Protein AF-B4CV97-F1 (afdb_monomer)

Structure (mmCIF, N/CA/C/O backbone):
data_AF-B4CV97-F1
#
_entry.id   AF-B4CV97-F1
#
loop_
_atom_site.group_PDB
_atom_site.id
_atom_site.type_symbol
_atom_site.label_atom_id
_atom_site.label_alt_id
_atom_site.label_comp_id
_atom_site.label_asym_id
_atom_site.label_entity_id
_atom_site.label_seq_id
_atom_site.pdbx_PDB_ins_code
_atom_site.Cartn_x
_atom_site.Cartn_y
_atom_site.Cartn_z
_atom_site.occupancy
_atom_site.B_iso_or_equiv
_atom_site.auth_seq_id
_atom_site.auth_comp_id
_atom_site.auth_asym_id
_atom_site.auth_atom_id
_atom_site.pdbx_PDB_model_num
ATOM 1 N N . MET A 1 1 ? -1.608 -11.336 76.351 1.00 35.94 1 MET A N 1
ATOM 2 C CA . MET A 1 1 ? -2.538 -12.395 75.909 1.00 35.94 1 MET A CA 1
ATOM 3 C C . MET A 1 1 ? -3.668 -11.726 75.150 1.00 35.94 1 MET A C 1
ATOM 5 O O . MET A 1 1 ? -4.146 -10.724 75.654 1.00 35.94 1 MET A O 1
ATOM 9 N N . ALA A 1 2 ? -3.951 -12.256 73.950 1.00 35.16 2 ALA A N 1
ATOM 10 C CA . ALA A 1 2 ? -5.128 -12.141 73.066 1.00 35.16 2 ALA A CA 1
ATOM 11 C C . ALA A 1 2 ? -5.980 -10.849 73.113 1.00 35.16 2 ALA A C 1
ATOM 13 O O . ALA A 1 2 ? -6.425 -10.427 74.166 1.00 35.16 2 ALA A O 1
ATOM 14 N N . GLY A 1 3 ? -6.325 -10.185 72.011 1.00 31.06 3 GLY A N 1
ATOM 15 C CA . GLY A 1 3 ? -6.489 -10.643 70.631 1.00 31.06 3 GLY A CA 1
ATOM 16 C C . GLY A 1 3 ? -7.815 -10.063 70.124 1.00 31.06 3 GLY A C 1
ATOM 17 O O . GLY A 1 3 ? -8.871 -10.603 70.433 1.00 31.06 3 GLY A O 1
ATOM 18 N N . GLY A 1 4 ? -7.770 -8.925 69.426 1.00 31.14 4 GLY A N 1
ATOM 19 C CA . GLY A 1 4 ? -8.954 -8.263 68.869 1.00 31.14 4 GLY A CA 1
ATOM 20 C C . GLY A 1 4 ? -9.234 -8.757 67.452 1.00 31.14 4 GLY A C 1
ATOM 21 O O . GLY A 1 4 ? -8.407 -8.566 66.564 1.00 31.14 4 GLY A O 1
ATOM 22 N N . LEU A 1 5 ? -10.383 -9.409 67.260 1.00 34.72 5 LEU A N 1
ATOM 23 C CA . LEU A 1 5 ? -10.888 -9.861 65.963 1.00 34.72 5 LEU A CA 1
ATOM 24 C C . LEU A 1 5 ? -11.159 -8.668 65.030 1.00 34.72 5 LEU A C 1
ATOM 26 O O . LEU A 1 5 ? -11.955 -7.789 65.354 1.00 34.72 5 LEU A O 1
ATOM 30 N N . ALA A 1 6 ? -10.559 -8.696 63.839 1.00 35.56 6 ALA A N 1
ATOM 31 C CA . ALA A 1 6 ? -10.954 -7.870 62.704 1.00 35.56 6 ALA A CA 1
ATOM 32 C C . ALA A 1 6 ? -12.041 -8.601 61.898 1.00 35.56 6 ALA A C 1
ATOM 34 O O . ALA A 1 6 ? -11.820 -9.702 61.392 1.00 35.56 6 ALA A O 1
ATOM 35 N N . LEU A 1 7 ? -13.221 -7.990 61.791 1.00 33.12 7 LEU A N 1
ATOM 36 C CA . LEU A 1 7 ? -14.338 -8.463 60.976 1.00 33.12 7 LEU A CA 1
ATOM 37 C C . LEU A 1 7 ? -14.135 -7.966 59.532 1.00 33.12 7 LEU A C 1
ATOM 39 O O . LEU A 1 7 ? -14.295 -6.779 59.253 1.00 33.12 7 LEU A O 1
ATOM 43 N N . LEU A 1 8 ? -13.743 -8.861 58.621 1.00 34.38 8 LEU A N 1
ATOM 44 C CA . LEU A 1 8 ? -13.610 -8.570 57.190 1.00 34.38 8 LEU A CA 1
ATOM 45 C C . LEU A 1 8 ? -14.995 -8.658 56.518 1.00 34.38 8 LEU A C 1
ATOM 47 O O . LEU A 1 8 ? -15.543 -9.745 56.348 1.00 34.38 8 LEU A O 1
ATOM 51 N N . LEU A 1 9 ? -15.563 -7.515 56.129 1.00 33.00 9 LEU A N 1
ATOM 52 C CA . LEU A 1 9 ? -16.743 -7.429 55.261 1.00 33.00 9 LEU A CA 1
ATOM 53 C C . LEU A 1 9 ? -16.300 -7.571 53.794 1.00 33.00 9 LEU A C 1
ATOM 55 O O . LEU A 1 9 ? -15.775 -6.634 53.200 1.00 33.00 9 LEU A O 1
ATOM 59 N N . LEU A 1 10 ? -16.509 -8.754 53.212 1.00 34.16 10 LEU A N 1
ATOM 60 C CA . LEU A 1 10 ? -16.368 -9.018 51.775 1.00 34.16 10 LEU A CA 1
ATOM 61 C C . LEU A 1 10 ? -17.606 -8.496 51.027 1.00 34.16 10 LEU A C 1
ATOM 63 O O . LEU A 1 10 ? -18.616 -9.190 50.897 1.00 34.16 10 LEU A O 1
ATOM 67 N N . THR A 1 11 ? -17.530 -7.270 50.513 1.00 37.00 11 THR A N 1
ATOM 68 C CA . THR A 1 11 ? -18.489 -6.739 49.538 1.00 37.00 11 THR A CA 1
ATOM 69 C C . THR A 1 11 ? -18.247 -7.393 48.175 1.00 37.00 11 THR A C 1
ATOM 71 O O . THR A 1 11 ? -17.281 -7.100 47.476 1.00 37.00 11 THR A O 1
ATOM 74 N N . HIS A 1 12 ? -19.137 -8.304 47.776 1.00 35.56 12 HIS A N 1
ATOM 75 C CA . HIS A 1 12 ? -19.169 -8.830 46.413 1.00 35.56 12 HIS A CA 1
ATOM 76 C C . HIS A 1 12 ? -19.765 -7.763 45.487 1.00 35.56 12 HIS A C 1
ATOM 78 O O . HIS A 1 12 ? -20.981 -7.581 45.433 1.00 35.56 12 HIS A O 1
ATOM 84 N N . ALA A 1 13 ? -18.910 -7.042 44.761 1.00 38.41 13 ALA A N 1
ATOM 85 C CA . ALA A 1 13 ? -19.340 -6.214 43.643 1.00 38.41 13 ALA A CA 1
ATOM 86 C C . ALA A 1 13 ? -19.835 -7.133 42.512 1.00 38.41 13 ALA A C 1
ATOM 88 O O . ALA A 1 13 ? -19.045 -7.792 41.837 1.00 38.41 13 ALA A O 1
ATOM 89 N N . SER A 1 14 ? -21.157 -7.206 42.332 1.00 32.41 14 SER A N 1
ATOM 90 C CA . SER A 1 14 ? -21.767 -7.830 41.157 1.00 32.41 14 SER A CA 1
ATOM 91 C C . SER A 1 14 ? -21.369 -7.047 39.910 1.00 32.41 14 SER A C 1
ATOM 93 O O . SER A 1 14 ? -21.711 -5.874 39.768 1.00 32.41 14 SER A O 1
ATOM 95 N N . ILE A 1 15 ? -20.657 -7.704 38.998 1.00 38.59 15 ILE A N 1
ATOM 96 C CA . ILE A 1 15 ? -20.412 -7.198 37.650 1.00 38.59 15 ILE A CA 1
ATOM 97 C C . ILE A 1 15 ? -21.751 -7.250 36.909 1.00 38.59 15 ILE A C 1
ATOM 99 O O . ILE A 1 15 ? -22.221 -8.322 36.528 1.00 38.59 15 ILE A O 1
ATOM 103 N N . ALA A 1 16 ? -22.374 -6.089 36.719 1.00 34.12 16 ALA A N 1
ATOM 104 C CA . ALA A 1 16 ? -23.479 -5.937 35.788 1.00 34.12 16 ALA A CA 1
ATOM 105 C C . ALA A 1 16 ? -22.932 -6.118 34.362 1.00 34.12 16 ALA A C 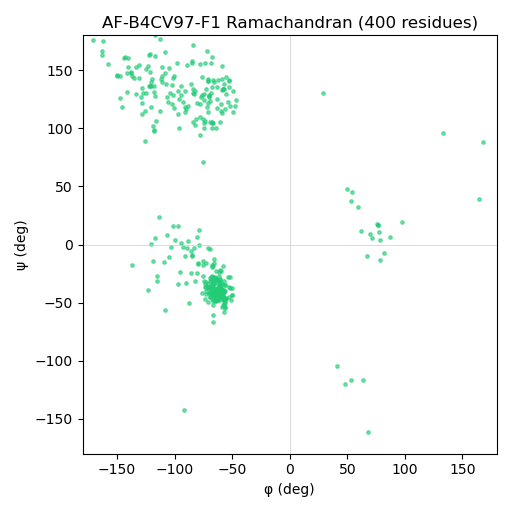1
ATOM 107 O O . ALA A 1 16 ? -22.239 -5.250 33.835 1.00 34.12 16 ALA A O 1
ATOM 108 N N . GLN A 1 17 ? -23.204 -7.274 33.756 1.00 31.00 17 GLN A N 1
ATOM 109 C CA . GLN A 1 17 ? -22.958 -7.509 32.337 1.00 31.00 17 GLN A CA 1
ATOM 110 C C . GLN A 1 17 ? -23.973 -6.696 31.528 1.00 31.00 17 GLN A C 1
ATOM 112 O O . GLN A 1 17 ? -25.175 -6.955 31.582 1.00 31.00 17 GLN A O 1
ATOM 117 N N . THR A 1 18 ? -23.500 -5.703 30.781 1.00 33.22 18 THR A N 1
ATOM 118 C CA . THR A 1 18 ? -24.297 -5.027 29.755 1.00 33.22 18 THR A CA 1
ATOM 119 C C . THR A 1 18 ? -24.529 -5.987 28.578 1.00 33.22 18 THR A C 1
ATOM 121 O O . THR A 1 18 ? -23.575 -6.593 28.083 1.00 33.22 18 THR A O 1
ATOM 124 N N . PRO A 1 19 ? -25.780 -6.179 28.122 1.00 33.34 19 PRO A N 1
ATOM 125 C CA . PRO A 1 19 ? -26.091 -7.155 27.087 1.00 33.34 19 PRO A CA 1
ATOM 126 C C . PRO A 1 19 ? -25.628 -6.672 25.706 1.00 33.34 19 PRO A C 1
ATOM 128 O O . PRO A 1 19 ? -26.029 -5.613 25.226 1.00 33.34 19 PRO A O 1
ATOM 131 N N . VAL A 1 20 ? -24.808 -7.496 25.052 1.00 32.56 20 VAL A N 1
ATOM 132 C CA . VAL A 1 20 ? -24.547 -7.469 23.602 1.00 32.56 20 VAL A CA 1
ATOM 133 C C . VAL A 1 20 ? -25.892 -7.628 22.874 1.00 32.56 20 VAL A C 1
ATOM 135 O O . VAL A 1 20 ? -26.693 -8.452 23.324 1.00 32.56 20 VAL A O 1
ATOM 138 N N . PRO A 1 21 ? -26.185 -6.895 21.779 1.00 34.81 21 PRO A N 1
ATOM 139 C CA . PRO A 1 21 ? -27.454 -7.043 21.075 1.00 34.81 21 PRO A CA 1
ATOM 140 C C . PRO A 1 21 ? -27.591 -8.479 20.565 1.00 34.81 21 PRO A C 1
ATOM 142 O O . PRO A 1 21 ? -26.923 -8.913 19.628 1.00 34.81 21 PRO A O 1
ATOM 145 N N . ALA A 1 22 ? -28.448 -9.237 21.241 1.00 39.78 22 ALA A N 1
ATOM 146 C CA . ALA A 1 22 ? -28.844 -10.565 20.839 1.00 39.78 22 ALA A CA 1
ATOM 147 C C . ALA A 1 22 ? -29.721 -10.440 19.590 1.00 39.78 22 ALA A C 1
ATOM 149 O O . ALA A 1 22 ? -30.754 -9.769 19.623 1.00 39.78 22 ALA A O 1
ATOM 150 N N . SER A 1 23 ? -29.389 -11.162 18.517 1.00 54.56 23 SER A N 1
ATOM 151 C CA . SER A 1 23 ? -30.455 -11.716 17.679 1.00 54.56 23 SER A CA 1
ATOM 152 C C . SER A 1 23 ? -31.422 -12.403 18.644 1.00 54.56 23 SER A C 1
ATOM 154 O O . SER A 1 23 ? -31.001 -13.314 19.357 1.00 54.56 23 SER A O 1
ATOM 156 N N . ALA A 1 24 ? -32.652 -11.892 18.761 1.00 69.88 24 ALA A N 1
ATOM 157 C CA . ALA A 1 24 ? -33.560 -12.254 19.847 1.00 69.88 24 ALA A CA 1
ATOM 158 C C . ALA A 1 24 ? -33.616 -13.781 20.024 1.00 69.88 24 ALA A C 1
ATOM 160 O O . ALA A 1 24 ? -33.956 -14.508 19.085 1.00 69.88 24 ALA A O 1
ATOM 161 N N . VAL A 1 25 ? -33.228 -14.265 21.211 1.00 75.62 25 VAL A N 1
ATOM 162 C CA . VAL A 1 25 ? -33.265 -15.694 21.538 1.00 75.62 25 VAL A CA 1
ATOM 163 C C . VAL A 1 25 ? -34.712 -16.149 21.407 1.00 75.62 25 VAL A C 1
ATOM 165 O O . VAL A 1 25 ? -35.598 -15.615 22.076 1.00 75.62 25 VAL A O 1
ATOM 168 N N . ARG A 1 26 ? -34.954 -17.128 20.534 1.00 87.62 26 ARG A N 1
ATOM 169 C CA . ARG A 1 26 ? -36.279 -17.711 20.325 1.00 87.62 26 ARG A CA 1
ATOM 170 C C . ARG A 1 26 ? -36.258 -19.207 20.585 1.00 87.62 26 ARG A C 1
ATOM 172 O O . ARG A 1 26 ? -35.200 -19.833 20.624 1.00 87.62 26 ARG A O 1
ATOM 179 N N . THR A 1 27 ? -37.450 -19.757 20.763 1.00 88.31 27 THR A N 1
ATOM 180 C CA . THR A 1 27 ? -37.645 -21.201 20.877 1.00 88.31 27 THR A CA 1
ATOM 181 C C . THR A 1 27 ? -37.743 -21.800 19.477 1.00 88.31 27 THR A C 1
ATOM 183 O O . THR A 1 27 ? -38.484 -21.286 18.639 1.00 88.31 27 THR A O 1
ATOM 186 N N . TRP A 1 28 ? -36.977 -22.858 19.247 1.00 85.44 28 TRP A N 1
ATOM 187 C CA . TRP A 1 28 ? -36.944 -23.682 18.045 1.00 85.44 28 TRP A CA 1
ATOM 188 C C . TRP A 1 28 ? -37.499 -25.053 18.384 1.00 85.44 28 TRP A C 1
ATOM 190 O O . TRP A 1 28 ? -37.227 -25.571 19.468 1.00 85.44 28 TRP A O 1
ATOM 200 N N . THR A 1 29 ? -38.240 -25.643 17.460 1.00 88.19 29 THR A N 1
ATOM 201 C CA . THR A 1 29 ? -38.890 -26.937 17.630 1.00 88.19 29 THR A CA 1
ATOM 202 C C . THR A 1 29 ? -38.464 -27.868 16.504 1.00 88.19 29 THR A C 1
ATOM 204 O O . THR A 1 29 ? -38.510 -27.489 15.333 1.00 88.19 29 THR A O 1
ATOM 207 N N . ASP A 1 30 ? -38.035 -29.083 16.838 1.00 85.38 30 ASP A N 1
ATOM 208 C CA . ASP A 1 30 ? -37.771 -30.123 15.841 1.00 85.38 30 ASP A CA 1
ATOM 209 C C . ASP A 1 30 ? -39.057 -30.883 15.454 1.00 85.38 30 ASP A C 1
ATOM 211 O O . ASP A 1 30 ? -40.125 -30.695 16.040 1.00 85.38 30 ASP A O 1
ATOM 215 N N . GLN A 1 31 ? -38.983 -31.740 14.436 1.00 77.94 31 GLN A N 1
ATOM 216 C CA . GLN A 1 31 ? -40.125 -32.549 13.987 1.00 77.94 31 GLN A CA 1
ATOM 217 C C . GLN A 1 31 ? -40.606 -33.584 15.015 1.00 77.94 31 GLN A C 1
ATOM 219 O O . GLN A 1 31 ? -41.714 -34.099 14.878 1.00 77.94 31 GLN A O 1
ATOM 224 N N . LEU A 1 32 ? -39.793 -33.883 16.030 1.00 77.31 32 LEU A N 1
ATOM 225 C CA . LEU A 1 32 ? -40.116 -34.801 17.121 1.00 77.31 32 LEU A CA 1
ATOM 226 C C . LEU A 1 32 ? -40.723 -34.067 18.332 1.00 77.31 32 LEU A C 1
ATOM 228 O O . LEU A 1 32 ? -41.121 -34.710 19.300 1.00 77.31 32 LEU A O 1
ATOM 232 N N . GLY A 1 33 ? -40.839 -32.735 18.269 1.00 74.19 33 GLY A N 1
ATOM 233 C CA . GLY A 1 33 ? -41.410 -31.897 19.320 1.00 74.19 33 GLY A CA 1
ATOM 234 C C . GLY A 1 33 ? -40.409 -31.454 20.389 1.00 74.19 33 GLY A C 1
ATOM 235 O O . GLY A 1 33 ? -40.816 -30.825 21.367 1.00 74.19 33 GLY A O 1
ATOM 236 N N . HIS A 1 34 ? -39.112 -31.730 20.227 1.00 79.25 34 HIS A N 1
ATOM 237 C CA . HIS A 1 34 ? -38.104 -31.206 21.142 1.00 79.25 34 HIS A CA 1
ATOM 238 C C . HIS A 1 34 ? -37.930 -29.707 20.941 1.00 79.25 34 HIS A C 1
ATOM 240 O O . HIS A 1 34 ? -37.904 -29.204 19.816 1.00 79.25 34 HIS A O 1
ATOM 246 N N . VAL A 1 35 ? -37.766 -28.995 22.054 1.00 85.94 35 VAL A N 1
ATOM 247 C CA . VAL A 1 35 ? -37.611 -27.543 22.071 1.00 85.94 35 VAL A CA 1
ATOM 248 C C . VAL A 1 35 ? -36.201 -27.143 22.486 1.00 85.94 35 VAL A C 1
ATOM 250 O O . VAL A 1 35 ? -35.621 -27.712 23.407 1.00 85.94 35 VAL A O 1
ATOM 253 N N . SER A 1 36 ? -35.649 -26.130 21.823 1.00 82.94 36 SER A N 1
ATOM 254 C CA . SER A 1 36 ? -34.359 -25.530 22.177 1.00 82.94 36 SER A CA 1
ATOM 255 C C . SER A 1 36 ? -34.424 -24.011 22.073 1.00 82.94 36 SER A C 1
ATOM 257 O O . SER A 1 36 ? -35.165 -23.463 21.259 1.00 82.94 36 SER A O 1
ATOM 259 N N . ARG A 1 37 ? -33.666 -23.307 22.916 1.00 84.31 37 ARG A N 1
ATOM 260 C CA . ARG A 1 37 ? -33.592 -21.842 22.905 1.00 84.31 37 ARG A CA 1
ATOM 261 C C . ARG A 1 37 ? -32.267 -21.412 22.303 1.00 84.31 37 ARG A C 1
ATOM 263 O O . ARG A 1 37 ? -31.205 -21.818 22.772 1.00 84.31 37 ARG A O 1
ATOM 270 N N . ALA A 1 38 ? -32.337 -20.619 21.242 1.00 83.31 38 ALA A N 1
ATOM 271 C CA . ALA A 1 38 ? -31.151 -20.166 20.535 1.00 83.31 38 ALA A CA 1
ATOM 272 C C . ALA A 1 38 ? -31.422 -18.891 19.734 1.00 83.31 38 ALA A C 1
ATOM 274 O O . ALA A 1 38 ? -32.552 -18.611 19.318 1.00 83.31 38 ALA A O 1
ATOM 275 N N . ALA A 1 39 ? -30.366 -18.130 19.487 1.00 82.75 39 ALA A N 1
ATOM 276 C CA . ALA A 1 39 ? -30.371 -16.992 18.587 1.00 82.75 39 ALA A CA 1
ATOM 277 C C . ALA A 1 39 ? -30.107 -17.452 17.143 1.00 82.75 39 ALA A C 1
ATOM 279 O O . ALA A 1 39 ? -29.241 -18.292 16.900 1.00 82.75 39 ALA A O 1
ATOM 280 N N . PHE A 1 40 ? -30.838 -16.894 16.176 1.00 81.19 40 PHE A N 1
ATOM 281 C CA . PHE A 1 40 ? -30.551 -17.109 14.754 1.00 81.19 40 PHE A CA 1
ATOM 282 C C . PHE A 1 40 ? -29.224 -16.437 14.374 1.00 81.19 40 PHE A C 1
ATOM 284 O O . PHE A 1 40 ? -29.038 -15.256 14.679 1.00 81.19 40 PHE A O 1
ATOM 291 N N . VAL A 1 41 ? -28.333 -17.170 13.700 1.00 79.12 41 VAL A N 1
ATOM 292 C CA . VAL A 1 41 ? -27.049 -16.643 13.204 1.00 79.12 41 VAL A CA 1
ATOM 293 C C . VAL A 1 41 ? -27.075 -16.511 11.684 1.00 79.12 41 VAL A C 1
ATOM 295 O O . VAL A 1 41 ? -26.867 -15.422 11.160 1.00 79.12 41 VAL A O 1
ATOM 298 N N . SER A 1 42 ? -27.350 -17.599 10.964 1.00 67.44 42 SER A N 1
ATOM 299 C CA . SER A 1 42 ? -27.398 -17.616 9.496 1.00 67.44 42 SER A CA 1
ATOM 300 C C . SER A 1 42 ? -28.137 -18.854 8.985 1.00 67.44 42 SER A C 1
ATOM 302 O O . SER A 1 42 ? -28.376 -19.793 9.741 1.00 67.44 42 SER A O 1
ATOM 304 N N . ALA A 1 43 ? -28.517 -18.889 7.706 1.00 78.50 43 ALA A N 1
ATOM 305 C CA . ALA A 1 43 ? -29.062 -20.096 7.083 1.00 78.50 43 ALA A CA 1
ATOM 306 C C . ALA A 1 43 ? -28.748 -20.161 5.582 1.00 78.50 43 ALA A C 1
ATOM 308 O O . ALA A 1 43 ? -28.776 -19.137 4.906 1.00 78.50 43 ALA A O 1
ATOM 309 N N . ASN A 1 44 ? -28.515 -21.370 5.071 1.00 76.62 44 ASN A N 1
ATOM 310 C CA . ASN A 1 44 ? -28.390 -21.698 3.643 1.00 76.62 44 ASN A CA 1
ATOM 311 C C . ASN A 1 44 ? -29.512 -22.664 3.232 1.00 76.62 44 ASN A C 1
ATOM 313 O O . ASN A 1 44 ? -30.290 -23.080 4.079 1.00 76.62 44 ASN A O 1
ATOM 317 N N . ASP A 1 45 ? -29.592 -23.093 1.977 1.00 74.50 45 ASP A N 1
ATOM 318 C CA . ASP A 1 45 ? -30.705 -23.925 1.483 1.00 74.50 45 ASP A CA 1
ATOM 319 C C . ASP A 1 45 ? -30.931 -25.261 2.206 1.00 74.50 45 ASP A C 1
ATOM 321 O O . ASP A 1 45 ? -32.035 -25.797 2.162 1.00 74.50 45 ASP A O 1
ATOM 325 N N . THR A 1 46 ? -29.938 -25.761 2.938 1.00 75.38 46 THR A N 1
ATOM 326 C CA . THR A 1 46 ? -29.971 -27.073 3.600 1.00 75.38 46 THR A CA 1
ATOM 327 C C . THR A 1 46 ? -29.920 -27.006 5.128 1.00 75.38 46 THR A C 1
ATOM 329 O O . THR A 1 46 ? -30.456 -27.895 5.793 1.00 75.38 46 THR A O 1
ATOM 332 N N . SER A 1 47 ? -29.333 -25.957 5.715 1.00 80.69 47 SER A N 1
ATOM 333 C CA . SER A 1 47 ? -29.100 -25.855 7.162 1.00 80.69 47 SER A CA 1
ATOM 334 C C . SER A 1 47 ? -29.260 -24.437 7.721 1.00 80.69 47 SER A C 1
ATOM 336 O O . SER A 1 47 ? -29.173 -23.437 7.004 1.00 80.69 47 SER A O 1
ATOM 338 N N . VAL A 1 48 ? -29.469 -24.349 9.035 1.00 86.06 48 VAL A N 1
ATOM 339 C CA . VAL A 1 48 ? -29.472 -23.112 9.829 1.00 86.06 48 VAL A CA 1
ATOM 340 C C . VAL A 1 48 ? -28.418 -23.191 10.927 1.00 86.06 48 VAL A C 1
ATOM 342 O O . VAL A 1 48 ? -28.303 -24.206 11.607 1.00 86.06 48 VAL A O 1
ATOM 345 N N . THR A 1 49 ? -27.668 -22.113 11.119 1.00 85.38 49 THR A N 1
ATOM 346 C CA . THR A 1 49 ? -26.743 -21.951 12.240 1.00 85.38 49 THR A CA 1
ATOM 347 C C . THR A 1 49 ? -27.437 -21.174 13.350 1.00 85.38 49 THR A C 1
ATOM 349 O O . THR A 1 49 ? -27.936 -20.064 13.139 1.00 85.38 49 THR A O 1
ATOM 352 N N . LEU A 1 50 ? -27.459 -21.762 14.542 1.00 85.69 50 LEU A N 1
ATOM 353 C CA . LEU A 1 50 ? -28.054 -21.194 15.744 1.00 85.69 50 LEU A CA 1
ATOM 354 C C . LEU A 1 50 ? -26.997 -21.040 16.831 1.00 85.69 50 LEU A C 1
ATOM 356 O O . LEU A 1 50 ? -26.190 -21.942 17.038 1.00 85.69 50 LEU A O 1
ATOM 360 N N . ARG A 1 51 ? -27.029 -19.932 17.570 1.00 82.62 51 ARG A N 1
ATOM 361 C CA . ARG A 1 51 ? -26.202 -19.731 18.762 1.00 82.62 51 ARG A CA 1
ATOM 362 C C . ARG A 1 51 ? -27.013 -20.080 20.000 1.00 82.62 51 ARG A C 1
ATOM 364 O O . ARG A 1 51 ? -27.987 -19.399 20.319 1.00 82.62 51 ARG A O 1
ATOM 371 N N . LEU A 1 52 ? -26.626 -21.156 20.667 1.00 84.75 52 LEU A N 1
ATOM 372 C CA . LEU A 1 52 ? -27.242 -21.633 21.900 1.00 84.75 52 LEU A CA 1
ATOM 373 C C . LEU A 1 52 ? -26.986 -20.641 23.046 1.00 84.75 52 LEU A C 1
ATOM 375 O O . LEU A 1 52 ? -26.044 -19.850 22.998 1.00 84.75 52 LEU A O 1
ATOM 379 N N . GLU A 1 53 ? -27.782 -20.715 24.114 1.00 75.62 53 GLU A N 1
ATOM 380 C CA . GLU A 1 53 ? -27.633 -19.839 25.293 1.00 75.62 53 GLU A CA 1
ATOM 381 C C . GLU A 1 53 ? -26.259 -19.971 25.982 1.00 75.62 53 GLU A C 1
ATOM 383 O O . GLU A 1 53 ? -25.789 -19.031 26.614 1.00 75.62 53 GLU A O 1
ATOM 388 N N . ASN A 1 54 ? -25.561 -21.096 25.795 1.00 70.69 54 ASN A N 1
ATOM 389 C CA . ASN A 1 54 ? -24.186 -21.298 26.268 1.00 70.69 54 ASN A CA 1
ATOM 390 C C . ASN A 1 54 ? -23.107 -20.665 25.358 1.00 70.69 54 ASN A C 1
ATOM 392 O O . ASN A 1 54 ? -21.917 -20.912 25.554 1.00 70.69 54 ASN A O 1
ATOM 396 N N . GLY A 1 55 ? -23.511 -19.906 24.335 1.00 65.94 55 GLY A N 1
ATOM 397 C CA . GLY A 1 55 ? -22.631 -19.213 23.395 1.00 65.94 55 GLY A CA 1
ATOM 398 C C . GLY A 1 55 ? -22.078 -20.076 22.258 1.00 65.94 55 GLY A C 1
ATOM 399 O O . GLY A 1 55 ? -21.467 -19.527 21.343 1.00 65.94 55 GLY A O 1
ATOM 400 N N . LYS A 1 56 ? -22.295 -21.399 22.266 1.00 68.56 56 LYS A N 1
ATOM 401 C CA . LYS A 1 56 ? -21.865 -22.282 21.170 1.00 68.56 56 LYS A CA 1
ATOM 402 C C . LYS A 1 56 ? -22.786 -22.151 19.965 1.00 68.56 56 LYS A C 1
ATOM 404 O O . LYS A 1 56 ? -24.001 -22.032 20.112 1.00 68.56 56 LYS A O 1
ATOM 409 N N . GLU A 1 57 ? -22.209 -22.243 18.775 1.00 83.19 57 GLU A N 1
ATOM 410 C CA . GLU A 1 57 ? -22.969 -22.316 17.531 1.00 83.19 57 GLU A CA 1
ATOM 411 C C . GLU A 1 57 ? -23.187 -23.772 17.117 1.00 83.19 57 GLU A C 1
ATOM 413 O O . GLU A 1 57 ? -22.280 -24.601 17.202 1.00 83.19 57 GLU A O 1
ATOM 418 N N . ALA A 1 58 ? -24.406 -24.081 16.688 1.00 76.75 58 ALA A N 1
ATOM 419 C CA . ALA A 1 58 ? -24.820 -25.389 16.214 1.00 76.75 58 ALA A CA 1
ATOM 420 C C . ALA A 1 58 ? -25.480 -25.244 14.840 1.00 76.75 58 ALA A C 1
ATOM 422 O O . ALA A 1 58 ? -26.365 -24.408 14.656 1.00 76.75 58 ALA A O 1
ATOM 423 N N . SER A 1 59 ? -25.050 -26.066 13.881 1.00 86.75 59 SER A N 1
ATOM 424 C CA . SER A 1 59 ? -25.679 -26.160 12.563 1.00 86.75 59 SER A CA 1
ATOM 425 C C . SER A 1 59 ? -26.726 -27.268 12.581 1.00 86.75 59 SER A C 1
ATOM 427 O O . SER A 1 59 ? -26.412 -28.416 12.897 1.00 86.75 59 SER A O 1
ATOM 429 N N . ILE A 1 60 ? -27.968 -26.918 12.264 1.00 84.88 60 ILE A N 1
ATOM 430 C CA . ILE A 1 60 ? -29.119 -27.819 12.274 1.00 84.88 60 ILE A CA 1
ATOM 431 C C . ILE A 1 60 ? -29.665 -27.926 10.844 1.00 84.88 60 ILE A C 1
ATOM 433 O O . ILE A 1 60 ? -29.942 -26.893 10.224 1.00 84.88 60 ILE A O 1
ATOM 437 N N . PRO A 1 61 ? -29.846 -29.138 10.289 1.00 88.81 61 PRO A N 1
ATOM 438 C CA . PRO A 1 61 ? -30.513 -29.308 9.001 1.00 88.81 61 PRO A CA 1
ATOM 439 C C . PRO A 1 61 ? -31.933 -28.725 9.027 1.00 88.81 61 PRO A C 1
ATOM 441 O O . PRO A 1 61 ? -32.710 -29.001 9.936 1.00 88.81 61 PRO A O 1
ATOM 444 N N . LEU A 1 62 ? -32.326 -27.951 8.015 1.00 85.88 62 LEU A N 1
ATOM 445 C CA . LEU A 1 62 ? -33.672 -27.350 7.984 1.00 85.88 62 LEU A CA 1
ATOM 446 C C . LEU A 1 62 ? -34.772 -28.404 7.987 1.00 85.88 62 LEU A C 1
ATOM 448 O O . LEU A 1 62 ? -35.827 -28.200 8.581 1.00 85.88 62 LEU A O 1
ATOM 452 N N . ALA A 1 63 ? -34.497 -29.533 7.334 1.00 84.88 63 ALA A N 1
ATOM 453 C CA . ALA A 1 63 ? -35.422 -30.643 7.208 1.00 84.88 63 ALA A CA 1
ATOM 454 C C . ALA A 1 63 ? -35.831 -31.240 8.560 1.00 84.88 63 ALA A C 1
ATOM 456 O O . ALA A 1 63 ? -36.887 -31.852 8.618 1.00 84.88 63 ALA A O 1
ATOM 457 N N . VAL A 1 64 ? -35.044 -31.057 9.631 1.00 87.50 64 VAL A N 1
ATOM 458 C CA . VAL A 1 64 ? -35.384 -31.585 10.965 1.00 87.50 64 VAL A CA 1
ATOM 459 C C . VAL A 1 64 ? -36.179 -30.602 11.823 1.00 87.50 64 VAL A C 1
ATOM 461 O O . VAL A 1 64 ? -36.692 -30.990 12.868 1.00 87.50 64 VAL A O 1
ATOM 464 N N . LEU A 1 65 ? -36.305 -29.341 11.401 1.00 89.75 65 LEU A N 1
ATOM 465 C CA . LEU A 1 65 ? -37.060 -28.324 12.130 1.00 89.75 65 LEU A CA 1
ATOM 466 C C . LEU A 1 65 ? -38.551 -28.371 11.800 1.00 89.75 65 LEU A C 1
ATOM 468 O O . LEU A 1 65 ? -38.969 -28.850 10.742 1.00 89.75 65 LEU A O 1
ATOM 472 N N . SER A 1 66 ? -39.359 -27.826 12.705 1.00 88.56 66 SER A N 1
ATOM 473 C CA . SER A 1 66 ? -40.792 -27.653 12.510 1.00 88.56 66 SER A CA 1
ATOM 474 C C . SER A 1 66 ? -41.082 -26.789 11.279 1.00 88.56 66 SER A C 1
ATOM 476 O O . SER A 1 66 ? -40.304 -25.912 10.894 1.00 88.56 66 SER A O 1
ATOM 478 N N . LYS A 1 67 ? -42.254 -26.983 10.667 1.00 78.69 67 LYS A N 1
ATOM 479 C CA . LYS A 1 67 ? -42.677 -26.187 9.504 1.00 78.69 67 LYS A CA 1
ATOM 480 C C . LYS A 1 67 ? -42.743 -24.685 9.820 1.00 78.69 67 LYS A C 1
ATOM 482 O O . LYS A 1 67 ? -42.422 -23.867 8.963 1.00 78.69 67 LYS A O 1
ATOM 487 N N . ALA A 1 68 ? -43.114 -24.326 11.051 1.00 73.75 68 ALA A N 1
ATOM 488 C CA . ALA A 1 68 ? -43.135 -22.941 11.517 1.00 73.75 68 ALA A CA 1
ATOM 489 C C . ALA A 1 68 ? -41.724 -22.331 11.572 1.00 73.75 68 ALA A C 1
ATOM 491 O O . ALA A 1 68 ? -41.526 -21.195 11.142 1.00 73.75 68 ALA A O 1
ATOM 492 N N . ASP A 1 69 ? -40.730 -23.096 12.025 1.00 82.25 69 ASP A N 1
ATOM 493 C CA . ASP A 1 69 ? -39.338 -22.642 12.081 1.00 82.25 69 ASP A CA 1
ATOM 494 C C . ASP A 1 69 ? -38.685 -22.580 10.701 1.00 82.25 69 ASP A C 1
ATOM 496 O O . ASP A 1 69 ? -37.939 -21.644 10.417 1.00 82.25 69 ASP A O 1
ATOM 500 N N . GLN A 1 70 ? -39.014 -23.516 9.810 1.00 82.81 70 GLN A N 1
ATOM 501 C CA . GLN A 1 70 ? -38.592 -23.452 8.410 1.00 82.81 70 GLN A CA 1
ATOM 502 C C . GLN A 1 70 ? -39.135 -22.190 7.719 1.00 82.81 70 GLN A C 1
ATOM 504 O O . GLN A 1 70 ? -38.382 -21.483 7.048 1.00 82.81 70 GLN A O 1
ATOM 509 N N . LEU A 1 71 ? -40.416 -21.857 7.931 1.00 76.19 71 LEU A N 1
ATOM 510 C CA . LEU A 1 71 ? -41.030 -20.628 7.415 1.00 76.19 71 LEU A CA 1
ATOM 511 C C . LEU A 1 71 ? -40.396 -19.370 8.018 1.00 76.19 71 LEU A C 1
ATOM 513 O O . LEU A 1 71 ? -40.113 -18.418 7.292 1.00 76.19 71 LEU A O 1
ATOM 517 N N . TYR A 1 72 ? -40.116 -19.370 9.323 1.00 78.62 72 TYR A N 1
ATOM 518 C CA . TYR A 1 72 ? -39.401 -18.274 9.978 1.00 78.62 72 TYR A CA 1
ATOM 519 C C . TYR A 1 72 ? -38.023 -18.048 9.342 1.00 78.62 72 TYR A C 1
ATOM 521 O O . TYR A 1 72 ? -37.661 -16.915 9.037 1.00 78.62 72 TYR A O 1
ATOM 529 N N . ILE A 1 73 ? -37.266 -19.116 9.079 1.00 82.06 73 ILE A N 1
ATOM 530 C CA . ILE A 1 73 ? -35.946 -19.028 8.441 1.00 82.06 73 ILE A CA 1
ATOM 531 C C . ILE A 1 73 ? -36.056 -18.490 7.008 1.00 82.06 73 ILE A C 1
ATOM 533 O O . ILE A 1 73 ? -35.246 -17.653 6.615 1.00 82.06 73 ILE A O 1
ATOM 537 N N . GLN A 1 74 ? -37.072 -18.899 6.242 1.00 74.94 74 GLN A N 1
ATOM 538 C CA . GLN A 1 74 ? -37.340 -18.329 4.915 1.00 74.94 74 GLN A CA 1
ATOM 539 C C . GLN A 1 74 ? -37.657 -16.827 4.989 1.00 74.94 74 GLN A C 1
ATOM 541 O O . GLN A 1 74 ? -37.153 -16.052 4.179 1.00 74.94 74 GLN A O 1
ATOM 546 N N . GLN A 1 75 ? -38.416 -16.388 5.996 1.00 69.50 75 GLN A N 1
ATOM 547 C CA . GLN A 1 75 ? -38.689 -14.965 6.226 1.00 69.50 75 GLN A CA 1
ATOM 548 C C . GLN A 1 75 ? -37.432 -14.183 6.632 1.00 69.50 75 GLN A C 1
ATOM 550 O O . GLN A 1 75 ? -37.276 -13.038 6.214 1.00 69.50 75 GLN A O 1
ATOM 555 N N . GLN A 1 76 ? -36.510 -14.788 7.392 1.00 71.69 76 GLN A N 1
ATOM 556 C CA . GLN A 1 76 ? -35.215 -14.166 7.700 1.00 71.69 76 GLN A CA 1
ATOM 557 C C . GLN A 1 76 ? -34.296 -14.079 6.470 1.00 71.69 76 GLN A C 1
ATOM 559 O O . GLN A 1 76 ? -33.519 -13.137 6.382 1.00 71.69 76 GLN A O 1
ATOM 564 N N . ARG A 1 77 ? -34.410 -14.999 5.497 1.00 69.88 77 ARG A N 1
ATOM 565 C CA . ARG A 1 77 ? -33.718 -14.898 4.192 1.00 69.88 77 ARG A CA 1
ATOM 566 C C . ARG A 1 77 ? -34.309 -13.830 3.277 1.00 69.88 77 ARG A C 1
ATOM 568 O O . ARG A 1 77 ? -33.586 -13.251 2.478 1.00 69.88 77 ARG A O 1
ATOM 575 N N . GLY A 1 78 ? -35.621 -13.608 3.372 1.00 42.44 78 GLY A N 1
ATOM 576 C CA . GLY A 1 78 ? -36.353 -12.614 2.582 1.00 42.44 78 GLY A CA 1
ATOM 577 C C . GLY A 1 78 ? -36.325 -11.199 3.164 1.00 42.44 78 GLY A C 1
ATOM 578 O O . GLY A 1 78 ? -36.742 -10.258 2.490 1.00 42.44 78 GLY A O 1
ATOM 579 N N . ARG A 1 79 ? -35.839 -11.018 4.398 1.00 40.31 79 ARG A N 1
ATOM 580 C CA . ARG A 1 79 ? -35.539 -9.690 4.935 1.00 40.31 79 ARG A CA 1
ATOM 581 C C . ARG A 1 79 ? -34.228 -9.199 4.318 1.00 40.31 79 ARG A C 1
ATOM 583 O O . ARG A 1 79 ? -33.235 -9.920 4.413 1.00 40.31 79 ARG A O 1
ATOM 590 N N . PRO A 1 80 ? -34.184 -7.983 3.739 1.00 31.48 80 PRO A N 1
ATOM 591 C CA . PRO A 1 80 ? -32.918 -7.317 3.483 1.00 31.48 80 PRO A CA 1
ATOM 592 C C . PRO A 1 80 ? -32.156 -7.318 4.800 1.00 31.48 80 PRO A C 1
ATOM 594 O O . PRO A 1 80 ? -32.667 -6.828 5.811 1.00 31.48 80 PRO A O 1
ATOM 597 N N . ALA A 1 81 ? -30.992 -7.961 4.802 1.00 30.33 81 ALA A N 1
ATOM 598 C CA . ALA A 1 81 ? -30.125 -7.982 5.959 1.00 30.33 81 ALA A CA 1
ATOM 599 C C . ALA A 1 81 ? -29.954 -6.542 6.452 1.00 30.33 81 ALA A C 1
ATOM 601 O O . ALA A 1 81 ? -29.671 -5.640 5.659 1.00 30.33 81 ALA A O 1
ATOM 602 N N . THR A 1 82 ? -30.115 -6.325 7.757 1.00 28.55 82 THR A N 1
ATOM 603 C CA . THR A 1 82 ? -29.510 -5.163 8.404 1.00 28.55 82 THR A CA 1
ATOM 604 C C . THR A 1 82 ? -28.057 -5.101 7.906 1.00 28.55 82 THR A C 1
ATOM 606 O O . THR A 1 82 ? -27.377 -6.132 7.977 1.00 28.55 82 THR A O 1
ATOM 609 N N . PRO A 1 83 ? -27.587 -3.983 7.323 1.00 32.28 83 PRO A N 1
ATOM 610 C CA . PRO A 1 83 ? -26.251 -3.916 6.744 1.00 32.28 83 PRO A CA 1
ATOM 611 C C . PRO A 1 83 ? -25.234 -4.103 7.870 1.00 32.28 83 PRO A C 1
ATOM 613 O O . PRO A 1 83 ? -25.016 -3.207 8.673 1.00 32.28 83 PRO A O 1
ATOM 616 N N . GLY A 1 84 ? -24.689 -5.308 8.004 1.00 33.28 84 GLY A N 1
ATOM 617 C CA . GLY A 1 84 ? -23.827 -5.617 9.143 1.00 33.28 84 GLY A CA 1
ATOM 618 C C . GLY A 1 84 ? -23.582 -7.102 9.353 1.00 33.28 84 GLY A C 1
ATOM 619 O O . GLY A 1 84 ? -23.622 -7.557 10.486 1.00 33.28 84 GLY A O 1
ATOM 620 N N . ALA A 1 85 ? -23.418 -7.859 8.267 1.00 37.53 85 ALA A N 1
ATOM 621 C CA . ALA A 1 85 ? -22.645 -9.103 8.185 1.00 37.53 85 ALA A CA 1
ATOM 622 C C . ALA A 1 85 ? -22.982 -9.778 6.849 1.00 37.53 85 ALA A C 1
ATOM 624 O O . ALA A 1 85 ? -23.884 -10.612 6.769 1.00 37.53 85 ALA A O 1
ATOM 625 N N . SER A 1 86 ? -22.247 -9.435 5.787 1.00 35.50 86 SER A N 1
ATOM 626 C CA . SER A 1 86 ? -22.088 -10.406 4.699 1.00 35.50 86 SER A CA 1
ATOM 627 C C . SER A 1 86 ? -21.445 -11.659 5.306 1.00 35.50 86 SER A C 1
ATOM 629 O O . SER A 1 86 ? -20.493 -11.514 6.082 1.00 35.50 86 SER A O 1
ATOM 631 N N . PRO A 1 87 ? -21.945 -12.876 5.026 1.00 33.56 87 PRO A N 1
ATOM 632 C CA . PRO A 1 87 ? -21.297 -14.084 5.503 1.00 33.56 87 PRO A CA 1
ATOM 633 C C . PRO A 1 87 ? -19.879 -14.115 4.937 1.00 33.56 87 PRO A C 1
ATOM 635 O O . PRO A 1 87 ? -19.681 -14.172 3.724 1.00 33.56 87 PRO A O 1
ATOM 638 N N . LEU A 1 88 ? -18.903 -14.035 5.842 1.00 40.81 88 LEU A N 1
ATOM 639 C CA . LEU A 1 88 ? -17.496 -14.178 5.513 1.00 40.81 88 LEU A CA 1
ATOM 640 C C . LEU A 1 88 ? -17.334 -15.501 4.761 1.00 40.81 88 LEU A C 1
ATOM 642 O O . LEU A 1 88 ? -17.673 -16.546 5.313 1.00 40.81 88 LEU A O 1
ATOM 646 N N . ILE A 1 89 ? -16.805 -15.485 3.535 1.00 39.22 89 ILE A N 1
ATOM 647 C CA . ILE A 1 89 ? -16.234 -16.697 2.944 1.00 39.22 89 ILE A CA 1
ATOM 648 C C . ILE A 1 89 ? -15.120 -17.117 3.908 1.00 39.22 89 ILE A C 1
ATOM 650 O O . ILE A 1 89 ? -14.151 -16.361 4.053 1.00 39.22 89 ILE A O 1
ATOM 654 N N . PRO A 1 90 ? -15.230 -18.259 4.611 1.00 41.22 90 PRO A N 1
ATOM 655 C CA . PRO A 1 90 ? -14.176 -18.692 5.504 1.00 41.22 90 PRO A CA 1
ATOM 656 C C . PRO A 1 90 ? -12.980 -19.037 4.623 1.00 41.22 90 PRO A C 1
ATOM 658 O O . PRO A 1 90 ? -12.958 -20.069 3.962 1.00 41.22 90 PRO A O 1
ATOM 661 N N . THR A 1 91 ? -11.965 -18.176 4.596 1.00 49.03 91 THR A N 1
ATOM 662 C CA . THR A 1 91 ? -10.705 -18.472 3.898 1.00 49.03 91 THR A CA 1
ATOM 663 C C . THR A 1 91 ? -9.911 -19.573 4.610 1.00 49.03 91 THR A C 1
ATOM 665 O O . THR A 1 91 ? -8.838 -19.951 4.148 1.00 49.03 91 THR A O 1
ATOM 668 N N . GLY A 1 92 ? -10.391 -20.059 5.766 1.00 53.09 92 GLY A N 1
ATOM 669 C CA . GLY A 1 92 ? -9.716 -21.030 6.631 1.00 53.09 92 GLY A CA 1
ATOM 670 C C . GLY A 1 92 ? -8.442 -20.493 7.298 1.00 53.09 92 GLY A C 1
ATOM 671 O O . GLY A 1 92 ? -7.914 -21.137 8.201 1.00 53.09 92 GLY A O 1
ATOM 672 N N . LYS A 1 93 ? -7.951 -19.315 6.890 1.00 63.75 93 LYS A N 1
ATOM 673 C CA . LYS A 1 93 ? -6.758 -18.670 7.443 1.00 63.75 93 LYS A CA 1
ATOM 674 C C . LYS A 1 93 ? -7.115 -17.868 8.703 1.00 63.75 93 LYS A C 1
ATOM 676 O O . LYS A 1 93 ? -8.084 -17.106 8.670 1.00 63.75 93 LYS A O 1
ATOM 681 N N . PRO A 1 94 ? -6.332 -17.984 9.792 1.00 81.75 94 PRO A N 1
ATOM 682 C CA . PRO A 1 94 ? -6.446 -17.089 10.938 1.00 81.75 94 PRO A CA 1
ATOM 683 C C . PRO A 1 94 ? -6.364 -15.618 10.513 1.00 81.75 94 PRO A C 1
ATOM 685 O O . PRO A 1 94 ? -5.575 -15.259 9.638 1.00 81.75 94 PRO A O 1
ATOM 688 N N . LEU A 1 95 ? -7.169 -14.765 11.149 1.00 89.44 95 LEU A N 1
ATOM 689 C CA . LEU A 1 95 ? -7.153 -13.314 10.948 1.00 89.44 95 LEU A CA 1
ATOM 690 C C . LEU A 1 95 ? -5.945 -12.702 11.654 1.00 89.44 95 LEU A C 1
ATOM 692 O O . LEU A 1 95 ? -6.071 -12.063 12.694 1.00 89.44 95 LEU A O 1
ATOM 696 N N . THR A 1 96 ? -4.764 -12.954 11.111 1.00 91.56 96 THR A N 1
ATOM 697 C CA . THR A 1 96 ? -3.500 -12.499 11.682 1.00 91.56 96 THR A CA 1
ATOM 698 C C . THR A 1 96 ? -2.653 -11.830 10.620 1.00 91.56 96 THR A C 1
ATOM 700 O O . THR A 1 96 ? -2.582 -12.308 9.485 1.00 91.56 96 THR A O 1
ATOM 703 N N . TRP A 1 97 ? -1.944 -10.778 11.018 1.00 95.31 97 TRP A N 1
ATOM 704 C CA . TRP A 1 97 ? -0.877 -10.207 10.212 1.00 95.31 97 TRP A CA 1
ATOM 705 C C . TRP A 1 97 ? 0.175 -11.263 9.845 1.00 95.31 97 TRP A C 1
ATOM 707 O O . TRP A 1 97 ? 0.486 -12.132 10.668 1.00 95.31 97 TRP A O 1
ATOM 717 N N . PRO A 1 98 ? 0.764 -11.191 8.640 1.00 92.75 98 PRO A N 1
ATOM 718 C CA . PRO A 1 98 ? 1.922 -12.008 8.323 1.00 92.75 98 PRO A CA 1
ATOM 719 C C . PRO A 1 98 ? 3.111 -11.569 9.187 1.00 92.75 98 PRO A C 1
ATOM 721 O O . PRO A 1 98 ? 3.304 -10.382 9.431 1.00 92.75 98 PRO A O 1
ATOM 724 N N . GLY A 1 99 ? 3.920 -12.519 9.662 1.00 87.44 99 GLY A N 1
ATOM 725 C CA . GLY A 1 99 ? 5.069 -12.203 10.517 1.00 87.44 99 GLY A CA 1
ATOM 726 C C . GLY A 1 99 ? 6.149 -11.419 9.767 1.00 87.44 99 GLY A C 1
ATOM 727 O O . GLY A 1 99 ? 6.401 -10.249 10.054 1.00 87.44 99 GLY A O 1
ATOM 728 N N . VAL A 1 100 ? 6.781 -12.078 8.794 1.00 93.25 100 VAL A N 1
ATOM 729 C CA . VAL A 1 100 ? 7.760 -11.484 7.878 1.00 93.25 100 VAL A CA 1
ATOM 730 C C . VAL A 1 100 ? 7.408 -11.925 6.465 1.00 93.25 100 VAL A C 1
ATOM 732 O O . VAL A 1 100 ? 7.249 -13.118 6.214 1.00 93.25 100 VAL A O 1
ATOM 735 N N . VAL A 1 101 ? 7.313 -10.971 5.547 1.00 94.94 101 VAL A N 1
ATOM 736 C CA . VAL A 1 101 ? 7.184 -11.225 4.112 1.00 94.94 101 VAL A CA 1
ATOM 737 C C . VAL A 1 101 ? 8.520 -10.886 3.466 1.00 94.94 101 VAL A C 1
ATOM 739 O O . VAL A 1 101 ? 9.056 -9.791 3.652 1.00 94.94 101 VAL A O 1
ATOM 742 N N . SER A 1 102 ? 9.060 -11.834 2.714 1.00 94.12 102 SER A N 1
ATOM 743 C CA . SER A 1 102 ? 10.303 -11.687 1.967 1.00 94.12 102 SER A CA 1
ATOM 744 C C . SER A 1 102 ? 10.183 -12.369 0.609 1.00 94.12 102 SER A C 1
ATOM 746 O O . SER A 1 102 ? 9.334 -13.239 0.402 1.00 94.12 102 SER A O 1
ATOM 748 N N . VAL A 1 103 ? 11.057 -11.969 -0.310 1.00 92.50 103 VAL A N 1
ATOM 749 C CA . VAL A 1 103 ? 11.254 -12.616 -1.608 1.00 92.50 103 VAL A CA 1
ATOM 750 C C . VAL A 1 103 ? 12.689 -13.121 -1.652 1.00 92.50 103 VAL A C 1
ATOM 752 O O . VAL A 1 103 ? 13.616 -12.383 -1.319 1.00 92.50 103 VAL A O 1
ATOM 755 N N . ASP A 1 104 ? 12.884 -14.379 -2.048 1.00 87.75 104 ASP A N 1
ATOM 756 C CA . ASP A 1 104 ? 14.228 -14.893 -2.302 1.00 87.75 104 ASP A CA 1
ATOM 757 C C . ASP A 1 104 ? 14.741 -14.328 -3.630 1.00 87.75 104 ASP A C 1
ATOM 759 O O . ASP A 1 104 ? 14.347 -14.762 -4.714 1.00 87.75 104 ASP A O 1
ATOM 763 N N . SER A 1 105 ? 15.647 -13.356 -3.532 1.00 84.62 105 SER A N 1
ATOM 764 C CA . SER A 1 105 ? 16.275 -12.724 -4.689 1.00 84.62 105 SER A CA 1
ATOM 765 C C . SER A 1 105 ? 16.972 -13.733 -5.600 1.00 84.62 105 SER A C 1
ATOM 767 O O . SER A 1 105 ? 16.947 -13.576 -6.819 1.00 84.62 105 SER A O 1
ATOM 769 N N . LYS A 1 106 ? 17.568 -14.794 -5.044 1.00 84.50 106 LYS A N 1
ATOM 770 C CA . LYS A 1 106 ? 18.322 -15.789 -5.820 1.00 84.50 106 LYS A CA 1
ATOM 771 C C . LYS A 1 106 ? 17.405 -16.714 -6.609 1.00 84.50 106 LYS A C 1
ATOM 773 O O . LYS A 1 106 ? 17.788 -17.150 -7.692 1.00 84.50 106 LYS A O 1
ATOM 778 N N . ALA A 1 107 ? 16.209 -16.980 -6.090 1.00 85.88 107 ALA A N 1
ATOM 779 C CA . ALA A 1 107 ? 15.176 -17.733 -6.794 1.00 85.88 107 ALA A CA 1
ATOM 780 C C . ALA A 1 107 ? 14.483 -16.902 -7.887 1.00 85.88 107 ALA A C 1
ATOM 782 O O . ALA A 1 107 ? 13.794 -17.461 -8.742 1.00 85.88 107 ALA A O 1
ATOM 783 N N . LEU A 1 108 ? 14.665 -15.575 -7.884 1.00 88.81 108 LEU A N 1
ATOM 784 C CA . LEU A 1 108 ? 14.023 -14.700 -8.848 1.00 88.81 108 LEU A CA 1
ATOM 785 C C . LEU A 1 108 ? 14.698 -14.791 -10.224 1.00 88.81 108 LEU A C 1
ATOM 787 O O . LEU A 1 108 ? 15.819 -14.306 -10.449 1.00 88.81 108 LEU A O 1
ATOM 791 N N . ASN A 1 109 ? 13.982 -15.418 -11.157 1.00 91.12 109 ASN A N 1
ATOM 792 C CA . ASN A 1 109 ? 14.376 -15.506 -12.553 1.00 91.12 109 ASN A CA 1
ATOM 793 C C . ASN A 1 109 ? 13.971 -14.231 -13.305 1.00 91.12 109 ASN A C 1
ATOM 795 O O . ASN A 1 109 ? 12.826 -13.787 -13.206 1.00 91.12 109 ASN A O 1
ATOM 799 N N . ILE A 1 110 ? 14.913 -13.677 -14.067 1.00 95.81 110 ILE A N 1
ATOM 800 C CA . ILE A 1 110 ? 14.686 -12.534 -14.952 1.00 95.81 110 ILE A CA 1
ATOM 801 C C . ILE A 1 110 ? 14.830 -13.027 -16.382 1.00 95.81 110 ILE A C 1
ATOM 803 O O . ILE A 1 110 ? 15.922 -13.421 -16.796 1.00 95.81 110 ILE A O 1
ATOM 807 N N . VAL A 1 111 ? 13.733 -12.989 -17.130 1.00 97.25 111 VAL A N 1
ATOM 808 C CA . VAL A 1 111 ? 13.708 -13.375 -18.542 1.00 97.25 111 VAL A CA 1
ATOM 809 C C . VAL A 1 111 ? 13.693 -12.106 -19.379 1.00 97.25 111 VAL A C 1
ATOM 811 O O . VAL A 1 111 ? 12.803 -11.278 -19.225 1.00 97.25 111 VAL A O 1
ATOM 814 N N . ALA A 1 112 ? 14.687 -11.927 -20.247 1.00 96.88 112 ALA A N 1
ATOM 815 C CA . ALA A 1 112 ? 14.680 -10.826 -21.204 1.00 96.88 112 ALA A CA 1
ATOM 816 C C . ALA A 1 112 ? 13.717 -11.151 -22.358 1.00 96.88 112 ALA A C 1
ATOM 818 O O . ALA A 1 112 ? 13.825 -12.213 -22.972 1.00 96.88 112 ALA A O 1
ATOM 819 N N . GLY A 1 113 ? 12.791 -10.234 -22.635 1.00 96.38 113 GLY A N 1
ATOM 820 C CA . GLY A 1 113 ? 11.900 -10.261 -23.794 1.00 96.38 113 GLY A CA 1
ATOM 821 C C . GLY A 1 113 ? 12.496 -9.484 -24.969 1.00 96.38 113 GLY A C 1
ATOM 822 O O . GLY A 1 113 ? 13.714 -9.485 -25.176 1.00 96.38 113 GLY A O 1
ATOM 823 N N . LYS A 1 114 ? 11.654 -8.769 -25.726 1.00 97.25 114 LYS A N 1
ATOM 824 C CA . LYS A 1 114 ? 12.094 -7.924 -26.846 1.00 97.25 114 LYS A CA 1
ATOM 825 C C . LYS A 1 114 ? 13.142 -6.894 -26.393 1.00 97.25 114 LYS A C 1
ATOM 827 O O . LYS A 1 114 ? 12.922 -6.165 -25.430 1.00 97.25 114 LYS A O 1
ATOM 832 N N . GLN A 1 115 ? 14.269 -6.814 -27.103 1.00 97.69 115 GLN A N 1
ATOM 833 C CA . GLN A 1 115 ? 15.310 -5.798 -26.897 1.00 97.69 115 GLN A CA 1
ATOM 834 C C . GLN A 1 115 ? 15.455 -4.978 -28.183 1.00 97.69 115 GLN A C 1
ATOM 836 O O . GLN A 1 115 ? 16.049 -5.443 -29.155 1.00 97.69 115 GLN A O 1
ATOM 841 N N . ASP A 1 116 ? 14.891 -3.775 -28.204 1.00 97.69 116 ASP A N 1
ATOM 842 C CA . ASP A 1 116 ? 14.802 -2.919 -29.388 1.00 97.69 116 ASP A CA 1
ATOM 843 C C . ASP A 1 116 ? 15.395 -1.534 -29.088 1.00 97.69 116 ASP A C 1
ATOM 845 O O . ASP A 1 116 ? 14.689 -0.626 -28.633 1.00 97.69 116 ASP A O 1
ATOM 849 N N . PRO A 1 117 ? 16.713 -1.358 -29.314 1.00 96.06 117 PRO A N 1
ATOM 850 C CA . PRO A 1 117 ? 17.381 -0.085 -29.070 1.00 96.06 117 PRO A CA 1
ATOM 851 C C . PRO A 1 117 ? 16.851 1.063 -29.929 1.00 96.06 117 PRO A C 1
ATOM 853 O O . PRO A 1 117 ? 16.862 2.203 -29.470 1.00 96.06 117 PRO A O 1
ATOM 856 N N . ALA A 1 118 ? 16.381 0.779 -31.148 1.00 96.44 118 ALA A N 1
ATOM 857 C CA . ALA A 1 118 ? 15.862 1.799 -32.054 1.00 96.44 118 ALA A CA 1
ATOM 858 C C . ALA A 1 118 ? 14.525 2.356 -31.550 1.00 96.44 118 ALA A C 1
ATOM 860 O O . ALA A 1 118 ? 14.322 3.568 -31.557 1.00 96.44 118 ALA A O 1
ATOM 861 N N . ALA A 1 119 ? 13.648 1.482 -31.049 1.00 95.88 119 ALA A N 1
ATOM 862 C CA . ALA A 1 119 ? 12.382 1.878 -30.439 1.00 95.88 119 ALA A CA 1
ATOM 863 C C . ALA A 1 119 ? 12.504 2.296 -28.962 1.00 95.88 119 ALA A C 1
ATOM 865 O O . ALA A 1 119 ? 11.498 2.671 -28.364 1.00 95.88 119 ALA A O 1
ATOM 866 N N . ARG A 1 120 ? 13.703 2.215 -28.359 1.00 96.31 120 ARG A N 1
ATOM 867 C CA . ARG A 1 120 ? 13.921 2.405 -26.911 1.00 96.31 120 ARG A CA 1
ATOM 868 C C . ARG A 1 120 ? 12.950 1.553 -26.084 1.00 96.31 120 ARG A C 1
ATOM 870 O O . ARG A 1 120 ? 12.301 2.051 -25.166 1.00 96.31 120 ARG A O 1
ATOM 877 N N . GLN A 1 121 ? 12.833 0.275 -26.441 1.00 97.75 121 GLN A N 1
ATOM 878 C CA . GLN A 1 121 ? 11.925 -0.678 -25.807 1.00 97.75 121 GLN A CA 1
ATOM 879 C C . GLN A 1 121 ? 12.700 -1.930 -25.394 1.00 97.75 121 GLN A C 1
ATOM 881 O O . GLN A 1 121 ? 13.159 -2.698 -26.239 1.00 97.75 121 GLN A O 1
ATOM 886 N N . PHE A 1 122 ? 12.833 -2.137 -24.086 1.00 98.50 122 PHE A N 1
ATOM 887 C CA . PHE A 1 122 ? 13.527 -3.281 -23.502 1.00 98.50 122 PHE A CA 1
ATOM 888 C C . PHE A 1 122 ? 12.598 -3.988 -22.520 1.00 98.50 122 PHE A C 1
ATOM 890 O O . PHE A 1 122 ? 12.194 -3.408 -21.513 1.00 98.50 122 PHE A O 1
ATOM 897 N N . GLU A 1 123 ? 12.232 -5.226 -22.832 1.00 98.56 123 GLU A N 1
ATOM 898 C CA . GLU A 1 123 ? 11.244 -5.990 -22.075 1.00 98.56 123 GLU A CA 1
ATOM 899 C C . GLU A 1 123 ? 11.904 -7.003 -21.143 1.00 98.56 123 GLU A C 1
ATOM 901 O O . GLU A 1 123 ? 12.904 -7.640 -21.493 1.00 98.56 123 GLU A O 1
ATOM 906 N N . TYR A 1 124 ? 11.312 -7.179 -19.965 1.00 98.56 124 TYR A N 1
ATOM 907 C CA . TYR A 1 124 ? 11.742 -8.150 -18.968 1.00 98.56 124 TYR A CA 1
ATOM 908 C C . TYR A 1 124 ? 10.533 -8.783 -18.292 1.00 98.56 124 TYR A C 1
ATOM 910 O O . TYR A 1 124 ? 9.527 -8.121 -18.063 1.00 98.56 124 TYR A O 1
ATOM 918 N N . GLU A 1 125 ? 10.655 -10.039 -17.896 1.00 97.75 125 GLU A N 1
ATOM 919 C CA . GLU A 1 125 ? 9.663 -10.727 -17.079 1.00 97.75 125 GLU A CA 1
ATOM 920 C C . GLU A 1 125 ? 10.289 -11.170 -15.761 1.00 97.75 125 GLU A C 1
ATOM 922 O O . GLU A 1 125 ? 11.440 -11.620 -15.716 1.00 97.75 125 GLU A O 1
ATOM 927 N N . SER A 1 126 ? 9.505 -11.078 -14.691 1.00 95.56 126 SER A N 1
ATOM 928 C CA . SER A 1 126 ? 9.825 -11.650 -13.391 1.00 95.56 126 SER A CA 1
ATOM 929 C C . SER A 1 126 ? 8.526 -12.101 -12.752 1.00 95.56 126 SER A C 1
ATOM 931 O O . SER A 1 126 ? 7.639 -11.273 -12.607 1.00 95.56 126 SER A O 1
ATOM 933 N N . GLY A 1 127 ? 8.391 -13.404 -12.477 1.00 93.44 127 GLY A N 1
ATOM 934 C CA . GLY A 1 127 ? 7.218 -13.996 -11.826 1.00 93.44 127 GLY A CA 1
ATOM 935 C C . GLY A 1 127 ? 5.877 -13.435 -12.314 1.00 93.44 127 GLY A C 1
ATOM 936 O O . GLY A 1 127 ? 5.402 -13.774 -13.404 1.00 93.44 127 GLY A O 1
ATOM 937 N N . SER A 1 128 ? 5.283 -12.589 -11.475 1.00 95.69 128 SER A N 1
ATOM 938 C CA . SER A 1 128 ? 3.948 -11.999 -11.628 1.00 95.69 128 SER A CA 1
ATOM 939 C C . SER A 1 128 ? 3.929 -10.733 -12.492 1.00 95.69 128 SER A C 1
ATOM 941 O O . SER A 1 128 ? 2.851 -10.236 -12.821 1.00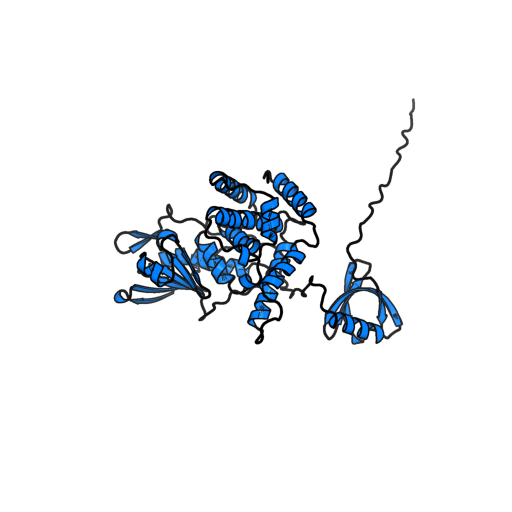 95.69 128 SER A O 1
ATOM 943 N N . PHE A 1 129 ? 5.095 -10.198 -12.857 1.00 98.12 129 PHE A N 1
ATOM 944 C CA . PHE A 1 129 ? 5.274 -8.895 -13.491 1.00 98.12 129 PHE A CA 1
ATOM 945 C C . PHE A 1 129 ? 5.974 -8.978 -14.851 1.00 98.12 129 PHE A C 1
ATOM 947 O O . PHE A 1 129 ? 6.842 -9.817 -15.104 1.00 98.12 129 PHE A O 1
ATOM 954 N N . GLU A 1 130 ? 5.608 -8.042 -15.719 1.00 98.12 130 GLU A N 1
ATOM 955 C CA . GLU A 1 130 ? 6.328 -7.720 -16.945 1.00 98.12 130 GLU A CA 1
ATOM 956 C C . GLU A 1 130 ? 6.718 -6.237 -16.935 1.00 98.12 130 GLU A C 1
ATOM 958 O O . GLU A 1 130 ? 5.939 -5.361 -16.546 1.00 98.12 130 GLU A O 1
ATOM 963 N N . PHE A 1 131 ? 7.953 -5.964 -17.341 1.00 98.62 131 PHE A N 1
ATOM 964 C CA . PHE A 1 131 ? 8.586 -4.657 -17.291 1.00 98.62 131 PHE A CA 1
ATOM 965 C C . PHE A 1 131 ? 8.934 -4.206 -18.703 1.00 98.62 131 PHE A C 1
ATOM 967 O O . PHE A 1 131 ? 9.485 -4.978 -19.484 1.00 98.62 131 PHE A O 1
ATOM 974 N N . THR A 1 132 ? 8.670 -2.942 -19.016 1.00 98.56 132 THR A N 1
ATOM 975 C CA . THR A 1 132 ? 9.163 -2.281 -20.229 1.00 98.56 132 THR A CA 1
ATOM 976 C C . THR A 1 132 ? 9.999 -1.076 -19.826 1.00 98.56 132 THR A C 1
ATOM 978 O O . THR A 1 132 ? 9.488 -0.150 -19.197 1.00 98.56 132 THR A O 1
ATOM 981 N N . ALA A 1 133 ? 11.281 -1.084 -20.180 1.00 98.50 133 ALA A N 1
ATOM 982 C CA . ALA A 1 133 ? 12.219 -0.007 -19.895 1.00 98.50 133 ALA A CA 1
ATOM 983 C C . ALA A 1 133 ? 12.635 0.740 -21.169 1.00 98.50 133 ALA A C 1
ATOM 985 O O . ALA A 1 133 ? 12.683 0.150 -22.249 1.00 98.50 133 ALA A O 1
ATOM 986 N N . ASN A 1 134 ? 12.998 2.021 -21.031 1.00 97.75 134 ASN A N 1
ATOM 987 C CA . ASN A 1 134 ? 13.496 2.835 -22.153 1.00 97.75 134 ASN A CA 1
ATOM 988 C C . ASN A 1 134 ? 15.017 2.781 -22.373 1.00 97.75 134 ASN A C 1
ATOM 990 O O . ASN A 1 134 ? 15.531 3.337 -23.344 1.00 97.75 134 ASN A O 1
ATOM 994 N N . ALA A 1 135 ? 15.736 2.071 -21.504 1.00 96.94 135 ALA A N 1
ATOM 995 C CA . ALA A 1 135 ? 17.159 1.788 -21.638 1.00 96.94 135 ALA A CA 1
ATOM 996 C C . ALA A 1 135 ? 17.446 0.341 -21.203 1.00 96.94 135 ALA A C 1
ATOM 998 O O . ALA A 1 135 ? 16.712 -0.192 -20.365 1.00 96.94 135 ALA A O 1
ATOM 999 N N . PRO A 1 136 ? 18.502 -0.302 -21.735 1.00 96.88 136 PRO A N 1
ATOM 1000 C CA . PRO A 1 136 ? 18.808 -1.681 -21.395 1.00 96.88 136 PRO A CA 1
ATOM 1001 C C . PRO A 1 136 ? 19.299 -1.784 -19.948 1.00 96.88 136 PRO A C 1
ATOM 1003 O O . PRO A 1 136 ? 20.262 -1.127 -19.540 1.00 96.88 136 PRO A O 1
ATOM 1006 N N . LEU A 1 137 ? 18.666 -2.667 -19.185 1.00 97.38 137 LEU A N 1
ATOM 1007 C CA . LEU A 1 137 ? 19.028 -3.024 -17.821 1.00 97.38 137 LEU A CA 1
ATOM 1008 C C . LEU A 1 137 ? 19.639 -4.429 -17.806 1.00 97.38 137 LEU A C 1
ATOM 1010 O O . LEU A 1 137 ? 19.176 -5.347 -18.483 1.00 97.38 137 LEU A O 1
ATOM 1014 N N . SER A 1 138 ? 20.714 -4.610 -17.036 1.00 95.44 138 SER A N 1
ATOM 1015 C CA . SER A 1 138 ? 21.295 -5.944 -16.856 1.00 95.44 138 SER A CA 1
ATOM 1016 C C . SER A 1 138 ? 20.351 -6.840 -16.047 1.00 95.44 138 SER A C 1
ATOM 1018 O O . SER A 1 138 ? 19.581 -6.344 -15.226 1.00 95.44 138 SER A O 1
ATOM 1020 N N . ALA A 1 139 ? 20.464 -8.163 -16.195 1.00 93.38 139 ALA A N 1
ATOM 1021 C CA . ALA A 1 139 ? 19.663 -9.106 -15.409 1.00 93.38 139 ALA A CA 1
ATOM 1022 C C . ALA A 1 139 ? 19.845 -8.932 -13.888 1.00 93.38 139 ALA A C 1
ATOM 1024 O O . ALA A 1 139 ? 18.908 -9.157 -13.131 1.00 93.38 139 ALA A O 1
ATOM 1025 N N . SER A 1 140 ? 21.033 -8.511 -13.428 1.00 92.75 140 SER A N 1
ATOM 1026 C CA . SER A 1 140 ? 21.261 -8.198 -12.010 1.00 92.75 140 SER A CA 1
ATOM 1027 C C . SER A 1 140 ? 20.475 -6.968 -11.573 1.00 92.75 140 SER A C 1
ATOM 1029 O O . SER A 1 140 ? 19.795 -7.015 -10.559 1.00 92.75 140 SER A O 1
ATOM 1031 N N . VAL A 1 141 ? 20.523 -5.894 -12.367 1.00 94.56 141 VAL A N 1
ATOM 1032 C CA . VAL A 1 141 ? 19.781 -4.662 -12.071 1.00 94.56 141 VAL A CA 1
ATOM 1033 C C . VAL A 1 141 ? 18.280 -4.927 -12.090 1.00 94.56 141 VAL A C 1
ATOM 1035 O O . VAL A 1 141 ? 17.589 -4.518 -11.165 1.00 94.56 141 VAL A O 1
ATOM 1038 N N . MET A 1 142 ? 17.772 -5.663 -13.084 1.00 96.19 142 MET A N 1
ATOM 1039 C CA . MET A 1 142 ? 16.346 -5.990 -13.108 1.00 96.19 142 MET A CA 1
ATOM 1040 C C . MET A 1 142 ? 15.911 -6.899 -11.969 1.00 96.19 142 MET A C 1
ATOM 1042 O O . MET A 1 142 ? 14.789 -6.757 -11.501 1.00 96.19 142 MET A O 1
ATOM 1046 N N . ARG A 1 143 ? 16.766 -7.798 -11.482 1.00 94.50 143 ARG A N 1
ATOM 1047 C CA . ARG A 1 143 ? 16.442 -8.599 -10.297 1.00 94.50 143 ARG A CA 1
ATOM 1048 C C . ARG A 1 143 ? 16.217 -7.718 -9.074 1.00 94.50 143 ARG A C 1
ATOM 1050 O O . ARG A 1 143 ? 15.206 -7.872 -8.400 1.00 94.50 143 ARG A O 1
ATOM 1057 N N . ASP A 1 144 ? 17.121 -6.779 -8.834 1.00 90.50 144 ASP A N 1
ATOM 1058 C CA . ASP A 1 144 ? 17.031 -5.853 -7.703 1.00 90.50 144 ASP A CA 1
ATOM 1059 C C . ASP A 1 144 ? 15.841 -4.888 -7.833 1.00 90.50 144 ASP A C 1
ATOM 1061 O O . ASP A 1 144 ? 15.235 -4.528 -6.826 1.00 90.50 144 ASP A O 1
ATOM 1065 N N . VAL A 1 145 ? 15.470 -4.498 -9.060 1.00 93.38 145 VAL A N 1
ATOM 1066 C CA . VAL A 1 145 ? 14.226 -3.754 -9.322 1.00 93.38 145 VAL A CA 1
ATOM 1067 C C . VAL A 1 145 ? 13.004 -4.627 -9.020 1.00 93.38 145 VAL A C 1
ATOM 1069 O O . VAL A 1 145 ? 12.121 -4.207 -8.282 1.00 93.38 145 VAL A O 1
ATOM 1072 N N . ALA A 1 146 ? 12.943 -5.839 -9.577 1.00 95.19 146 ALA A N 1
ATOM 1073 C CA . ALA A 1 146 ? 11.762 -6.700 -9.541 1.00 95.19 146 ALA A CA 1
ATOM 1074 C C . ALA A 1 146 ? 11.411 -7.212 -8.134 1.00 95.19 146 ALA A C 1
ATOM 1076 O O . ALA A 1 146 ? 10.233 -7.437 -7.857 1.00 95.19 146 ALA A O 1
ATOM 1077 N N . ILE A 1 147 ? 12.395 -7.354 -7.235 1.00 91.94 147 ILE A N 1
ATOM 1078 C CA . ILE A 1 147 ? 12.179 -7.798 -5.846 1.00 91.94 147 ILE A CA 1
ATOM 1079 C C . ILE A 1 147 ? 11.115 -6.965 -5.132 1.00 91.94 147 ILE A C 1
ATOM 1081 O O . ILE A 1 147 ? 10.237 -7.540 -4.491 1.00 91.94 147 ILE A O 1
ATOM 1085 N N . ASP A 1 148 ? 11.160 -5.637 -5.260 1.00 89.75 148 ASP A N 1
ATOM 1086 C CA . ASP A 1 148 ? 10.230 -4.754 -4.548 1.00 89.75 148 ASP A CA 1
ATOM 1087 C C . ASP A 1 148 ? 8.788 -4.913 -5.084 1.00 89.75 148 ASP A C 1
ATOM 1089 O O . ASP A 1 148 ? 7.822 -4.821 -4.325 1.00 89.75 148 ASP A O 1
ATOM 1093 N N . PHE A 1 149 ? 8.621 -5.245 -6.370 1.00 95.44 149 PHE A N 1
ATOM 1094 C CA . PHE A 1 149 ? 7.311 -5.537 -6.969 1.00 95.44 149 PHE A CA 1
ATOM 1095 C C . PHE A 1 149 ? 6.777 -6.908 -6.531 1.00 95.44 149 PHE A C 1
ATOM 1097 O O . PHE A 1 149 ? 5.634 -7.027 -6.079 1.00 95.44 149 PHE A O 1
ATOM 1104 N N . GLU A 1 150 ? 7.617 -7.943 -6.590 1.00 95.81 150 GLU A N 1
ATOM 1105 C CA . GLU A 1 150 ? 7.251 -9.295 -6.153 1.00 95.81 150 GLU A CA 1
ATOM 1106 C C . GLU A 1 150 ? 6.968 -9.366 -4.652 1.00 95.81 150 GLU A C 1
ATOM 1108 O O . GLU A 1 150 ? 6.112 -10.138 -4.217 1.00 95.81 150 GLU A O 1
ATOM 1113 N N . LEU A 1 151 ? 7.610 -8.512 -3.851 1.00 95.88 151 LEU A N 1
ATOM 1114 C CA . LEU A 1 151 ? 7.323 -8.384 -2.425 1.00 95.88 151 LEU A CA 1
ATOM 1115 C C . LEU A 1 151 ? 5.879 -7.926 -2.179 1.00 95.88 151 LEU A C 1
ATOM 1117 O O . LEU A 1 151 ? 5.220 -8.433 -1.268 1.00 95.88 151 LEU A O 1
ATOM 1121 N N . GLY A 1 152 ? 5.354 -7.033 -3.023 1.00 95.44 152 GLY A N 1
ATOM 1122 C CA . GLY A 1 152 ? 3.945 -6.644 -2.998 1.00 95.44 152 GLY A CA 1
ATOM 1123 C C . GLY A 1 152 ? 3.004 -7.818 -3.290 1.00 95.44 152 GLY A C 1
ATOM 1124 O O . GLY A 1 152 ? 2.015 -8.008 -2.580 1.00 95.44 152 GLY A O 1
ATOM 1125 N N . GLN A 1 153 ? 3.319 -8.654 -4.285 1.00 95.12 153 GLN A N 1
ATOM 1126 C CA . GLN A 1 153 ? 2.516 -9.848 -4.580 1.00 95.12 153 GLN A CA 1
ATOM 1127 C C . GLN A 1 153 ? 2.595 -10.873 -3.440 1.00 95.12 153 GLN A C 1
ATOM 1129 O O . GLN A 1 153 ? 1.574 -11.430 -3.024 1.00 95.12 153 GLN A O 1
ATOM 1134 N N . ALA A 1 154 ? 3.794 -11.097 -2.899 1.00 95.50 154 ALA A N 1
ATOM 1135 C CA . ALA A 1 154 ? 4.014 -11.981 -1.763 1.00 95.50 154 ALA A CA 1
ATOM 1136 C C . ALA A 1 154 ? 3.211 -11.532 -0.533 1.00 95.50 154 ALA A C 1
ATOM 1138 O O . ALA A 1 154 ? 2.642 -12.378 0.160 1.00 95.50 154 ALA A O 1
ATOM 1139 N N . LEU A 1 155 ? 3.099 -10.220 -0.295 1.00 96.44 155 LEU A N 1
ATOM 1140 C CA . LEU A 1 155 ? 2.256 -9.670 0.765 1.00 96.44 155 LEU A CA 1
ATOM 1141 C C . LEU A 1 155 ? 0.789 -10.076 0.575 1.00 96.44 155 LEU A C 1
ATOM 1143 O O . LEU A 1 155 ? 0.202 -10.658 1.487 1.00 96.44 155 LEU A O 1
ATOM 1147 N N . PHE A 1 156 ? 0.199 -9.826 -0.597 1.00 94.94 156 PHE A N 1
ATOM 1148 C CA . PHE A 1 156 ? -1.206 -10.175 -0.850 1.00 94.94 156 PHE A CA 1
ATOM 1149 C C . PHE A 1 156 ? -1.489 -11.675 -0.710 1.00 94.94 156 PHE A C 1
ATOM 1151 O O . PHE A 1 156 ? -2.538 -12.045 -0.185 1.00 94.94 156 PHE A O 1
ATOM 1158 N N . ASN A 1 157 ? -0.542 -12.539 -1.085 1.00 91.31 157 ASN A N 1
ATOM 1159 C CA . ASN A 1 157 ? -0.672 -13.990 -0.913 1.00 91.31 157 ASN A CA 1
ATOM 1160 C C . ASN A 1 157 ? -0.725 -14.420 0.569 1.00 91.31 157 ASN A C 1
ATOM 1162 O O . ASN A 1 157 ? -1.315 -15.457 0.910 1.00 91.31 157 ASN A O 1
ATOM 1166 N N . GLN A 1 158 ? -0.100 -13.641 1.455 1.00 93.50 158 GLN A N 1
ATOM 1167 C CA . GLN A 1 158 ? -0.035 -13.927 2.887 1.00 93.50 158 GLN A CA 1
ATOM 1168 C C . GLN A 1 158 ? -1.125 -13.223 3.702 1.00 93.50 158 GLN A C 1
ATOM 1170 O O . GLN A 1 158 ? -1.488 -13.721 4.767 1.00 93.50 158 GLN A O 1
ATOM 1175 N N . LEU A 1 159 ? -1.682 -12.113 3.212 1.00 95.44 159 LEU A N 1
ATOM 1176 C CA . LEU A 1 159 ? -2.765 -11.409 3.896 1.00 95.44 159 LEU A CA 1
ATOM 1177 C C . LEU A 1 159 ? -4.023 -12.292 4.025 1.00 95.44 159 LEU A C 1
ATOM 1179 O O . LEU A 1 159 ? -4.396 -13.004 3.087 1.00 95.44 159 LEU A O 1
ATOM 1183 N N . PRO A 1 160 ? -4.746 -12.228 5.161 1.00 94.62 160 PRO A N 1
ATOM 1184 C CA . PRO A 1 160 ? -5.912 -13.077 5.402 1.00 94.62 160 PRO A CA 1
ATOM 1185 C C . PRO A 1 160 ? -7.180 -12.596 4.676 1.00 94.62 160 PRO A C 1
ATOM 1187 O O . PRO A 1 160 ? -8.275 -13.062 4.976 1.00 94.62 160 PRO A O 1
ATOM 1190 N N . TRP A 1 161 ? -7.071 -11.662 3.729 1.00 94.75 161 TRP A N 1
ATOM 1191 C CA . TRP A 1 161 ? -8.219 -10.959 3.145 1.00 94.75 161 TRP A CA 1
ATOM 1192 C C . TRP A 1 161 ? -8.960 -11.771 2.083 1.00 94.75 161 TRP A C 1
ATOM 1194 O O . TRP A 1 161 ? -10.082 -11.437 1.730 1.00 94.75 161 TRP A O 1
ATOM 1204 N N . GLY A 1 162 ? -8.338 -12.829 1.552 1.00 90.50 162 GLY A N 1
ATOM 1205 C CA . GLY A 1 162 ? -8.902 -13.607 0.444 1.00 90.50 162 GLY A CA 1
ATOM 1206 C C . GLY A 1 162 ? -8.887 -12.872 -0.900 1.00 90.50 162 GLY A C 1
ATOM 1207 O O . GLY A 1 162 ? -9.407 -13.395 -1.882 1.00 90.50 162 GLY A O 1
ATOM 1208 N N . TRP A 1 163 ? -8.278 -11.683 -0.962 1.00 94.81 163 TRP A N 1
ATOM 1209 C CA . TRP A 1 163 ? -8.079 -10.959 -2.208 1.00 94.81 163 TRP A CA 1
ATOM 1210 C C . TRP A 1 163 ? -7.098 -11.694 -3.117 1.00 94.81 163 TRP A C 1
ATOM 1212 O O . TRP A 1 163 ? -6.037 -12.132 -2.677 1.00 94.81 163 TRP A O 1
ATOM 1222 N N . GLN A 1 164 ? -7.447 -11.784 -4.396 1.00 91.75 164 GLN A N 1
ATOM 1223 C CA . GLN A 1 164 ? -6.607 -12.370 -5.431 1.00 91.75 164 GLN A CA 1
ATOM 1224 C C . GLN A 1 164 ? -6.287 -11.270 -6.449 1.00 91.75 164 GLN A C 1
ATOM 1226 O O . GLN A 1 164 ? -7.138 -10.945 -7.294 1.00 91.75 164 GLN A O 1
ATOM 1231 N N . PRO A 1 165 ? -5.102 -10.635 -6.349 1.00 94.50 165 PRO A N 1
ATOM 1232 C CA . PRO A 1 165 ? -4.645 -9.701 -7.363 1.00 94.50 165 PRO A CA 1
ATOM 1233 C C . PRO A 1 165 ? -4.699 -10.355 -8.743 1.00 94.50 165 PRO A C 1
ATOM 1235 O O . PRO A 1 165 ? -4.292 -11.502 -8.917 1.00 94.50 165 PRO A O 1
ATOM 1238 N N . LYS A 1 166 ? -5.210 -9.618 -9.730 1.00 93.56 166 LYS A N 1
ATOM 1239 C CA . LYS A 1 166 ? -5.282 -10.074 -11.118 1.00 93.56 166 LYS A CA 1
ATOM 1240 C C . LYS A 1 166 ? -4.965 -8.910 -12.058 1.00 93.56 166 LYS A C 1
ATOM 1242 O O . LYS A 1 166 ? -5.577 -7.850 -11.892 1.00 93.56 166 LYS A O 1
ATOM 1247 N N . PRO A 1 167 ? -4.075 -9.088 -13.050 1.00 93.62 167 PRO A N 1
ATOM 1248 C CA . PRO A 1 167 ? -3.851 -8.086 -14.082 1.00 93.62 167 PRO A CA 1
ATOM 1249 C C . PRO A 1 167 ? -5.138 -7.783 -14.854 1.00 93.62 167 PRO A C 1
ATOM 1251 O O . PRO A 1 167 ? -5.927 -8.680 -15.156 1.00 93.62 167 PRO A O 1
ATOM 1254 N N . LYS A 1 168 ? -5.348 -6.515 -15.222 1.00 90.31 168 LYS A N 1
ATOM 1255 C CA . LYS A 1 168 ? -6.478 -6.124 -16.083 1.00 90.31 168 LYS A CA 1
ATOM 1256 C C . LYS A 1 168 ? -6.365 -6.673 -17.503 1.00 90.31 168 LYS A C 1
ATOM 1258 O O . LYS A 1 168 ? -7.382 -6.905 -18.149 1.00 90.31 168 LYS A O 1
ATOM 1263 N N . LYS A 1 169 ? -5.136 -6.834 -17.994 1.00 89.06 169 LYS A N 1
ATOM 1264 C CA . LYS A 1 169 ? -4.807 -7.338 -19.328 1.00 89.06 169 LYS A CA 1
ATOM 1265 C C . LYS A 1 169 ? -3.637 -8.304 -19.215 1.00 89.06 169 LYS A C 1
ATOM 1267 O O . LYS A 1 169 ? -2.760 -8.090 -18.385 1.00 89.06 169 LYS A O 1
ATOM 1272 N N . GLY A 1 170 ? -3.622 -9.312 -20.083 1.00 90.75 170 GLY A N 1
ATOM 1273 C CA . GLY A 1 170 ? -2.554 -10.307 -20.121 1.00 90.75 170 GLY A CA 1
ATOM 1274 C C . GLY A 1 170 ? -2.526 -11.205 -18.885 1.00 90.75 170 GLY A C 1
ATOM 1275 O O . GLY A 1 170 ? -3.512 -11.333 -18.156 1.00 90.75 170 GLY A O 1
ATOM 1276 N N . THR A 1 171 ? -1.384 -11.854 -18.682 1.00 93.12 171 THR A N 1
ATOM 1277 C CA . THR A 1 171 ? -1.141 -12.796 -17.581 1.00 93.12 171 THR A CA 1
ATOM 1278 C C . THR A 1 171 ? -0.266 -12.210 -16.474 1.00 93.12 171 THR A C 1
ATOM 1280 O O . THR A 1 171 ? -0.181 -12.815 -15.408 1.00 93.12 171 THR A O 1
ATOM 1283 N N . ARG A 1 172 ? 0.350 -11.038 -16.692 1.00 96.50 172 ARG A N 1
ATOM 1284 C CA . ARG A 1 172 ? 1.268 -10.377 -15.753 1.00 96.50 172 ARG A CA 1
ATOM 1285 C C . ARG A 1 172 ? 0.924 -8.910 -15.529 1.00 96.50 172 ARG A C 1
ATOM 1287 O O . ARG A 1 172 ? 0.296 -8.258 -16.360 1.00 96.50 172 ARG A O 1
ATOM 1294 N N . PHE A 1 173 ? 1.323 -8.395 -14.374 1.00 98.00 173 PHE A N 1
ATOM 1295 C CA . PHE A 1 173 ? 1.191 -6.989 -14.018 1.00 98.00 173 PHE A CA 1
ATOM 1296 C C . PHE A 1 173 ? 2.225 -6.150 -14.765 1.00 98.00 173 PHE A C 1
ATOM 1298 O O . PHE A 1 173 ? 3.414 -6.452 -14.735 1.00 98.00 173 PHE A O 1
ATOM 1305 N N . ARG A 1 174 ? 1.770 -5.079 -15.418 1.00 98.06 174 ARG A N 1
ATOM 1306 C CA . ARG A 1 174 ? 2.616 -4.241 -16.273 1.00 98.06 174 ARG A CA 1
ATOM 1307 C C . ARG A 1 174 ? 3.254 -3.089 -15.519 1.00 98.06 174 ARG A C 1
ATOM 1309 O O . ARG A 1 174 ? 2.561 -2.327 -14.839 1.00 98.06 174 ARG A O 1
ATOM 1316 N N . VAL A 1 175 ? 4.557 -2.934 -15.726 1.00 98.31 175 VAL A N 1
ATOM 1317 C CA . VAL A 1 175 ? 5.379 -1.870 -15.153 1.00 98.31 175 VAL A CA 1
ATOM 1318 C C . VAL A 1 175 ? 6.186 -1.190 -16.258 1.00 98.31 175 VAL A C 1
ATOM 1320 O O . VAL A 1 175 ? 6.913 -1.846 -17.000 1.00 98.31 175 VAL A O 1
ATOM 1323 N N . PHE A 1 176 ? 6.101 0.134 -16.349 1.00 98.31 176 PHE A N 1
ATOM 1324 C CA . PHE A 1 176 ? 6.956 0.926 -17.237 1.00 98.31 176 PHE A CA 1
ATOM 1325 C C . PHE A 1 176 ? 8.053 1.640 -16.447 1.00 98.31 176 PHE A C 1
ATOM 1327 O O . PHE A 1 176 ? 7.773 2.309 -15.455 1.00 98.31 176 PHE A O 1
ATOM 1334 N N . ILE A 1 177 ? 9.298 1.520 -16.903 1.00 98.00 177 ILE A N 1
ATOM 1335 C CA . ILE A 1 177 ? 10.475 2.125 -16.275 1.00 98.00 177 ILE A CA 1
ATOM 1336 C C . ILE A 1 177 ? 11.075 3.150 -17.239 1.00 98.00 177 ILE A C 1
ATOM 1338 O O . ILE A 1 177 ? 11.706 2.795 -18.237 1.00 98.00 177 ILE A O 1
ATOM 1342 N N . THR A 1 178 ? 10.895 4.433 -16.942 1.00 97.62 178 THR A N 1
ATOM 1343 C CA . THR A 1 178 ? 11.145 5.503 -17.920 1.00 97.62 178 THR A CA 1
ATOM 1344 C C . THR A 1 178 ? 12.465 6.230 -17.684 1.00 97.62 178 THR A C 1
ATOM 1346 O O . THR A 1 178 ? 12.786 6.557 -16.538 1.00 97.62 178 THR A O 1
ATOM 1349 N N . GLU A 1 179 ? 13.217 6.521 -18.751 1.00 96.19 179 GLU A N 1
ATOM 1350 C CA . GLU A 1 179 ? 14.527 7.191 -18.666 1.00 96.19 179 GLU A CA 1
ATOM 1351 C C . GLU A 1 179 ? 14.384 8.721 -18.672 1.00 96.19 179 GLU A C 1
ATOM 1353 O O . GLU A 1 179 ? 14.939 9.384 -17.794 1.00 96.19 179 GLU A O 1
ATOM 1358 N N . THR A 1 180 ? 13.636 9.289 -19.626 1.00 95.31 180 THR A N 1
ATOM 1359 C CA . THR A 1 180 ? 13.533 10.751 -19.809 1.00 95.31 180 THR A CA 1
ATOM 1360 C C . THR A 1 180 ? 12.169 11.325 -19.388 1.00 95.31 180 THR A C 1
ATOM 1362 O O . THR A 1 180 ? 11.205 10.576 -19.190 1.00 95.31 180 THR A O 1
ATOM 1365 N N . PRO A 1 181 ? 12.039 12.660 -19.230 1.00 95.38 181 PRO A N 1
ATOM 1366 C CA . PRO A 1 181 ? 10.739 13.303 -19.028 1.00 95.38 181 PRO A CA 1
ATOM 1367 C C . PRO A 1 181 ? 9.725 13.004 -20.139 1.00 95.38 181 PRO A C 1
ATOM 1369 O O . PRO A 1 181 ? 8.540 12.858 -19.849 1.00 95.38 181 PRO A O 1
ATOM 1372 N N . GLU A 1 182 ? 10.181 12.882 -21.385 1.00 95.88 182 GLU A N 1
ATOM 1373 C CA . GLU A 1 182 ? 9.349 12.564 -22.548 1.00 95.88 182 GLU A CA 1
ATOM 1374 C C . GLU A 1 182 ? 8.846 11.120 -22.482 1.00 95.88 182 GLU A C 1
ATOM 1376 O O . GLU A 1 182 ? 7.649 10.891 -22.650 1.00 95.88 182 GLU A O 1
ATOM 1381 N N . ASP A 1 183 ? 9.724 10.166 -22.147 1.00 96.69 183 ASP A N 1
ATOM 1382 C CA . 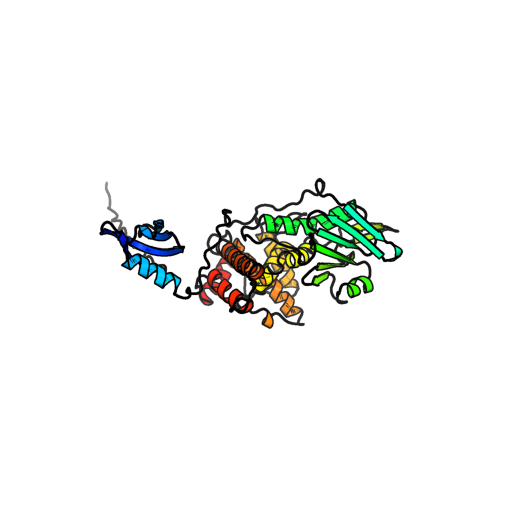ASP A 1 183 ? 9.340 8.768 -21.915 1.00 96.69 183 ASP A CA 1
ATOM 1383 C C . ASP A 1 183 ? 8.283 8.669 -20.797 1.00 96.69 183 ASP A C 1
ATOM 1385 O O . ASP A 1 183 ? 7.275 7.971 -20.916 1.00 96.69 183 ASP A O 1
ATOM 1389 N N . PHE A 1 184 ? 8.489 9.418 -19.708 1.00 97.19 184 PHE A N 1
ATOM 1390 C CA . PHE A 1 184 ? 7.566 9.469 -18.576 1.00 97.19 184 PHE A CA 1
ATOM 1391 C C . PHE A 1 184 ? 6.212 10.085 -18.948 1.00 97.19 184 PHE A C 1
ATOM 1393 O O . PHE A 1 184 ? 5.162 9.587 -18.536 1.00 97.19 184 PHE A O 1
ATOM 1400 N N . ALA A 1 185 ? 6.212 11.151 -19.749 1.00 96.81 185 ALA A N 1
ATOM 1401 C CA . ALA A 1 185 ? 4.989 11.757 -20.261 1.00 96.81 185 ALA A CA 1
ATOM 1402 C C . ALA A 1 185 ? 4.237 10.807 -21.209 1.00 96.81 185 ALA A C 1
ATOM 1404 O O . ALA A 1 185 ? 3.010 10.724 -21.134 1.00 96.81 185 ALA A O 1
ATOM 1405 N N . ALA A 1 186 ? 4.952 10.040 -22.040 1.00 96.38 186 ALA A N 1
ATOM 1406 C CA . ALA A 1 186 ? 4.368 9.106 -23.005 1.00 96.38 186 ALA A CA 1
ATOM 1407 C C . ALA A 1 186 ? 3.538 7.992 -22.345 1.00 96.38 186 ALA A C 1
ATOM 1409 O O . ALA A 1 186 ? 2.523 7.568 -22.895 1.00 96.38 186 ALA A O 1
ATOM 1410 N N . VAL A 1 187 ? 3.911 7.559 -21.137 1.00 96.31 187 VAL A N 1
ATOM 1411 C CA . VAL A 1 187 ? 3.143 6.574 -20.348 1.00 96.31 187 VAL A CA 1
ATOM 1412 C C . VAL A 1 187 ? 2.069 7.210 -19.452 1.00 96.31 187 VAL A C 1
ATOM 1414 O O . VAL A 1 187 ? 1.349 6.510 -18.733 1.00 96.31 187 VAL A O 1
ATOM 1417 N N . GLY A 1 188 ? 1.899 8.534 -19.531 1.00 95.19 188 GLY A N 1
ATOM 1418 C CA . GLY A 1 188 ? 0.858 9.296 -18.840 1.00 95.19 188 GLY A CA 1
ATOM 1419 C C . GLY A 1 188 ? 1.297 9.950 -17.530 1.00 95.19 188 GLY A C 1
ATOM 1420 O O . GLY A 1 188 ? 0.433 10.272 -16.706 1.00 95.19 188 GLY A O 1
ATOM 1421 N N . GLY A 1 189 ? 2.604 10.117 -17.323 1.00 94.44 189 GLY A N 1
ATOM 1422 C CA . GLY A 1 189 ? 3.186 10.808 -16.180 1.00 94.44 189 GLY A CA 1
ATOM 1423 C C . GLY A 1 189 ? 3.119 12.330 -16.277 1.00 94.44 189 GLY A C 1
ATOM 1424 O O . GLY A 1 189 ? 3.037 12.910 -17.357 1.00 94.44 189 GLY A O 1
ATOM 1425 N N . GLN A 1 190 ? 3.150 12.993 -15.119 1.00 91.31 190 GLN A N 1
ATOM 1426 C CA . GLN A 1 190 ? 3.084 14.454 -15.016 1.00 91.31 190 GLN A CA 1
ATOM 1427 C C . GLN A 1 190 ? 4.425 15.037 -14.550 1.00 91.31 190 GLN A C 1
ATOM 1429 O O . GLN A 1 190 ? 5.060 14.431 -13.685 1.00 91.31 190 GLN A O 1
ATOM 1434 N N . PRO A 1 191 ? 4.849 16.230 -15.011 1.00 83.31 191 PRO A N 1
ATOM 1435 C CA . PRO A 1 191 ? 6.198 16.756 -14.767 1.00 83.31 191 PRO A CA 1
ATOM 1436 C C . PRO A 1 191 ? 6.672 16.731 -13.303 1.00 83.31 191 PRO A C 1
ATOM 1438 O O . PRO A 1 191 ? 7.831 16.413 -13.042 1.00 83.31 191 PRO A O 1
ATOM 1441 N N . ARG A 1 192 ? 5.775 17.004 -12.343 1.00 84.12 192 ARG A N 1
ATOM 1442 C CA . ARG A 1 192 ? 6.082 17.061 -10.898 1.00 84.12 192 ARG A CA 1
ATOM 1443 C C . ARG A 1 192 ? 6.031 15.711 -10.176 1.00 84.12 192 ARG A C 1
ATOM 1445 O O . ARG A 1 192 ? 6.363 15.634 -9.000 1.00 84.12 192 ARG A O 1
ATOM 1452 N N . THR A 1 193 ? 5.614 14.653 -10.863 1.00 88.50 193 THR A N 1
ATOM 1453 C CA . THR A 1 193 ? 5.518 13.299 -10.301 1.00 88.50 193 THR A CA 1
ATOM 1454 C C . THR A 1 193 ? 6.748 12.471 -10.664 1.00 88.50 193 THR A C 1
ATOM 1456 O O . THR A 1 193 ? 7.447 12.757 -11.640 1.00 88.50 193 THR A O 1
ATOM 1459 N N . ILE A 1 194 ? 7.034 11.448 -9.862 1.00 88.69 194 ILE A N 1
ATOM 1460 C CA . ILE A 1 194 ? 8.153 10.517 -10.085 1.00 88.69 194 ILE A CA 1
ATOM 1461 C C . ILE A 1 194 ? 7.694 9.116 -10.508 1.00 88.69 194 ILE A C 1
ATOM 1463 O O . ILE A 1 194 ? 8.476 8.356 -11.067 1.00 88.69 194 ILE A O 1
ATOM 1467 N N . GLY A 1 195 ? 6.409 8.828 -10.317 1.00 92.75 195 GLY A N 1
ATOM 1468 C CA . GLY A 1 195 ? 5.735 7.606 -10.718 1.00 92.75 195 GLY A CA 1
ATOM 1469 C C . GLY A 1 195 ? 4.226 7.816 -10.727 1.00 92.75 195 GLY A C 1
ATOM 1470 O O . GLY A 1 195 ? 3.731 8.884 -10.352 1.00 92.75 195 GLY A O 1
ATOM 1471 N N . GLY A 1 196 ? 3.492 6.809 -11.174 1.00 91.50 196 GLY A N 1
ATOM 1472 C CA . GLY A 1 196 ? 2.046 6.859 -11.255 1.00 91.50 196 GLY A CA 1
ATOM 1473 C C . GLY A 1 196 ? 1.431 5.512 -11.593 1.00 91.50 196 GLY A C 1
ATOM 1474 O O . GLY A 1 196 ? 2.108 4.515 -11.834 1.00 91.50 196 GLY A O 1
ATOM 1475 N N . SER A 1 197 ? 0.105 5.496 -11.596 1.00 92.00 197 SER A N 1
ATOM 1476 C CA . SER A 1 197 ? -0.694 4.308 -11.870 1.00 92.00 197 SER A CA 1
ATOM 1477 C C . SER A 1 197 ? -1.830 4.643 -12.823 1.00 92.00 197 SER A C 1
ATOM 1479 O O . SER A 1 197 ? -2.445 5.707 -12.711 1.00 92.00 197 SER A O 1
ATOM 1481 N N . LYS A 1 198 ? -2.135 3.709 -13.715 1.00 91.31 198 LYS A N 1
ATOM 1482 C CA . LYS A 1 198 ? -3.392 3.603 -14.458 1.00 91.31 198 LYS A CA 1
ATOM 1483 C C . LYS A 1 198 ? -4.120 2.342 -13.992 1.00 91.31 198 LYS A C 1
ATOM 1485 O O . LYS A 1 198 ? -3.594 1.588 -13.176 1.00 91.31 198 LYS A O 1
ATOM 1490 N N . ASP A 1 199 ? -5.318 2.102 -14.515 1.00 85.44 199 ASP A N 1
ATOM 1491 C CA . ASP A 1 199 ? -6.111 0.928 -14.132 1.00 85.44 199 ASP A CA 1
ATOM 1492 C C . ASP A 1 199 ? -5.401 -0.397 -14.453 1.00 85.44 199 ASP A C 1
ATOM 1494 O O . ASP A 1 199 ? -5.622 -1.396 -13.771 1.00 85.44 199 ASP A O 1
ATOM 1498 N N . ASP A 1 200 ? -4.563 -0.423 -15.493 1.00 91.81 200 ASP A N 1
ATOM 1499 C CA . ASP A 1 200 ? -3.984 -1.639 -16.063 1.00 91.81 200 ASP A CA 1
ATOM 1500 C C . ASP A 1 200 ? -2.445 -1.699 -16.057 1.00 91.81 200 ASP A C 1
ATOM 1502 O O . ASP A 1 200 ? -1.897 -2.691 -16.550 1.00 91.81 200 ASP A O 1
ATOM 1506 N N . TYR A 1 201 ? -1.757 -0.677 -15.533 1.00 96.62 201 TYR A N 1
ATOM 1507 C CA . TYR A 1 201 ? -0.298 -0.646 -15.357 1.00 96.62 201 TYR A CA 1
ATOM 1508 C C . TYR A 1 201 ? 0.153 0.441 -14.371 1.00 96.62 201 TYR A C 1
ATOM 1510 O O . TYR A 1 201 ? -0.571 1.401 -14.099 1.00 96.62 201 TYR A O 1
ATOM 1518 N N . ILE A 1 202 ? 1.389 0.326 -13.890 1.00 97.00 202 ILE A N 1
ATOM 1519 C CA . ILE A 1 202 ? 2.105 1.402 -13.186 1.00 97.00 202 ILE A CA 1
ATOM 1520 C C . ILE A 1 202 ? 3.341 1.820 -13.963 1.00 97.00 202 ILE A C 1
ATOM 1522 O O . ILE A 1 202 ? 3.802 1.114 -14.860 1.00 97.00 202 ILE A O 1
ATOM 1526 N N . PHE A 1 203 ? 3.857 2.996 -13.642 1.00 97.12 203 PHE A N 1
ATOM 1527 C CA . PHE A 1 203 ? 5.035 3.538 -14.292 1.00 97.12 203 PHE A CA 1
ATOM 1528 C C . PHE A 1 203 ? 5.857 4.374 -13.319 1.00 97.12 203 PHE A C 1
ATOM 1530 O O . PHE A 1 203 ? 5.306 5.056 -12.455 1.00 97.12 203 PHE A O 1
ATOM 1537 N N . GLU A 1 204 ? 7.175 4.334 -13.467 1.00 95.25 204 GLU A N 1
ATOM 1538 C CA . GLU A 1 204 ? 8.102 5.006 -12.565 1.00 95.25 204 GLU A CA 1
ATOM 1539 C C . GLU A 1 204 ? 9.385 5.420 -13.290 1.00 95.25 204 GLU A C 1
ATOM 1541 O O . GLU A 1 204 ? 9.853 4.751 -14.214 1.00 95.25 204 GLU A O 1
ATOM 1546 N N . LYS A 1 205 ? 9.959 6.556 -12.887 1.00 95.25 205 LYS A N 1
ATOM 1547 C CA . LYS A 1 205 ? 11.236 7.025 -13.431 1.00 95.25 205 LYS A CA 1
ATOM 1548 C C . LYS A 1 205 ? 12.374 6.137 -12.938 1.00 95.25 205 LYS A C 1
ATOM 1550 O O . LYS A 1 205 ? 12.443 5.823 -11.753 1.00 95.25 205 LYS A O 1
ATOM 1555 N N . MET A 1 206 ? 13.345 5.844 -13.803 1.00 95.31 206 MET A N 1
ATOM 1556 C CA . MET A 1 206 ? 14.582 5.146 -13.416 1.00 95.31 206 MET A CA 1
ATOM 1557 C C . MET A 1 206 ? 15.250 5.793 -12.196 1.00 95.31 206 MET A C 1
ATOM 1559 O O . MET A 1 206 ? 15.638 5.101 -11.259 1.00 95.31 206 MET A O 1
ATOM 1563 N N . SER A 1 207 ? 15.313 7.124 -12.159 1.00 92.56 207 SER A N 1
ATOM 1564 C CA . SER A 1 207 ? 15.897 7.863 -11.037 1.00 92.56 207 SER A CA 1
ATOM 1565 C C . SER A 1 207 ? 15.135 7.695 -9.719 1.00 92.56 207 SER A C 1
ATOM 1567 O O . SER A 1 207 ? 15.758 7.720 -8.662 1.00 92.56 207 SER A O 1
ATOM 1569 N N . ALA A 1 208 ? 13.815 7.490 -9.761 1.00 90.94 208 ALA A N 1
ATOM 1570 C CA . ALA A 1 208 ? 12.997 7.251 -8.570 1.00 90.94 208 ALA A CA 1
ATOM 1571 C C . ALA A 1 208 ? 13.269 5.867 -7.961 1.00 90.94 208 ALA A C 1
ATOM 1573 O O . ALA A 1 208 ? 13.346 5.731 -6.744 1.00 90.94 208 ALA A O 1
ATOM 1574 N N . LEU A 1 209 ? 13.565 4.880 -8.814 1.00 91.69 209 LEU A N 1
ATOM 1575 C CA . LEU A 1 209 ? 14.051 3.557 -8.408 1.00 91.69 209 LEU A CA 1
ATOM 1576 C C . LEU A 1 209 ? 15.494 3.585 -7.866 1.00 91.69 209 LEU A C 1
ATOM 1578 O O . LEU A 1 209 ? 16.026 2.553 -7.457 1.00 91.69 209 LEU A O 1
ATOM 1582 N N . GLY A 1 210 ? 16.156 4.747 -7.882 1.00 92.81 210 GLY A N 1
ATOM 1583 C CA . GLY A 1 210 ? 17.569 4.888 -7.543 1.00 92.81 210 GLY A CA 1
ATOM 1584 C C . GLY A 1 210 ? 18.506 4.396 -8.644 1.00 92.81 210 GLY A C 1
ATOM 1585 O O . GLY A 1 210 ? 19.672 4.140 -8.368 1.00 92.81 210 GLY A O 1
ATOM 1586 N N . LEU A 1 211 ? 18.039 4.239 -9.885 1.00 94.50 211 LEU A N 1
ATOM 1587 C CA . LEU A 1 211 ? 18.900 3.875 -11.007 1.00 94.50 211 LEU A CA 1
ATOM 1588 C C . LEU A 1 211 ? 19.590 5.119 -11.571 1.00 94.50 211 LEU A C 1
ATOM 1590 O O . LEU A 1 211 ? 18.945 6.107 -11.926 1.00 94.50 211 LEU A O 1
ATOM 1594 N N . GLN A 1 212 ? 20.908 5.031 -11.716 1.00 94.25 212 GLN A N 1
ATOM 1595 C CA . GLN A 1 212 ? 21.735 6.057 -12.338 1.00 94.25 212 GLN A CA 1
ATOM 1596 C C . GLN A 1 212 ? 22.557 5.488 -13.490 1.00 94.25 212 GLN A C 1
ATOM 1598 O O . GLN A 1 212 ? 22.930 4.311 -13.503 1.00 94.25 212 GLN A O 1
ATOM 1603 N N . LYS A 1 213 ? 22.858 6.350 -14.459 1.00 93.69 213 LYS A N 1
ATOM 1604 C CA . LYS A 1 213 ? 23.671 6.002 -15.619 1.00 93.69 213 LYS A CA 1
ATOM 1605 C C . LYS A 1 213 ? 25.153 6.051 -15.241 1.00 93.69 213 LYS A C 1
ATOM 1607 O O . LYS A 1 213 ? 25.658 7.085 -14.819 1.00 93.69 213 LYS A O 1
ATOM 1612 N N . VAL A 1 214 ? 25.850 4.934 -15.415 1.00 90.94 214 VAL A N 1
ATOM 1613 C CA . VAL A 1 214 ? 27.293 4.769 -15.209 1.00 90.94 214 VAL A CA 1
ATOM 1614 C C . VAL A 1 214 ? 27.910 4.378 -16.552 1.00 90.94 214 VAL A C 1
ATOM 1616 O O . VAL A 1 214 ? 27.849 3.225 -16.989 1.00 90.94 214 VAL A O 1
ATOM 1619 N N . GLY A 1 215 ? 28.456 5.371 -17.259 1.00 89.81 215 GLY A N 1
ATOM 1620 C CA . GLY A 1 215 ? 28.873 5.212 -18.652 1.00 89.81 215 GLY A CA 1
ATOM 1621 C C . GLY A 1 215 ? 27.675 4.900 -19.554 1.00 89.81 215 GLY A C 1
ATOM 1622 O O . GLY A 1 215 ? 26.767 5.713 -19.688 1.00 89.81 215 GLY A O 1
ATOM 1623 N N . GLN A 1 216 ? 27.668 3.714 -20.167 1.00 85.75 216 GLN A N 1
ATOM 1624 C CA . GLN A 1 216 ? 26.584 3.247 -21.048 1.00 85.75 216 GLN A CA 1
ATOM 1625 C C . GLN A 1 216 ? 25.599 2.288 -20.359 1.00 85.75 216 GLN A C 1
ATOM 1627 O O . GLN A 1 216 ? 24.725 1.727 -21.013 1.00 85.75 216 GLN A O 1
ATOM 1632 N N . ARG A 1 217 ? 25.756 2.042 -19.053 1.00 91.25 217 ARG A N 1
ATOM 1633 C CA . ARG A 1 217 ? 24.944 1.082 -18.290 1.00 91.25 217 ARG A CA 1
ATOM 1634 C C . ARG A 1 217 ? 24.231 1.772 -17.139 1.00 91.25 217 ARG A C 1
ATOM 1636 O O . ARG A 1 217 ? 24.621 2.861 -16.736 1.00 91.25 217 ARG A O 1
ATOM 1643 N N . TYR A 1 218 ? 23.224 1.110 -16.587 1.00 95.50 218 TYR A N 1
ATOM 1644 C CA . TYR A 1 218 ? 22.578 1.528 -15.347 1.00 95.50 218 TYR A CA 1
ATOM 1645 C C . TYR A 1 218 ? 23.083 0.717 -14.160 1.00 95.50 218 TYR A C 1
ATOM 1647 O O . TYR A 1 218 ? 23.355 -0.478 -14.288 1.00 95.50 218 TYR A O 1
ATOM 1655 N N . ALA A 1 219 ? 23.185 1.377 -13.013 1.00 93.94 219 ALA A N 1
ATOM 1656 C CA . ALA A 1 219 ? 23.470 0.774 -11.719 1.00 93.94 219 ALA A CA 1
ATOM 1657 C C . ALA A 1 219 ? 22.662 1.488 -10.627 1.00 93.94 219 ALA A C 1
ATOM 1659 O O . ALA A 1 219 ? 22.205 2.614 -10.826 1.00 93.94 219 ALA A O 1
ATOM 1660 N N . PHE A 1 220 ? 22.499 0.844 -9.472 1.00 91.25 220 PHE A N 1
ATOM 1661 C CA . PHE A 1 220 ? 21.865 1.476 -8.320 1.00 91.25 220 PHE A CA 1
ATOM 1662 C C . PHE A 1 220 ? 22.778 2.520 -7.679 1.00 91.25 220 PHE A C 1
ATOM 1664 O O . PHE A 1 220 ? 23.949 2.263 -7.397 1.00 91.25 220 PHE A O 1
ATOM 1671 N N . ASP A 1 221 ? 22.204 3.681 -7.389 1.00 89.81 221 ASP A N 1
ATOM 1672 C CA . ASP A 1 221 ? 22.665 4.583 -6.350 1.00 89.81 221 ASP A CA 1
ATOM 1673 C C . ASP A 1 221 ? 21.863 4.336 -5.068 1.00 89.81 221 ASP A C 1
ATOM 1675 O O . ASP A 1 221 ? 20.741 4.822 -4.897 1.00 89.81 221 ASP A O 1
ATOM 1679 N N . TYR A 1 222 ? 22.458 3.601 -4.132 1.00 82.56 222 TYR A N 1
ATOM 1680 C CA . TYR A 1 222 ? 21.838 3.325 -2.836 1.00 82.56 222 TYR A CA 1
ATOM 1681 C C . TYR A 1 222 ? 21.667 4.573 -1.958 1.00 82.56 222 TYR A C 1
ATOM 1683 O O . TYR A 1 222 ? 20.946 4.512 -0.969 1.00 82.56 222 TYR A O 1
ATOM 1691 N N . LYS A 1 223 ? 22.291 5.710 -2.302 1.00 84.25 223 LYS A N 1
ATOM 1692 C CA . LYS A 1 223 ? 22.050 6.988 -1.614 1.00 84.25 223 LYS A CA 1
ATOM 1693 C C . LYS A 1 223 ? 20.777 7.677 -2.104 1.00 84.25 223 LYS A C 1
ATOM 1695 O O . LYS A 1 223 ? 20.224 8.501 -1.382 1.00 84.25 223 LYS A O 1
ATOM 1700 N N . ILE A 1 224 ? 20.344 7.373 -3.328 1.00 81.19 224 ILE A N 1
ATOM 1701 C CA . ILE A 1 224 ? 19.144 7.946 -3.951 1.00 81.19 224 ILE A CA 1
ATOM 1702 C C . ILE A 1 224 ? 17.950 7.004 -3.783 1.00 81.19 224 ILE A C 1
ATOM 1704 O O . ILE A 1 224 ? 16.829 7.485 -3.617 1.00 81.19 224 ILE A O 1
ATOM 1708 N N . LYS A 1 225 ? 18.178 5.680 -3.803 1.00 82.06 225 LYS A N 1
ATOM 1709 C CA . LYS A 1 225 ? 17.123 4.681 -3.602 1.00 82.06 225 LYS A CA 1
ATOM 1710 C C . LYS A 1 225 ? 16.422 4.939 -2.267 1.00 82.06 225 LYS A C 1
ATOM 1712 O O . LYS A 1 225 ? 17.022 4.821 -1.201 1.00 82.06 225 LYS A O 1
ATOM 1717 N N . LYS A 1 226 ? 15.133 5.256 -2.336 1.00 82.00 226 LYS A N 1
ATOM 1718 C CA . LYS A 1 226 ? 14.270 5.364 -1.163 1.00 82.00 226 LYS A CA 1
ATOM 1719 C C . LYS A 1 226 ? 13.623 4.017 -0.902 1.00 82.00 226 LYS A C 1
ATOM 1721 O O . LYS A 1 226 ? 12.911 3.474 -1.744 1.00 82.00 226 LYS A O 1
ATOM 1726 N N . GLU A 1 227 ? 13.920 3.464 0.262 1.00 82.12 227 GLU A N 1
ATOM 1727 C CA . GLU A 1 227 ? 13.343 2.208 0.718 1.00 82.12 227 GLU A CA 1
ATOM 1728 C C . GLU A 1 227 ? 11.808 2.279 0.753 1.00 82.12 227 GLU A C 1
ATOM 1730 O O . GLU A 1 227 ? 11.231 3.260 1.214 1.00 82.12 227 GLU A O 1
ATOM 1735 N N . GLY A 1 228 ? 11.156 1.241 0.224 1.00 83.94 228 GLY A N 1
ATOM 1736 C CA . GLY A 1 228 ? 9.701 1.093 0.233 1.00 83.94 228 GLY A CA 1
ATOM 1737 C C . GLY A 1 228 ? 8.934 1.908 -0.814 1.00 83.94 228 GLY A C 1
ATOM 1738 O O . GLY A 1 228 ? 7.769 1.602 -1.042 1.00 83.94 228 GLY A O 1
ATOM 1739 N N . ASP A 1 229 ? 9.540 2.888 -1.493 1.00 84.75 229 ASP A N 1
ATOM 1740 C CA . ASP A 1 229 ? 8.814 3.826 -2.372 1.00 84.75 229 ASP A CA 1
ATOM 1741 C C . ASP A 1 229 ? 7.986 3.143 -3.471 1.00 84.75 229 ASP A C 1
ATOM 1743 O O . ASP A 1 229 ? 6.827 3.501 -3.698 1.00 84.75 229 ASP A O 1
ATOM 1747 N N . VAL A 1 230 ? 8.539 2.090 -4.071 1.00 89.25 230 VAL A N 1
ATOM 1748 C CA . VAL A 1 230 ? 7.881 1.285 -5.109 1.00 89.25 230 VAL A CA 1
ATOM 1749 C C . VAL A 1 230 ? 6.661 0.532 -4.573 1.00 89.25 230 VAL A C 1
ATOM 1751 O O . VAL A 1 230 ? 5.687 0.319 -5.298 1.00 89.25 230 VAL A O 1
ATOM 1754 N N . LEU A 1 231 ? 6.669 0.136 -3.294 1.00 92.38 231 LEU A N 1
ATOM 1755 C CA . LEU A 1 231 ? 5.597 -0.678 -2.717 1.00 92.38 231 LEU A CA 1
ATOM 1756 C C . LEU A 1 231 ? 4.252 0.036 -2.728 1.00 92.38 231 LEU A C 1
ATOM 1758 O O . LEU A 1 231 ? 3.230 -0.636 -2.854 1.00 92.38 231 LEU A O 1
ATOM 1762 N N . GLY A 1 232 ? 4.237 1.369 -2.650 1.00 91.19 232 GLY A N 1
ATOM 1763 C CA . GLY A 1 232 ? 2.991 2.122 -2.727 1.00 91.19 232 GLY A CA 1
ATOM 1764 C C . GLY A 1 232 ? 2.311 1.986 -4.094 1.00 91.19 232 GLY A C 1
ATOM 1765 O O . GLY A 1 232 ? 1.135 1.627 -4.189 1.00 91.19 232 GLY A O 1
ATOM 1766 N N . LEU A 1 233 ? 3.076 2.171 -5.177 1.00 92.06 233 LEU A N 1
ATOM 1767 C CA . LEU A 1 233 ? 2.581 1.991 -6.548 1.00 92.06 233 LEU A CA 1
ATOM 1768 C C . LEU A 1 233 ? 2.210 0.533 -6.828 1.00 92.06 233 LEU A C 1
ATOM 1770 O O . LEU A 1 233 ? 1.149 0.263 -7.397 1.00 92.06 233 LEU A O 1
ATOM 1774 N N . THR A 1 234 ? 3.039 -0.407 -6.376 1.00 95.38 234 THR A N 1
ATOM 1775 C CA . THR A 1 234 ? 2.762 -1.841 -6.492 1.00 95.38 234 THR A CA 1
ATOM 1776 C C . THR A 1 234 ? 1.473 -2.216 -5.765 1.00 95.38 234 THR A C 1
ATOM 1778 O O . THR A 1 234 ? 0.629 -2.903 -6.337 1.00 95.38 234 THR A O 1
ATOM 1781 N N . TYR A 1 235 ? 1.248 -1.717 -4.546 1.00 95.44 235 TYR A N 1
ATOM 1782 C CA . TYR A 1 235 ? -0.007 -1.933 -3.827 1.00 95.44 235 TYR A CA 1
ATOM 1783 C C . TYR A 1 235 ? -1.206 -1.414 -4.614 1.00 95.44 235 TYR A C 1
ATOM 1785 O O . TYR A 1 235 ? -2.175 -2.151 -4.778 1.00 95.44 235 TYR A O 1
ATOM 1793 N N . ARG A 1 236 ? -1.143 -0.195 -5.165 1.00 92.62 236 ARG A N 1
ATOM 1794 C CA . ARG A 1 236 ? -2.243 0.362 -5.972 1.00 92.62 236 ARG A CA 1
ATOM 1795 C C . ARG A 1 236 ? -2.595 -0.521 -7.168 1.00 92.62 236 ARG A C 1
ATOM 1797 O O . ARG A 1 236 ? -3.782 -0.688 -7.460 1.00 92.62 236 ARG A O 1
ATOM 1804 N N . LEU A 1 237 ? -1.585 -1.087 -7.832 1.00 95.75 237 LEU A N 1
ATOM 1805 C CA . LEU A 1 237 ? -1.764 -1.999 -8.963 1.00 95.75 237 LEU A CA 1
ATOM 1806 C C . LEU A 1 237 ? -2.411 -3.322 -8.541 1.00 95.75 237 LEU A C 1
ATOM 1808 O O . LEU A 1 237 ? -3.376 -3.768 -9.159 1.00 95.75 237 LEU A O 1
ATOM 1812 N N . LEU A 1 238 ? -1.893 -3.937 -7.477 1.00 96.81 238 LEU A N 1
ATOM 1813 C CA . LEU A 1 238 ? -2.336 -5.246 -6.993 1.00 96.81 238 LEU A CA 1
ATOM 1814 C C . LEU A 1 238 ? -3.700 -5.188 -6.294 1.00 96.81 238 LEU A C 1
ATOM 1816 O O . LEU A 1 238 ? -4.506 -6.118 -6.410 1.00 96.81 238 LEU A O 1
ATOM 1820 N N . ALA A 1 239 ? -3.984 -4.088 -5.595 1.00 95.38 239 ALA A N 1
ATOM 1821 C CA . ALA A 1 239 ? -5.288 -3.819 -5.011 1.00 95.38 239 ALA A CA 1
ATOM 1822 C C . ALA A 1 239 ? -6.343 -3.686 -6.116 1.00 95.38 239 ALA A C 1
ATOM 1824 O O . ALA A 1 239 ? -7.404 -4.289 -6.004 1.00 95.38 239 ALA A O 1
ATOM 1825 N N . GLY A 1 240 ? -6.055 -2.974 -7.214 1.00 93.19 240 GLY A N 1
ATOM 1826 C CA . GLY A 1 240 ? -6.933 -2.919 -8.388 1.00 93.19 240 GLY A CA 1
ATOM 1827 C C . GLY A 1 240 ? -8.399 -2.641 -8.022 1.00 93.19 240 GLY A C 1
ATOM 1828 O O . GLY A 1 240 ? -8.705 -1.635 -7.385 1.00 93.19 240 GLY A O 1
ATOM 1829 N N . ASP A 1 241 ? -9.304 -3.559 -8.378 1.00 91.69 241 ASP A N 1
ATOM 1830 C CA . ASP A 1 241 ? -10.748 -3.430 -8.105 1.00 91.69 241 ASP A CA 1
ATOM 1831 C C . ASP A 1 241 ? -11.113 -3.409 -6.615 1.00 91.69 241 ASP A C 1
ATOM 1833 O O . ASP A 1 241 ? -12.146 -2.840 -6.267 1.00 91.69 241 ASP A O 1
ATOM 1837 N N . LEU A 1 242 ? -10.262 -3.946 -5.730 1.00 93.25 242 LEU A N 1
ATOM 1838 C CA . LEU A 1 242 ? -10.440 -3.855 -4.275 1.00 93.25 242 LEU A CA 1
ATOM 1839 C C . LEU A 1 242 ? -10.652 -2.401 -3.843 1.00 93.25 242 LEU A C 1
ATOM 1841 O O . LEU A 1 242 ? -11.481 -2.114 -2.983 1.00 93.25 242 LEU A O 1
ATOM 1845 N N . ARG A 1 243 ? -9.940 -1.471 -4.495 1.00 92.19 243 ARG A N 1
ATOM 1846 C CA . ARG A 1 243 ? -9.982 -0.038 -4.191 1.00 92.19 243 ARG A CA 1
ATOM 1847 C C . ARG A 1 243 ? -11.385 0.537 -4.380 1.00 92.19 243 ARG A C 1
ATOM 1849 O O . ARG A 1 243 ? -11.788 1.429 -3.648 1.00 92.19 243 ARG A O 1
ATOM 1856 N N . GLN A 1 244 ? -12.198 0.013 -5.293 1.00 90.88 244 GLN A N 1
ATOM 1857 C CA . GLN A 1 244 ? -13.551 0.54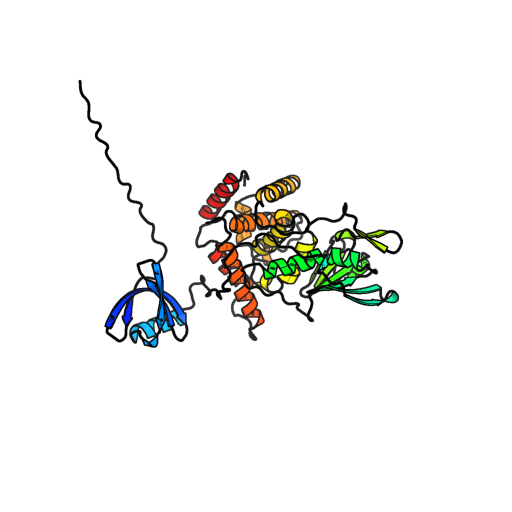7 -5.497 1.00 90.88 244 GLN A CA 1
ATOM 1858 C C . GLN A 1 244 ? -14.435 0.427 -4.244 1.00 90.88 244 GLN A C 1
ATOM 1860 O O . GLN A 1 244 ? -15.362 1.217 -4.080 1.00 90.88 244 GLN A O 1
ATOM 1865 N N . TYR A 1 245 ? -14.106 -0.511 -3.353 1.00 93.88 245 TYR A N 1
ATOM 1866 C CA . TYR A 1 245 ? -14.842 -0.817 -2.130 1.00 93.88 245 TYR A CA 1
ATOM 1867 C C . TYR A 1 245 ? -14.139 -0.331 -0.855 1.00 93.88 245 TYR A C 1
ATOM 1869 O O . TYR A 1 245 ? -14.597 -0.630 0.245 1.00 93.88 245 TYR A O 1
ATOM 1877 N N . THR A 1 246 ? -13.054 0.438 -0.979 1.00 94.69 246 THR A N 1
ATOM 1878 C CA . THR A 1 246 ? -12.377 1.087 0.151 1.00 94.69 246 THR A CA 1
ATOM 1879 C C . THR A 1 246 ? -12.666 2.586 0.200 1.00 94.69 246 THR A C 1
ATOM 1881 O O . THR A 1 246 ? -12.876 3.238 -0.831 1.00 94.69 246 THR A O 1
ATOM 1884 N N . LEU A 1 247 ? -12.624 3.149 1.411 1.00 94.62 247 LEU A N 1
ATOM 1885 C CA . LEU A 1 247 ? -12.513 4.595 1.618 1.00 94.62 247 LEU A CA 1
ATOM 1886 C C . LEU A 1 247 ? -11.038 5.048 1.566 1.00 94.62 247 LEU A C 1
ATOM 1888 O O . LEU A 1 247 ? -10.153 4.231 1.862 1.00 94.62 247 LEU A O 1
ATOM 1892 N N . PRO A 1 248 ? -10.766 6.332 1.244 1.00 93.62 248 PRO A N 1
ATOM 1893 C CA . PRO A 1 248 ? -9.413 6.877 1.097 1.00 93.62 248 PRO A CA 1
ATOM 1894 C C . PRO A 1 248 ? -8.487 6.567 2.274 1.00 93.62 248 PRO A C 1
ATOM 1896 O O . PRO A 1 248 ? -7.363 6.119 2.060 1.00 93.62 248 PRO A O 1
ATOM 1899 N N . TRP A 1 249 ? -8.977 6.697 3.514 1.00 95.94 249 TRP A N 1
ATOM 1900 C CA . TRP A 1 249 ? -8.174 6.435 4.712 1.00 95.94 249 TRP A CA 1
ATOM 1901 C C . TRP A 1 249 ? -7.598 5.019 4.744 1.00 95.94 249 TRP A C 1
ATOM 1903 O O . TRP A 1 249 ? -6.446 4.832 5.120 1.00 95.94 249 TRP A O 1
ATOM 1913 N N . SER A 1 250 ? -8.392 4.026 4.337 1.00 96.25 250 SER A N 1
ATOM 1914 C CA . SER A 1 250 ? -7.987 2.624 4.410 1.00 96.25 250 SER A CA 1
ATOM 1915 C C . SER A 1 250 ? -7.008 2.279 3.295 1.00 96.25 250 SER A C 1
ATOM 1917 O O . SER A 1 250 ? -5.988 1.650 3.551 1.00 96.25 250 SER A O 1
ATOM 1919 N N . GLU A 1 251 ? -7.258 2.764 2.077 1.00 93.75 251 GLU A N 1
ATOM 1920 C CA . GLU A 1 251 ? -6.351 2.540 0.952 1.00 93.75 251 GLU A CA 1
ATOM 1921 C C . GLU A 1 251 ? -5.009 3.246 1.159 1.00 93.75 251 GLU A C 1
ATOM 1923 O O . GLU A 1 251 ? -3.968 2.591 1.204 1.00 93.75 251 GLU A O 1
ATOM 1928 N N . LEU A 1 252 ? -5.035 4.575 1.293 1.00 92.88 252 LEU A N 1
ATOM 1929 C CA . LEU A 1 252 ? -3.819 5.377 1.400 1.00 92.88 252 LEU A CA 1
ATOM 1930 C C . LEU A 1 252 ? -3.090 5.092 2.711 1.00 92.88 252 LEU A C 1
ATOM 1932 O O . LEU A 1 252 ? -1.865 5.074 2.752 1.00 92.88 252 LEU A O 1
ATOM 1936 N N . GLY A 1 253 ? -3.835 4.820 3.782 1.00 97.06 253 GLY A N 1
ATOM 1937 C CA . GLY A 1 253 ? -3.249 4.458 5.062 1.00 97.06 253 GLY A CA 1
ATOM 1938 C C . GLY A 1 253 ? -2.518 3.127 5.034 1.00 97.06 253 GLY A C 1
ATOM 1939 O O . GLY A 1 253 ? -1.451 3.003 5.632 1.00 97.06 253 GLY A O 1
ATOM 1940 N N . PHE A 1 254 ? -3.056 2.130 4.326 1.00 97.75 254 PHE A N 1
ATOM 1941 C CA . PHE A 1 254 ? -2.371 0.850 4.187 1.00 97.75 254 PHE A CA 1
ATOM 1942 C C . PHE A 1 254 ? -1.151 0.969 3.277 1.00 97.75 254 PHE A C 1
ATOM 1944 O O . PHE A 1 254 ? -0.117 0.379 3.579 1.00 97.75 254 PHE A O 1
ATOM 1951 N N . GLU A 1 255 ? -1.244 1.780 2.221 1.00 95.44 255 GLU A N 1
ATOM 1952 C CA . GLU A 1 255 ? -0.108 2.142 1.373 1.00 95.44 255 GLU A CA 1
ATOM 1953 C C . GLU A 1 255 ? 1.041 2.765 2.188 1.00 95.44 255 GLU A C 1
ATOM 1955 O O . GLU A 1 255 ? 2.182 2.308 2.113 1.00 95.44 255 GLU A O 1
ATOM 1960 N N . GLU A 1 256 ? 0.741 3.759 3.027 1.00 96.25 256 GLU A N 1
ATOM 1961 C CA . GLU A 1 256 ? 1.736 4.408 3.887 1.00 96.25 256 GLU A CA 1
ATOM 1962 C C . GLU A 1 256 ? 2.277 3.452 4.955 1.00 96.25 256 GLU A C 1
ATOM 1964 O O . GLU A 1 256 ? 3.478 3.463 5.235 1.00 96.25 256 GLU A O 1
ATOM 1969 N N . LEU A 1 257 ? 1.428 2.582 5.522 1.00 97.69 257 LEU A N 1
ATOM 1970 C CA . LEU A 1 257 ? 1.864 1.567 6.482 1.00 97.69 257 LEU A CA 1
ATOM 1971 C C . LEU A 1 257 ? 2.930 0.672 5.852 1.00 97.69 257 LEU A C 1
ATOM 1973 O O . LEU A 1 257 ? 4.004 0.508 6.431 1.00 97.69 257 LEU A O 1
ATOM 1977 N N . ILE A 1 258 ? 2.665 0.101 4.674 1.00 97.38 258 ILE A N 1
ATOM 1978 C CA . ILE A 1 258 ? 3.616 -0.825 4.052 1.00 97.38 258 ILE A CA 1
ATOM 1979 C C . ILE A 1 258 ? 4.884 -0.114 3.584 1.00 97.38 258 ILE A C 1
ATOM 1981 O O . ILE A 1 258 ? 5.962 -0.683 3.712 1.00 97.38 258 ILE A O 1
ATOM 1985 N N . ARG A 1 259 ? 4.773 1.127 3.098 1.00 94.25 259 ARG A N 1
ATOM 1986 C CA . ARG A 1 259 ? 5.893 1.897 2.550 1.00 94.25 259 ARG A CA 1
ATOM 1987 C C . ARG A 1 259 ? 6.851 2.396 3.625 1.00 94.25 259 ARG A C 1
ATOM 1989 O O . ARG A 1 259 ? 8.059 2.363 3.429 1.00 94.25 259 ARG A O 1
ATOM 1996 N N . HIS A 1 260 ? 6.312 2.887 4.737 1.00 94.81 260 HIS A N 1
ATOM 1997 C CA . HIS A 1 260 ? 7.075 3.699 5.685 1.00 94.81 260 HIS A CA 1
ATOM 1998 C C . HIS A 1 260 ? 7.197 3.104 7.087 1.00 94.81 260 HIS A C 1
ATOM 2000 O O . HIS A 1 260 ? 8.009 3.588 7.878 1.00 94.81 260 HIS A O 1
ATOM 2006 N N . VAL A 1 261 ? 6.385 2.095 7.412 1.00 96.69 261 VAL A N 1
ATOM 2007 C CA . VAL A 1 261 ? 6.334 1.510 8.759 1.00 96.69 261 VAL A CA 1
ATOM 2008 C C . VAL A 1 261 ? 6.602 0.009 8.747 1.00 96.69 261 VAL A C 1
ATOM 2010 O O . VAL A 1 261 ? 7.286 -0.477 9.636 1.00 96.69 261 VAL A O 1
ATOM 2013 N N . ALA A 1 262 ? 6.106 -0.746 7.769 1.00 96.88 262 ALA A N 1
ATOM 2014 C CA . ALA A 1 262 ? 6.326 -2.191 7.718 1.00 96.88 262 ALA A CA 1
ATOM 2015 C C . ALA A 1 262 ? 7.591 -2.573 6.938 1.00 96.88 262 ALA A C 1
ATOM 2017 O O . ALA A 1 262 ? 8.231 -3.574 7.270 1.00 96.88 262 ALA A O 1
ATOM 2018 N N . TYR A 1 263 ? 7.956 -1.809 5.904 1.00 95.38 263 TYR A N 1
ATOM 2019 C CA . TYR A 1 263 ? 9.107 -2.121 5.061 1.00 95.38 263 TYR A CA 1
ATOM 2020 C C . TYR A 1 263 ? 10.428 -1.750 5.727 1.00 95.38 263 TYR A C 1
ATOM 2022 O O . TYR A 1 263 ? 10.671 -0.583 6.014 1.00 95.38 263 TYR A O 1
ATOM 2030 N N . HIS A 1 264 ? 11.293 -2.748 5.906 1.00 89.06 264 HIS A N 1
ATOM 2031 C CA . HIS A 1 264 ? 12.638 -2.589 6.444 1.00 89.06 264 HIS A CA 1
ATOM 2032 C C . HIS A 1 264 ? 13.594 -3.599 5.819 1.00 89.06 264 HIS A C 1
ATOM 2034 O O . HIS A 1 264 ? 13.355 -4.814 5.876 1.00 89.06 264 HIS A O 1
ATOM 2040 N N . SER A 1 265 ? 14.702 -3.099 5.262 1.00 85.94 265 SER A N 1
ATOM 2041 C CA . SER A 1 265 ? 15.819 -3.930 4.789 1.00 85.94 265 SER A CA 1
ATOM 2042 C C . SER A 1 265 ? 15.384 -5.022 3.797 1.00 85.94 265 SER A C 1
ATOM 2044 O O . SER A 1 265 ? 15.758 -6.187 3.939 1.00 85.94 265 SER A O 1
ATOM 2046 N N . GLY A 1 266 ? 14.546 -4.666 2.818 1.00 88.06 266 GLY A N 1
ATOM 2047 C CA . GLY A 1 266 ? 14.078 -5.593 1.775 1.00 88.06 266 GLY A CA 1
ATOM 2048 C C . GLY A 1 266 ? 12.978 -6.565 2.212 1.00 88.06 266 GLY A C 1
ATOM 2049 O O . GLY A 1 266 ? 12.678 -7.515 1.494 1.00 88.06 266 GLY A O 1
ATOM 2050 N N . THR A 1 267 ? 12.384 -6.367 3.392 1.00 93.50 267 THR A N 1
ATOM 2051 C CA . THR A 1 267 ? 11.315 -7.226 3.926 1.00 93.50 267 THR A CA 1
ATOM 2052 C C . THR A 1 267 ? 10.165 -6.396 4.471 1.00 93.50 267 THR A C 1
ATOM 2054 O O . THR A 1 267 ? 10.381 -5.284 4.947 1.00 93.50 267 THR A O 1
ATOM 2057 N N . LEU A 1 268 ? 8.951 -6.945 4.460 1.00 96.38 268 LEU A N 1
ATOM 2058 C CA . LEU A 1 268 ? 7.831 -6.383 5.218 1.00 96.38 268 LEU A CA 1
ATOM 2059 C C . LEU A 1 268 ? 7.694 -7.126 6.541 1.00 96.38 268 LEU A C 1
ATOM 2061 O O . LEU A 1 268 ? 7.685 -8.358 6.573 1.00 96.38 268 LEU A O 1
ATOM 2065 N N . ARG A 1 269 ? 7.562 -6.381 7.634 1.00 95.62 269 ARG A N 1
ATOM 2066 C CA . ARG A 1 269 ? 7.393 -6.915 8.988 1.00 95.62 269 ARG A CA 1
ATOM 2067 C C . ARG A 1 269 ? 6.188 -6.249 9.617 1.00 95.62 269 ARG A C 1
ATOM 2069 O O . ARG A 1 269 ? 6.061 -5.040 9.522 1.00 95.62 269 ARG A O 1
ATOM 2076 N N . PHE A 1 270 ? 5.324 -7.022 10.265 1.00 95.69 270 PHE A N 1
ATOM 2077 C CA . PHE A 1 270 ? 4.126 -6.494 10.938 1.00 95.69 270 PHE A CA 1
ATOM 2078 C C . PHE A 1 270 ? 4.203 -6.662 12.461 1.00 95.69 270 PHE A C 1
ATOM 2080 O O . PHE A 1 270 ? 3.194 -6.705 13.159 1.00 95.69 270 PHE A O 1
ATOM 2087 N N . ASN A 1 271 ? 5.422 -6.767 12.987 1.00 92.25 271 ASN A N 1
ATOM 2088 C CA . ASN A 1 271 ? 5.726 -6.782 14.409 1.00 92.25 271 ASN A CA 1
ATOM 2089 C C . ASN A 1 271 ? 6.718 -5.661 14.742 1.00 92.25 271 ASN A C 1
ATOM 2091 O O . ASN A 1 271 ? 7.471 -5.211 13.884 1.00 92.25 271 ASN A O 1
ATOM 2095 N N . GLY A 1 272 ? 6.696 -5.186 15.990 1.00 92.75 272 GLY A N 1
ATOM 2096 C CA . GLY A 1 272 ? 7.645 -4.166 16.451 1.00 92.75 272 GLY A CA 1
ATOM 2097 C C . GLY A 1 272 ? 7.591 -2.849 15.665 1.00 92.75 272 GLY A C 1
ATOM 2098 O O . GLY A 1 272 ? 8.617 -2.202 15.500 1.00 92.75 272 GLY A O 1
ATOM 2099 N N . LEU A 1 273 ? 6.412 -2.461 15.169 1.00 95.94 273 LEU A N 1
ATOM 2100 C CA . LEU A 1 273 ? 6.239 -1.309 14.275 1.00 95.94 273 LEU A CA 1
ATOM 2101 C C . LEU A 1 273 ? 6.329 0.060 14.967 1.00 95.94 273 LEU A C 1
ATOM 2103 O O . LEU A 1 273 ? 6.505 1.083 14.307 1.00 95.94 273 LEU A O 1
ATOM 2107 N N . GLU A 1 274 ? 6.194 0.090 16.292 1.00 97.00 274 GLU A N 1
ATOM 2108 C CA . GLU A 1 274 ? 6.063 1.321 17.076 1.00 97.00 274 GLU A CA 1
ATOM 2109 C C . GLU A 1 274 ? 7.206 2.334 16.858 1.00 97.00 274 GLU A C 1
ATOM 2111 O O . GLU A 1 274 ? 6.897 3.511 16.647 1.00 97.00 274 GLU A O 1
ATOM 2116 N N . PRO A 1 275 ? 8.503 1.954 16.852 1.00 96.81 275 PRO A N 1
ATOM 2117 C CA . PRO A 1 275 ? 9.584 2.915 16.621 1.00 96.81 275 PRO A CA 1
ATOM 2118 C C . PRO A 1 275 ? 9.511 3.567 15.236 1.00 96.81 275 PRO A C 1
ATOM 2120 O O . PRO A 1 275 ? 9.767 4.762 15.099 1.00 96.81 275 PRO A O 1
ATOM 2123 N N . PHE A 1 276 ? 9.112 2.805 14.218 1.00 96.06 276 PHE A N 1
ATOM 2124 C CA . PHE A 1 276 ? 9.007 3.293 12.843 1.00 96.06 276 PHE A CA 1
ATOM 2125 C C . PHE A 1 276 ? 7.814 4.226 12.670 1.00 96.06 276 PHE A C 1
ATOM 2127 O O . PHE A 1 276 ? 7.944 5.284 12.056 1.00 96.06 276 PHE A O 1
ATOM 2134 N N . LEU A 1 277 ? 6.682 3.906 13.306 1.00 97.88 277 LEU A N 1
ATOM 2135 C CA . LEU A 1 277 ? 5.552 4.826 13.385 1.00 97.88 277 LEU A CA 1
ATOM 2136 C C . LEU A 1 277 ? 5.952 6.151 14.052 1.00 97.88 277 LEU A C 1
ATOM 2138 O O . LEU A 1 277 ? 5.628 7.217 13.530 1.00 97.88 277 LEU A O 1
ATOM 2142 N N . LYS A 1 278 ? 6.666 6.105 15.185 1.00 97.50 278 LYS A N 1
ATOM 2143 C CA . LYS A 1 278 ? 7.146 7.319 15.869 1.00 97.50 278 LYS A CA 1
ATOM 2144 C C . LYS A 1 278 ? 8.054 8.151 14.965 1.00 97.50 278 LYS A C 1
ATOM 2146 O O . LYS A 1 278 ? 7.854 9.359 14.868 1.00 97.50 278 LYS A O 1
ATOM 2151 N N . GLY A 1 279 ? 8.964 7.505 14.234 1.00 95.94 279 GLY A N 1
ATOM 2152 C CA . GLY A 1 279 ? 9.796 8.170 13.231 1.00 95.94 279 GLY A CA 1
ATOM 2153 C C . GLY A 1 279 ? 8.975 8.876 12.145 1.00 95.94 279 GLY A C 1
ATOM 2154 O O . GLY A 1 279 ? 9.283 10.013 11.788 1.00 95.94 279 GLY A O 1
ATOM 2155 N N . GLN A 1 280 ? 7.887 8.259 11.670 1.00 95.25 280 GLN A N 1
ATOM 2156 C CA . GLN A 1 280 ? 6.979 8.904 10.714 1.00 95.25 280 GLN A CA 1
ATOM 2157 C C . GLN A 1 280 ? 6.247 10.103 11.319 1.00 95.25 280 GLN A C 1
ATOM 2159 O O . GLN A 1 280 ? 6.167 11.151 10.684 1.00 95.25 280 GLN A O 1
ATOM 2164 N N . ILE A 1 281 ? 5.768 10.001 12.559 1.00 95.94 281 ILE A N 1
ATOM 2165 C CA . ILE A 1 281 ? 5.123 11.125 13.254 1.00 95.94 281 ILE A CA 1
ATOM 2166 C C . ILE A 1 281 ? 6.095 12.303 13.400 1.00 95.94 281 ILE A C 1
ATOM 2168 O O . ILE A 1 281 ? 5.731 13.442 13.115 1.00 95.94 281 ILE A O 1
ATOM 2172 N N . GLU A 1 282 ? 7.348 12.045 13.777 1.00 95.44 282 GLU A N 1
ATOM 2173 C CA . GLU A 1 282 ? 8.387 13.077 13.861 1.00 95.44 282 GLU A CA 1
ATOM 2174 C C . GLU A 1 282 ? 8.720 13.694 12.497 1.00 95.44 282 GLU A C 1
ATOM 2176 O O . GLU A 1 282 ? 8.950 14.902 12.398 1.00 95.44 282 GLU A O 1
ATOM 2181 N N . ALA A 1 283 ? 8.756 12.888 11.433 1.00 93.38 283 ALA A N 1
ATOM 2182 C CA . ALA A 1 283 ? 8.983 13.376 10.076 1.00 93.38 283 ALA A CA 1
ATOM 2183 C C . ALA A 1 283 ? 7.837 14.285 9.600 1.00 93.38 283 ALA A C 1
ATOM 2185 O O . ALA A 1 283 ? 8.094 15.336 9.012 1.00 93.38 283 ALA A O 1
ATOM 2186 N N . ARG A 1 284 ? 6.583 13.927 9.900 1.00 93.12 284 ARG A N 1
ATOM 2187 C CA . ARG A 1 284 ? 5.393 14.720 9.548 1.00 93.12 284 ARG A CA 1
ATOM 2188 C C . ARG A 1 284 ? 5.275 15.992 10.383 1.00 93.12 284 ARG A C 1
ATOM 2190 O O . ARG A 1 284 ? 4.972 17.044 9.828 1.00 93.12 284 ARG A O 1
ATOM 2197 N N . ALA A 1 285 ? 5.652 15.948 11.660 1.00 91.75 285 ALA A N 1
ATOM 2198 C CA . ALA A 1 285 ? 5.707 17.136 12.509 1.00 91.75 285 ALA A CA 1
ATOM 2199 C C . ALA A 1 285 ? 6.681 18.202 11.970 1.00 91.75 285 ALA A C 1
ATOM 2201 O O . ALA A 1 285 ? 6.389 19.394 12.050 1.00 91.75 285 ALA A O 1
ATOM 2202 N N . ARG A 1 286 ? 7.806 17.791 11.359 1.00 92.81 286 ARG A N 1
ATOM 2203 C CA . ARG A 1 286 ? 8.738 18.708 10.664 1.00 92.81 286 ARG A CA 1
ATOM 2204 C C . ARG A 1 286 ? 8.151 19.336 9.397 1.00 92.81 286 ARG A C 1
ATOM 2206 O O . ARG A 1 286 ? 8.681 20.330 8.921 1.00 92.81 286 ARG A O 1
ATOM 2213 N N . GLN A 1 287 ? 7.083 18.755 8.858 1.00 89.88 287 GLN A N 1
ATOM 2214 C CA . GLN A 1 287 ? 6.298 19.286 7.741 1.00 89.88 287 GLN A CA 1
ATOM 2215 C C . GLN A 1 287 ? 5.053 20.042 8.232 1.00 89.88 287 GLN A C 1
ATOM 2217 O O . GLN A 1 287 ? 4.129 20.251 7.454 1.00 89.88 287 GLN A O 1
ATOM 2222 N N . GLU A 1 288 ? 5.012 20.396 9.522 1.00 89.81 288 GLU A N 1
ATOM 2223 C CA . GLU A 1 288 ? 3.900 21.083 10.193 1.00 89.81 288 GLU A CA 1
ATOM 2224 C C . GLU A 1 288 ? 2.575 20.300 10.210 1.00 89.81 288 GLU A C 1
ATOM 2226 O O . GLU A 1 288 ? 1.548 20.821 10.638 1.00 89.81 288 GLU A O 1
ATOM 2231 N N . VAL A 1 289 ? 2.601 19.013 9.849 1.00 90.88 289 VAL A N 1
ATOM 2232 C CA . VAL A 1 289 ? 1.446 18.115 9.922 1.00 90.88 289 VAL A CA 1
ATOM 2233 C C . VAL A 1 289 ? 1.444 17.413 11.278 1.00 90.88 289 VAL A C 1
ATOM 2235 O O . VAL A 1 289 ? 2.336 16.619 11.589 1.00 90.88 289 VAL A O 1
ATOM 2238 N N . LYS A 1 290 ? 0.435 17.706 12.103 1.00 89.88 290 LYS A N 1
ATOM 2239 C CA . LYS A 1 290 ? 0.267 17.127 13.446 1.00 89.88 290 LYS A CA 1
ATOM 2240 C C . LYS A 1 290 ? -0.900 16.144 13.482 1.00 89.88 290 LYS A C 1
ATOM 2242 O O . LYS A 1 290 ? -1.876 16.360 12.767 1.00 89.88 290 LYS A O 1
ATOM 2247 N N . PRO A 1 291 ? -0.829 15.085 14.303 1.00 91.56 291 PRO A N 1
ATOM 2248 C CA . PRO A 1 291 ? -1.937 14.152 14.455 1.00 91.56 291 PRO A CA 1
ATOM 2249 C C . PRO A 1 291 ? -3.087 14.809 15.230 1.00 91.56 291 PRO A C 1
ATOM 2251 O O . PRO A 1 291 ? -2.886 15.225 16.369 1.00 91.56 291 PRO A O 1
ATOM 2254 N N . GLU A 1 292 ? -4.279 14.877 14.639 1.00 94.50 292 GLU A N 1
ATOM 2255 C CA . GLU A 1 292 ? -5.464 15.510 15.235 1.00 94.50 292 GLU A CA 1
ATOM 2256 C C . GLU A 1 292 ? -6.660 14.555 15.191 1.00 94.50 292 GLU A C 1
ATOM 2258 O O . GLU A 1 292 ? -7.092 14.139 14.114 1.00 94.50 292 GLU A O 1
ATOM 2263 N N . VAL A 1 293 ? -7.240 14.224 16.347 1.00 96.44 293 VAL A N 1
ATOM 2264 C CA . VAL A 1 293 ? -8.280 13.181 16.431 1.00 96.44 293 VAL A CA 1
ATOM 2265 C C . VAL A 1 293 ? -9.539 13.558 15.660 1.00 96.44 293 VAL A C 1
ATOM 2267 O O . VAL A 1 293 ? -10.134 12.711 14.994 1.00 96.44 293 VAL A O 1
ATOM 2270 N N . LYS A 1 294 ? -9.936 14.832 15.694 1.00 95.50 294 LYS A N 1
ATOM 2271 C CA . LYS A 1 294 ? -11.112 15.307 14.952 1.00 95.50 294 LYS A CA 1
ATOM 2272 C C . LYS A 1 294 ? -10.952 15.096 13.448 1.00 95.50 294 LYS A C 1
ATOM 2274 O O . LYS A 1 294 ? -11.893 14.637 12.799 1.00 95.50 294 LYS A O 1
ATOM 2279 N N . ARG A 1 295 ? -9.758 15.365 12.909 1.00 95.19 295 ARG A N 1
ATOM 2280 C CA . ARG A 1 295 ? -9.449 15.146 11.492 1.00 95.19 295 ARG A CA 1
ATOM 2281 C C . ARG A 1 295 ? -9.433 13.654 11.150 1.00 95.19 295 ARG A C 1
ATOM 2283 O O . ARG A 1 295 ? -10.053 13.270 10.162 1.00 95.19 295 ARG A O 1
ATOM 2290 N N . LEU A 1 296 ? -8.875 12.804 12.022 1.00 96.94 296 LEU A N 1
ATOM 2291 C CA . LEU A 1 296 ? -8.945 11.340 11.876 1.00 96.94 296 LEU A CA 1
ATOM 2292 C C . LEU A 1 296 ? -10.397 10.837 11.791 1.00 96.94 296 LEU A C 1
ATOM 2294 O O . LEU A 1 296 ? -10.738 10.072 10.890 1.00 96.94 296 LEU A O 1
ATOM 2298 N N . LEU A 1 297 ? -11.274 11.275 12.699 1.00 96.56 297 LEU A N 1
ATOM 2299 C CA . LEU A 1 297 ? -12.677 10.838 12.734 1.00 96.56 297 LEU A CA 1
ATOM 2300 C C . LEU A 1 297 ? -13.481 11.325 11.523 1.00 96.56 297 LEU A C 1
ATOM 2302 O O . LEU A 1 297 ? -14.316 10.581 11.000 1.00 96.56 297 LEU A O 1
ATOM 2306 N N . ALA A 1 298 ? -13.209 12.542 11.045 1.00 94.62 298 ALA A N 1
ATOM 2307 C CA . ALA A 1 298 ? -13.792 13.044 9.805 1.00 94.62 298 ALA A CA 1
ATOM 2308 C C . ALA A 1 298 ? -13.317 12.219 8.596 1.00 94.62 298 ALA A C 1
ATOM 2310 O O . ALA A 1 298 ? -14.120 11.816 7.749 1.00 94.62 298 ALA A O 1
ATOM 2311 N N . TYR A 1 299 ? -12.020 11.912 8.540 1.00 95.00 299 TYR A N 1
ATOM 2312 C CA . TYR A 1 299 ? -11.415 11.183 7.431 1.00 95.00 299 TYR A CA 1
ATOM 2313 C C . TYR A 1 299 ? -11.845 9.709 7.369 1.00 95.00 299 TYR A C 1
ATOM 2315 O O . TYR A 1 299 ? -12.037 9.169 6.277 1.00 95.00 299 TYR A O 1
ATOM 2323 N N . LEU A 1 300 ? -12.119 9.084 8.522 1.00 95.31 300 LEU A N 1
ATOM 2324 C CA . LEU A 1 300 ? -12.639 7.715 8.639 1.00 95.31 300 LEU A CA 1
ATOM 2325 C C . LEU A 1 300 ? -13.901 7.467 7.791 1.00 95.31 300 LEU A C 1
ATOM 2327 O O . LEU A 1 300 ? -14.142 6.339 7.362 1.00 95.31 300 LEU A O 1
ATOM 2331 N N . ARG A 1 301 ? -14.701 8.510 7.532 1.00 91.81 301 ARG A N 1
ATOM 2332 C CA . ARG A 1 301 ? -15.966 8.438 6.775 1.00 91.81 301 ARG A CA 1
ATOM 2333 C C . ARG A 1 301 ? -15.952 9.241 5.477 1.00 91.81 301 ARG A C 1
ATOM 2335 O O . ARG A 1 301 ? -16.981 9.347 4.812 1.00 91.81 301 ARG A O 1
ATOM 2342 N N . MET A 1 302 ? -14.809 9.811 5.103 1.00 91.75 302 MET A N 1
ATOM 2343 C CA . MET A 1 302 ? -14.713 10.643 3.910 1.00 91.75 302 MET A CA 1
ATOM 2344 C C . MET A 1 302 ? -14.877 9.783 2.643 1.00 91.75 302 MET A C 1
ATOM 2346 O O . MET A 1 302 ? -14.115 8.837 2.443 1.00 91.75 302 MET A O 1
ATOM 2350 N N . PRO A 1 303 ? -15.835 10.088 1.749 1.00 86.62 303 PRO A N 1
ATOM 2351 C CA . PRO A 1 303 ? -15.934 9.405 0.464 1.00 86.62 303 PRO A CA 1
ATOM 2352 C C . PRO A 1 303 ? -14.815 9.863 -0.483 1.00 86.62 303 PRO A C 1
ATOM 2354 O O . PRO A 1 303 ? -14.339 10.993 -0.401 1.00 86.62 303 PRO A O 1
ATOM 2357 N N . ARG A 1 304 ? -14.463 9.035 -1.476 1.00 81.50 304 ARG A N 1
ATOM 2358 C CA . ARG A 1 304 ? -13.440 9.355 -2.501 1.00 81.50 304 ARG A CA 1
ATOM 2359 C C . ARG A 1 304 ? -13.655 10.675 -3.241 1.00 81.50 304 ARG A C 1
ATOM 2361 O O . ARG A 1 304 ? -12.704 11.276 -3.725 1.00 81.50 304 ARG A O 1
ATOM 2368 N N . THR A 1 305 ? -14.895 11.142 -3.368 1.00 73.56 305 THR A N 1
ATOM 2369 C CA . THR A 1 305 ? -15.179 12.450 -3.976 1.00 73.56 305 THR A CA 1
ATOM 2370 C C . THR A 1 305 ? -14.621 13.609 -3.152 1.00 73.56 305 THR A C 1
ATOM 2372 O O . THR A 1 305 ? -14.259 14.621 -3.738 1.00 73.56 305 THR A O 1
ATOM 2375 N N . GLY A 1 306 ? -14.531 13.454 -1.826 1.00 66.44 306 GLY A N 1
ATOM 2376 C CA . GLY A 1 306 ? -13.951 14.443 -0.914 1.00 66.44 306 GLY A CA 1
ATOM 2377 C C . GLY A 1 306 ? -12.420 14.431 -0.871 1.00 66.44 306 GLY A C 1
ATOM 2378 O O . GLY A 1 306 ? -11.823 15.404 -0.435 1.00 66.44 306 GLY A O 1
ATOM 2379 N N . GLU A 1 307 ? -11.781 13.369 -1.369 1.00 67.81 307 GLU A N 1
ATOM 2380 C CA . GLU A 1 307 ? -10.317 13.228 -1.405 1.00 67.81 307 GLU A CA 1
ATOM 2381 C C . GLU A 1 307 ? -9.663 14.096 -2.495 1.00 67.81 307 GLU A C 1
ATOM 2383 O O . GLU A 1 307 ? -8.499 14.473 -2.381 1.00 67.81 307 GLU A O 1
ATOM 2388 N N . ARG A 1 308 ? -10.394 14.398 -3.579 1.00 68.44 308 ARG A N 1
ATOM 2389 C CA . ARG A 1 308 ? -9.846 15.091 -4.754 1.00 68.44 308 ARG A CA 1
ATOM 2390 C C . ARG A 1 308 ? -9.464 16.525 -4.405 1.00 68.44 308 ARG A C 1
ATOM 2392 O O . ARG A 1 308 ? -10.307 17.417 -4.403 1.00 68.44 308 ARG A O 1
ATOM 2399 N N . THR A 1 309 ? -8.173 16.739 -4.189 1.00 75.00 309 THR A N 1
ATOM 2400 C CA . THR A 1 309 ? -7.602 18.047 -3.893 1.00 75.00 309 THR A CA 1
ATOM 2401 C C . THR A 1 309 ? -6.305 18.270 -4.665 1.00 75.00 309 THR A C 1
ATOM 2403 O O . THR A 1 309 ? -5.534 17.338 -4.887 1.00 75.00 309 THR A O 1
ATOM 2406 N N . ASN A 1 310 ? -6.069 19.518 -5.073 1.00 76.81 310 ASN A N 1
ATOM 2407 C CA . ASN A 1 310 ? -4.760 19.979 -5.547 1.00 76.81 310 ASN A CA 1
ATOM 2408 C C . ASN A 1 310 ? -3.947 20.630 -4.412 1.00 76.81 310 ASN A C 1
ATOM 2410 O O . ASN A 1 310 ? -2.845 21.118 -4.651 1.00 76.81 310 ASN A O 1
ATOM 2414 N N . ASP A 1 311 ? -4.499 20.669 -3.197 1.00 86.19 311 ASP A N 1
ATOM 2415 C CA . ASP A 1 311 ? -3.822 21.165 -2.005 1.00 86.19 311 ASP A CA 1
ATOM 2416 C C . ASP A 1 311 ? -2.846 20.101 -1.487 1.00 86.19 311 ASP A C 1
ATOM 2418 O O . ASP A 1 311 ? -3.239 19.042 -0.988 1.00 86.19 311 ASP A O 1
ATOM 2422 N N . GLU A 1 312 ? -1.552 20.382 -1.629 1.00 83.69 312 GLU A N 1
ATOM 2423 C CA . GLU A 1 312 ? -0.486 19.474 -1.210 1.00 83.69 312 GLU A CA 1
ATOM 2424 C C . GLU A 1 312 ? -0.450 19.249 0.307 1.00 83.69 312 GLU A C 1
ATOM 2426 O O . GLU A 1 312 ? -0.008 18.188 0.751 1.00 83.69 312 GLU A O 1
ATOM 2431 N N . THR A 1 313 ? -0.889 20.222 1.109 1.00 87.19 313 THR A N 1
ATOM 2432 C CA . THR A 1 313 ? -0.952 20.081 2.567 1.00 87.19 313 THR A CA 1
ATOM 2433 C C . THR A 1 313 ? -2.062 19.120 2.944 1.00 87.19 313 THR A C 1
ATOM 2435 O O . THR A 1 313 ? -1.791 18.147 3.645 1.00 87.19 313 THR A O 1
ATOM 2438 N N . LEU A 1 314 ? -3.264 19.316 2.398 1.00 87.50 314 LEU A N 1
ATOM 2439 C CA . LEU A 1 314 ? -4.388 18.414 2.650 1.00 87.50 314 LEU A CA 1
ATOM 2440 C C . LEU A 1 314 ? -4.077 16.984 2.184 1.00 87.50 314 LEU A C 1
ATOM 2442 O O . LEU A 1 314 ? -4.405 16.013 2.861 1.00 87.50 314 LEU A O 1
ATOM 2446 N N . LEU A 1 315 ? -3.375 16.837 1.057 1.00 87.06 315 LEU A N 1
ATOM 2447 C CA . LEU A 1 315 ? -2.928 15.527 0.592 1.00 87.06 315 LEU A CA 1
ATOM 2448 C C . LEU A 1 315 ? -1.962 14.865 1.590 1.00 87.06 315 LEU A C 1
ATOM 2450 O O . LEU A 1 315 ? -2.117 13.683 1.898 1.00 87.06 315 LEU A O 1
ATOM 2454 N N . ARG A 1 316 ? -0.981 15.609 2.125 1.00 89.62 316 ARG A N 1
ATOM 2455 C CA . ARG A 1 316 ? -0.068 15.098 3.166 1.00 89.62 316 ARG A CA 1
ATOM 2456 C C . ARG A 1 316 ? -0.818 14.686 4.432 1.00 89.62 316 ARG A C 1
ATOM 2458 O O . ARG A 1 316 ? -0.477 13.654 5.010 1.00 89.62 316 ARG A O 1
ATOM 2465 N N . GLU A 1 317 ? -1.820 15.459 4.840 1.00 92.50 317 GLU A N 1
ATOM 2466 C CA . GLU A 1 317 ? -2.689 15.126 5.971 1.00 92.50 317 GLU A CA 1
ATOM 2467 C C . GLU A 1 317 ? -3.457 13.828 5.717 1.00 92.50 317 GLU A C 1
ATOM 2469 O O . GLU A 1 317 ? -3.393 12.932 6.548 1.00 92.50 317 GLU A O 1
ATOM 2474 N N . HIS A 1 318 ? -4.078 13.654 4.547 1.00 92.75 318 HIS A N 1
ATOM 2475 C CA . HIS A 1 318 ? -4.801 12.426 4.192 1.00 92.75 318 HIS A CA 1
ATOM 2476 C C . HIS A 1 318 ? -3.929 11.163 4.251 1.00 92.75 318 HIS A C 1
ATOM 2478 O O . HIS A 1 318 ? -4.361 10.137 4.781 1.00 92.75 318 HIS A O 1
ATOM 2484 N N . TYR A 1 319 ? -2.697 11.213 3.734 1.00 93.12 319 TYR A N 1
ATOM 2485 C CA . TYR A 1 319 ? -1.769 10.081 3.837 1.00 93.12 319 TYR A CA 1
ATOM 2486 C C . TYR A 1 319 ? -1.425 9.770 5.298 1.00 93.12 319 TYR A C 1
ATOM 2488 O O . TYR A 1 319 ? -1.501 8.620 5.736 1.00 93.12 319 TYR A O 1
ATOM 2496 N N . PHE A 1 320 ? -1.088 10.800 6.074 1.00 95.94 320 PHE A N 1
ATOM 2497 C CA . PHE A 1 320 ? -0.691 10.632 7.466 1.00 95.94 320 PHE A CA 1
ATOM 2498 C C . PHE A 1 320 ? -1.842 10.163 8.365 1.00 95.94 320 PHE A C 1
ATOM 2500 O O . PHE A 1 320 ? -1.678 9.243 9.163 1.00 95.94 320 PHE A O 1
ATOM 2507 N N . ASP A 1 321 ? -3.023 10.742 8.203 1.00 97.00 321 ASP A N 1
ATOM 2508 C CA . ASP A 1 321 ? -4.217 10.381 8.954 1.00 97.00 321 ASP A CA 1
ATOM 2509 C C . ASP A 1 321 ? -4.683 8.963 8.612 1.00 97.00 321 ASP A C 1
ATOM 2511 O O . ASP A 1 321 ? -5.058 8.194 9.500 1.00 97.00 321 ASP A O 1
ATOM 2515 N N . GLY A 1 322 ? -4.594 8.579 7.334 1.00 97.75 322 GLY A N 1
ATOM 2516 C CA . GLY A 1 322 ? -4.827 7.205 6.899 1.00 97.75 322 GLY A CA 1
ATOM 2517 C C . GLY A 1 322 ? -3.878 6.228 7.589 1.00 97.75 322 GLY A C 1
ATOM 2518 O O . GLY A 1 322 ? -4.328 5.209 8.118 1.00 97.75 322 GLY A O 1
ATOM 2519 N N . LEU A 1 323 ? -2.577 6.547 7.630 1.00 98.38 323 LEU A N 1
ATOM 2520 C CA . LEU A 1 323 ? -1.570 5.730 8.314 1.00 98.38 323 LEU A CA 1
ATOM 2521 C C . LEU A 1 323 ? -1.937 5.526 9.788 1.00 98.38 323 LEU A C 1
ATOM 2523 O O . LEU A 1 323 ? -1.882 4.400 10.286 1.00 98.38 323 LEU A O 1
ATOM 2527 N N . LEU A 1 324 ? -2.331 6.596 10.481 1.00 98.62 324 LEU A N 1
ATOM 2528 C CA . LEU A 1 324 ? -2.734 6.518 11.882 1.00 98.62 324 LEU A CA 1
ATOM 2529 C C . LEU A 1 324 ? -3.989 5.651 12.048 1.00 98.62 324 LEU A C 1
ATOM 2531 O O . LEU A 1 324 ? -3.980 4.704 12.827 1.00 98.62 324 LEU A O 1
ATOM 2535 N N . LEU A 1 325 ? -5.043 5.865 11.265 1.00 98.69 325 LEU A N 1
ATOM 2536 C CA . LEU A 1 325 ? -6.254 5.041 11.360 1.00 98.69 325 LEU A CA 1
ATOM 2537 C C . LEU A 1 325 ? -5.975 3.553 11.103 1.00 98.69 325 LEU A C 1
ATOM 2539 O O . LEU A 1 325 ? -6.417 2.697 11.873 1.00 98.69 325 LEU A O 1
ATOM 2543 N N . VAL A 1 326 ? -5.201 3.228 10.064 1.00 98.62 326 VAL A N 1
ATOM 2544 C CA . VAL A 1 326 ? -4.810 1.842 9.772 1.00 98.62 326 VAL A CA 1
ATOM 2545 C C . VAL A 1 326 ? -3.963 1.259 10.900 1.00 98.62 326 VAL A C 1
ATOM 2547 O O . VAL A 1 326 ? -4.182 0.109 11.284 1.00 98.62 326 VAL A O 1
ATOM 2550 N N . TYR A 1 327 ? -3.042 2.032 11.479 1.00 98.75 327 TYR A N 1
ATOM 2551 C CA . TYR A 1 327 ? -2.244 1.566 12.608 1.00 98.75 327 TYR A CA 1
ATOM 2552 C C . TYR A 1 327 ? -3.105 1.315 13.853 1.00 98.75 327 TYR A C 1
ATOM 2554 O O . TYR A 1 327 ? -2.970 0.280 14.506 1.00 98.75 327 TYR A O 1
ATOM 2562 N N . PHE A 1 328 ? -4.027 2.227 14.167 1.00 98.69 328 PHE A N 1
ATOM 2563 C CA . PHE A 1 328 ? -4.954 2.074 15.281 1.00 98.69 328 PHE A CA 1
ATOM 2564 C C . PHE A 1 328 ? -5.771 0.791 15.140 1.00 98.69 328 PHE A C 1
ATOM 2566 O O . PHE A 1 328 ? -5.679 -0.087 15.997 1.00 98.69 328 PHE A O 1
ATOM 2573 N N . PHE A 1 329 ? -6.505 0.631 14.035 1.00 98.38 329 PHE A N 1
ATOM 2574 C CA . PHE A 1 329 ? -7.341 -0.552 13.827 1.00 98.38 329 PHE A CA 1
ATOM 2575 C C . PHE A 1 329 ? -6.531 -1.838 13.651 1.00 98.38 329 PHE A C 1
ATOM 2577 O O . PHE A 1 329 ? -7.038 -2.917 13.948 1.00 98.38 329 PHE A O 1
ATOM 2584 N N . GLY A 1 330 ? -5.294 -1.737 13.163 1.00 97.62 330 GLY A N 1
ATOM 2585 C CA . GLY A 1 330 ? -4.423 -2.875 12.893 1.00 97.62 330 GLY A CA 1
ATOM 2586 C C . GLY A 1 330 ? -3.673 -3.405 14.112 1.00 97.62 330 GLY A C 1
ATOM 2587 O O . GLY A 1 330 ? -3.414 -4.605 14.167 1.00 97.62 330 GLY A O 1
ATOM 2588 N N . PHE A 1 331 ? -3.325 -2.543 15.071 1.00 97.75 331 PHE A N 1
ATOM 2589 C CA . PHE A 1 331 ? -2.368 -2.890 16.133 1.00 97.75 331 PHE A CA 1
ATOM 2590 C C . PHE A 1 331 ? -2.774 -2.433 17.535 1.00 97.75 331 PHE A C 1
ATOM 2592 O O . PHE A 1 331 ? -2.226 -2.937 18.513 1.00 97.75 331 PHE A O 1
ATOM 2599 N N . LEU A 1 332 ? -3.712 -1.491 17.670 1.00 97.69 332 LEU A N 1
ATOM 2600 C CA . LEU A 1 332 ? -4.087 -0.920 18.971 1.00 97.69 332 LEU A CA 1
ATOM 2601 C C . LEU A 1 332 ? -5.528 -1.236 19.380 1.00 97.69 332 LEU A C 1
ATOM 2603 O O . LEU A 1 332 ? -5.830 -1.347 20.576 1.00 97.69 332 LEU A O 1
ATOM 2607 N N . ASP A 1 333 ? -6.411 -1.368 18.395 1.00 96.38 333 ASP A N 1
ATOM 2608 C CA . ASP A 1 333 ? -7.830 -1.608 18.594 1.00 96.38 333 ASP A CA 1
ATOM 2609 C C . ASP A 1 333 ? -8.102 -3.027 19.118 1.00 96.38 333 ASP A C 1
ATOM 2611 O O . ASP A 1 333 ? -7.462 -3.999 18.714 1.00 96.38 333 ASP A O 1
ATOM 2615 N N . GLY A 1 334 ? -9.079 -3.146 20.020 1.00 91.75 334 GLY A N 1
ATOM 2616 C CA . GLY A 1 334 ? -9.541 -4.426 20.558 1.00 91.75 334 GLY A CA 1
ATOM 2617 C C . GLY A 1 334 ? -8.417 -5.287 21.144 1.00 91.75 334 GLY A C 1
ATOM 2618 O O . GLY A 1 334 ? -7.793 -4.914 22.138 1.00 91.75 334 GLY A O 1
ATOM 2619 N N . ASP A 1 335 ? -8.193 -6.448 20.527 1.00 91.06 335 ASP A N 1
ATOM 2620 C CA . ASP A 1 335 ? -7.193 -7.446 20.921 1.00 91.06 335 ASP A CA 1
ATOM 2621 C C . ASP A 1 335 ? -5.756 -7.102 20.486 1.00 91.06 335 ASP A C 1
ATOM 2623 O O . ASP A 1 335 ? -4.838 -7.879 20.753 1.00 91.06 335 ASP A O 1
ATOM 2627 N N . GLY A 1 336 ? -5.557 -5.968 19.805 1.00 93.00 336 GLY A N 1
ATOM 2628 C CA . GLY A 1 336 ? -4.262 -5.533 19.281 1.00 93.00 336 GLY A CA 1
ATOM 2629 C C . GLY A 1 336 ? -3.742 -6.381 18.116 1.00 93.00 336 GLY A C 1
ATOM 2630 O O . GLY A 1 336 ? -2.590 -6.232 17.719 1.00 93.00 336 GLY A O 1
ATOM 2631 N N . LYS A 1 337 ? -4.564 -7.286 17.566 1.00 92.25 337 LYS A N 1
ATOM 2632 C CA . LYS A 1 337 ? -4.182 -8.193 16.468 1.00 92.25 337 LYS A CA 1
ATOM 2633 C C . LYS A 1 337 ? -4.733 -7.763 15.114 1.00 92.25 337 LYS A C 1
ATOM 2635 O O . LYS A 1 337 ? -4.487 -8.437 14.118 1.00 92.25 337 LYS A O 1
ATOM 2640 N N . GLY A 1 338 ? -5.501 -6.677 15.075 1.00 95.12 338 GLY A N 1
ATOM 2641 C CA . GLY A 1 338 ? -6.113 -6.184 13.847 1.00 95.12 338 GLY A CA 1
ATOM 2642 C C . GLY A 1 338 ? -7.331 -6.985 13.402 1.00 95.12 338 GLY A C 1
ATOM 2643 O O . GLY A 1 338 ? -7.744 -6.864 12.251 1.00 95.12 338 GLY A O 1
ATOM 2644 N N . THR A 1 339 ? -7.930 -7.790 14.288 1.00 93.12 339 THR A N 1
ATOM 2645 C CA . THR A 1 339 ? -9.028 -8.711 13.952 1.00 93.12 339 THR A CA 1
ATOM 2646 C C . THR A 1 339 ? -10.161 -8.016 13.188 1.00 93.12 339 THR A C 1
ATOM 2648 O O . THR A 1 339 ? -10.569 -8.492 12.127 1.00 93.12 339 THR A O 1
ATOM 2651 N N . ARG A 1 340 ? -10.623 -6.846 13.655 1.00 93.38 340 ARG A N 1
ATOM 2652 C CA . ARG A 1 340 ? -11.672 -6.072 12.967 1.00 93.38 340 ARG A CA 1
ATOM 2653 C C . ARG A 1 340 ? -11.207 -5.469 11.642 1.00 93.38 340 ARG A C 1
ATOM 2655 O O . ARG A 1 340 ? -11.971 -5.463 10.682 1.00 93.38 340 ARG A O 1
ATOM 2662 N N . LEU A 1 341 ? -9.959 -5.006 11.556 1.00 97.00 341 LEU A N 1
ATOM 2663 C CA . LEU A 1 341 ? -9.404 -4.482 10.306 1.00 97.00 341 LEU A CA 1
ATOM 2664 C C . LEU A 1 341 ? -9.293 -5.581 9.240 1.00 97.00 341 LEU A C 1
ATOM 2666 O O . LEU A 1 341 ? -9.611 -5.358 8.075 1.00 97.00 341 LEU A O 1
ATOM 2670 N N . HIS A 1 342 ? -8.885 -6.787 9.632 1.00 96.19 342 HIS A N 1
ATOM 2671 C CA . HIS A 1 342 ? -8.857 -7.939 8.738 1.00 96.19 342 HIS A CA 1
ATOM 2672 C C . HIS A 1 342 ? -10.254 -8.349 8.278 1.00 96.19 342 HIS A C 1
ATOM 2674 O O . HIS A 1 342 ? -10.434 -8.612 7.092 1.00 96.19 342 HIS A O 1
ATOM 2680 N N . GLN A 1 343 ? -11.246 -8.349 9.173 1.00 94.31 343 GLN A N 1
ATOM 2681 C CA . GLN A 1 343 ? -12.646 -8.587 8.804 1.00 94.31 343 GLN A CA 1
ATOM 2682 C C . GLN A 1 343 ? -13.160 -7.533 7.822 1.00 94.31 343 GLN A C 1
ATOM 2684 O O . GLN A 1 343 ? -13.806 -7.890 6.839 1.00 94.31 343 GLN A O 1
ATOM 2689 N N . TYR A 1 344 ? -12.833 -6.257 8.047 1.00 96.31 344 TYR A N 1
ATOM 2690 C CA . TYR A 1 344 ? -13.146 -5.174 7.116 1.00 96.31 344 TYR A CA 1
ATOM 2691 C C . TYR A 1 344 ? -12.567 -5.464 5.726 1.00 96.31 344 TYR A C 1
ATOM 2693 O O . TYR A 1 344 ? -13.321 -5.543 4.760 1.00 96.31 344 TYR A O 1
ATOM 2701 N N . TYR A 1 345 ? -11.262 -5.735 5.612 1.00 97.12 345 TYR A N 1
ATOM 2702 C CA . TYR A 1 345 ? -10.652 -6.027 4.311 1.00 97.12 345 TYR A CA 1
ATOM 2703 C C . TYR A 1 345 ? -11.137 -7.332 3.669 1.00 97.12 345 TYR A C 1
ATOM 2705 O O . TYR A 1 345 ? -11.198 -7.406 2.444 1.00 97.12 345 TYR A O 1
ATOM 2713 N N . GLN A 1 346 ?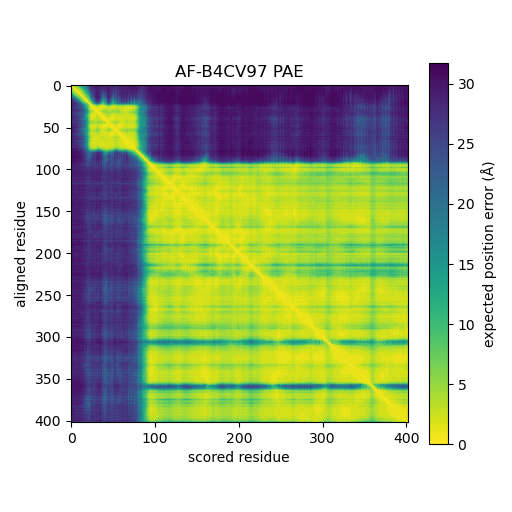 -11.518 -8.344 4.454 1.00 95.12 346 GLN A N 1
ATOM 2714 C CA . GLN A 1 346 ? -12.169 -9.545 3.924 1.00 95.12 346 GLN A CA 1
ATOM 2715 C C . GLN A 1 346 ? -13.512 -9.222 3.274 1.00 95.12 346 GLN A C 1
ATOM 2717 O O . GLN A 1 346 ? -13.801 -9.724 2.192 1.00 95.12 346 GLN A O 1
ATOM 2722 N N . GLN A 1 347 ? -14.324 -8.376 3.908 1.00 94.19 347 GLN A N 1
ATOM 2723 C CA . GLN A 1 347 ? -15.609 -7.968 3.343 1.00 94.19 347 GLN A CA 1
ATOM 2724 C C . GLN A 1 347 ? -15.412 -7.090 2.103 1.00 94.19 347 GLN A C 1
ATOM 2726 O O . GLN A 1 347 ? -16.054 -7.334 1.087 1.00 94.19 347 GLN A O 1
ATOM 2731 N N . VAL A 1 348 ? -14.461 -6.148 2.130 1.00 95.38 348 VAL A N 1
ATOM 2732 C CA . VAL A 1 348 ? -14.063 -5.369 0.941 1.00 95.38 348 VAL A CA 1
ATOM 2733 C C . VAL A 1 348 ? -13.657 -6.304 -0.205 1.00 95.38 348 VAL A C 1
ATOM 2735 O O . VAL A 1 348 ? -14.116 -6.138 -1.335 1.00 95.38 348 VAL A O 1
ATOM 2738 N N . ALA A 1 349 ? -12.823 -7.310 0.073 1.00 94.88 349 ALA A N 1
ATOM 2739 C CA . ALA A 1 349 ? -12.382 -8.279 -0.926 1.00 94.88 349 ALA A CA 1
ATOM 2740 C C . ALA A 1 349 ? -13.541 -9.117 -1.475 1.00 94.88 349 ALA A C 1
ATOM 2742 O O . ALA A 1 349 ? -13.599 -9.340 -2.680 1.00 94.88 349 ALA A O 1
ATOM 2743 N N . GLN A 1 350 ? -14.475 -9.547 -0.626 1.00 92.25 350 GLN A N 1
ATOM 2744 C CA . GLN A 1 350 ? -15.665 -10.291 -1.048 1.00 92.25 350 GLN A CA 1
ATOM 2745 C C . GLN A 1 350 ? -16.550 -9.468 -1.984 1.00 92.25 350 GLN A C 1
ATOM 2747 O O . GLN A 1 350 ? -16.942 -9.973 -3.032 1.00 92.25 350 GLN A O 1
ATOM 2752 N N . GLU A 1 351 ? -16.814 -8.204 -1.652 1.00 91.94 351 GLU A N 1
ATOM 2753 C CA . GLU A 1 351 ? -17.591 -7.304 -2.512 1.00 91.94 351 GLU A CA 1
ATOM 2754 C C . GLU A 1 351 ? -16.898 -7.083 -3.862 1.00 91.94 351 GLU A C 1
ATOM 2756 O O . GLU A 1 351 ? -17.523 -7.185 -4.918 1.00 91.94 351 GLU A O 1
ATOM 2761 N N . ALA A 1 352 ? -15.584 -6.849 -3.842 1.00 92.44 352 ALA A N 1
ATOM 2762 C CA . ALA A 1 352 ? -14.803 -6.647 -5.055 1.00 92.44 352 ALA A CA 1
ATOM 2763 C C . ALA A 1 352 ? -14.732 -7.908 -5.936 1.00 92.44 352 ALA A C 1
ATOM 2765 O O . ALA A 1 352 ? -14.787 -7.804 -7.161 1.00 92.44 352 ALA A O 1
ATOM 2766 N N . LEU A 1 353 ? -14.624 -9.101 -5.341 1.00 91.06 353 LEU A N 1
ATOM 2767 C CA . LEU A 1 353 ? -14.654 -10.373 -6.071 1.00 91.06 353 LEU A CA 1
ATOM 2768 C C . LEU A 1 353 ? -16.046 -10.651 -6.650 1.00 91.06 353 LEU A C 1
ATOM 2770 O O . LEU A 1 353 ? -16.157 -10.946 -7.836 1.00 91.06 353 LEU A O 1
ATOM 2774 N N . ALA A 1 354 ? -17.109 -10.450 -5.868 1.00 89.31 354 ALA A N 1
ATOM 2775 C CA . ALA A 1 354 ? -18.479 -10.595 -6.355 1.00 89.31 354 ALA A CA 1
ATOM 2776 C C . ALA A 1 354 ? -18.767 -9.654 -7.537 1.00 89.31 354 ALA A C 1
ATOM 2778 O O . ALA A 1 354 ? -19.399 -10.051 -8.514 1.00 89.31 354 ALA A O 1
ATOM 2779 N N . ALA A 1 355 ? -18.252 -8.422 -7.493 1.00 88.56 355 ALA A N 1
ATOM 2780 C CA . ALA A 1 355 ? -18.387 -7.461 -8.583 1.00 88.56 355 ALA A CA 1
ATOM 2781 C C . ALA A 1 355 ? -17.598 -7.836 -9.847 1.00 88.56 355 ALA A C 1
ATOM 2783 O O . ALA A 1 355 ? -18.001 -7.450 -10.943 1.00 88.56 355 ALA A O 1
ATOM 2784 N N . ARG A 1 356 ? -16.489 -8.577 -9.713 1.00 86.00 356 ARG A N 1
ATOM 2785 C CA . ARG A 1 356 ? -15.735 -9.116 -10.857 1.00 86.00 356 ARG A CA 1
ATOM 2786 C C . ARG A 1 356 ? -16.497 -10.225 -11.576 1.00 86.00 356 ARG A C 1
ATOM 2788 O O . ARG A 1 356 ? -16.409 -10.304 -12.798 1.00 86.00 356 ARG A O 1
ATOM 2795 N N . ASP A 1 357 ? -17.219 -11.050 -10.825 1.00 78.06 357 ASP A N 1
ATOM 2796 C CA . ASP A 1 357 ? -17.945 -12.206 -11.359 1.00 78.06 357 ASP A CA 1
ATOM 2797 C C . ASP A 1 357 ? -19.345 -11.835 -11.876 1.00 78.06 357 ASP A C 1
ATOM 2799 O O . ASP A 1 357 ? -19.901 -12.510 -12.745 1.00 78.06 357 ASP A O 1
ATOM 2803 N N . ALA A 1 358 ? -19.930 -10.750 -11.365 1.00 73.69 358 ALA A N 1
ATOM 2804 C CA . ALA A 1 358 ? -21.268 -10.321 -11.741 1.00 73.69 358 ALA A CA 1
ATOM 2805 C C . ALA A 1 358 ? -21.315 -9.740 -13.167 1.00 73.69 358 ALA A C 1
ATOM 2807 O O . ALA A 1 358 ? -20.758 -8.683 -13.458 1.00 73.69 358 ALA A O 1
ATOM 2808 N N . ALA A 1 359 ? -22.088 -10.385 -14.048 1.00 59.19 359 ALA A N 1
ATOM 2809 C CA . ALA A 1 359 ? -22.403 -9.862 -15.383 1.00 59.19 359 ALA A CA 1
ATOM 2810 C C . ALA A 1 359 ? -23.269 -8.582 -15.342 1.00 59.19 359 ALA A C 1
ATOM 2812 O O . ALA A 1 359 ? -23.334 -7.831 -16.315 1.00 59.19 359 ALA A O 1
ATOM 2813 N N . THR A 1 360 ? -23.937 -8.322 -14.216 1.00 53.31 360 THR A N 1
ATOM 2814 C CA . THR A 1 360 ? -24.816 -7.168 -13.995 1.00 53.31 360 THR A CA 1
ATOM 2815 C C . THR A 1 360 ? -24.322 -6.335 -12.818 1.00 53.31 360 THR A C 1
ATOM 2817 O O . THR A 1 360 ? -23.983 -6.881 -11.770 1.00 53.31 360 THR A O 1
ATOM 2820 N N . ARG A 1 361 ? -24.318 -5.003 -12.963 1.00 61.41 361 ARG A N 1
ATOM 2821 C CA . ARG A 1 361 ? -23.898 -4.075 -11.898 1.00 61.41 361 ARG A CA 1
ATOM 2822 C C . ARG A 1 361 ? -24.740 -4.264 -10.632 1.00 61.41 361 ARG A C 1
ATOM 2824 O O . ARG A 1 361 ? -25.966 -4.297 -10.712 1.00 61.41 361 ARG A O 1
ATOM 2831 N N . SER A 1 362 ? -24.071 -4.323 -9.478 1.00 69.12 362 SER A N 1
ATOM 2832 C CA . SER A 1 362 ? -24.724 -4.240 -8.167 1.00 69.12 362 SER A CA 1
ATOM 2833 C C . SER A 1 362 ? -25.609 -2.985 -8.089 1.00 69.12 362 SER A C 1
ATOM 2835 O O . SER A 1 362 ? -25.197 -1.930 -8.586 1.00 69.12 362 SER A O 1
ATOM 2837 N N . PRO A 1 363 ? -26.803 -3.057 -7.468 1.00 73.56 363 PRO A N 1
ATOM 2838 C CA . PRO A 1 363 ? -27.665 -1.890 -7.285 1.00 73.56 363 PRO A CA 1
ATOM 2839 C C . PRO A 1 363 ? -27.067 -0.859 -6.314 1.00 73.56 363 PRO A C 1
ATOM 2841 O O . PRO A 1 363 ? -27.463 0.305 -6.342 1.00 73.56 363 PRO A O 1
ATOM 2844 N N . ILE A 1 364 ? -26.112 -1.260 -5.466 1.00 80.88 364 ILE A N 1
ATOM 2845 C CA . ILE A 1 364 ? -25.426 -0.367 -4.527 1.00 80.88 364 ILE A CA 1
ATOM 2846 C C . ILE A 1 364 ? -24.134 0.129 -5.175 1.00 80.88 364 ILE A C 1
ATOM 2848 O O . ILE A 1 364 ? -23.314 -0.665 -5.646 1.00 80.88 364 ILE A O 1
ATOM 2852 N N . ARG A 1 365 ? -23.921 1.450 -5.174 1.00 85.62 365 ARG A N 1
ATOM 2853 C CA . ARG A 1 365 ? -22.667 2.029 -5.671 1.00 85.62 365 ARG A CA 1
ATOM 2854 C C . ARG A 1 365 ? -21.508 1.597 -4.764 1.00 85.62 365 ARG A C 1
ATOM 2856 O O . ARG A 1 365 ? -21.664 1.653 -3.543 1.00 85.62 365 ARG A O 1
ATOM 2863 N N . PRO A 1 366 ? -20.328 1.262 -5.314 1.00 88.69 366 PRO A N 1
ATOM 2864 C CA . PRO A 1 366 ? -19.180 0.844 -4.507 1.00 88.69 366 PRO A CA 1
ATOM 2865 C C . PRO A 1 366 ? -18.816 1.824 -3.382 1.00 88.69 366 PRO A C 1
ATOM 2867 O O . PRO A 1 366 ? -18.514 1.395 -2.275 1.00 88.69 366 PRO A O 1
ATOM 2870 N N . SER A 1 367 ? -18.953 3.136 -3.613 1.00 84.88 367 SER A N 1
ATOM 2871 C CA . SER A 1 367 ? -18.720 4.170 -2.593 1.00 84.88 367 SER A CA 1
ATOM 2872 C C . SER A 1 367 ? -19.684 4.093 -1.408 1.00 84.88 367 SER A C 1
ATOM 2874 O O . SER A 1 367 ? -19.270 4.278 -0.267 1.00 84.88 367 SER A O 1
ATOM 2876 N N . ASP A 1 368 ? -20.962 3.817 -1.672 1.00 88.12 368 ASP A N 1
ATOM 2877 C CA . ASP A 1 368 ? -21.984 3.712 -0.629 1.00 88.12 368 ASP A CA 1
ATOM 2878 C C . ASP A 1 368 ? -21.773 2.411 0.159 1.00 88.12 368 ASP A C 1
ATOM 2880 O O . ASP A 1 368 ? -21.894 2.385 1.384 1.00 88.12 368 ASP A O 1
ATOM 2884 N N . ARG A 1 369 ? -21.368 1.338 -0.537 1.00 91.19 369 ARG A N 1
ATOM 2885 C CA . ARG A 1 369 ? -21.004 0.073 0.103 1.00 91.19 369 ARG A CA 1
ATOM 2886 C C . ARG A 1 369 ? -19.757 0.210 0.978 1.00 91.19 369 ARG A C 1
ATOM 2888 O O . ARG A 1 369 ? -19.760 -0.295 2.094 1.00 91.19 369 ARG A O 1
ATOM 2895 N N . ALA A 1 370 ? -18.729 0.922 0.517 1.00 92.25 370 ALA A N 1
ATOM 2896 C CA . ALA A 1 370 ? -17.511 1.177 1.285 1.00 92.25 370 ALA A CA 1
ATOM 2897 C C . ALA A 1 370 ? -17.809 1.864 2.630 1.00 92.25 370 ALA A C 1
ATOM 2899 O O . ALA A 1 370 ? -17.228 1.497 3.649 1.00 92.25 370 ALA A O 1
ATOM 2900 N N . LEU A 1 371 ? -18.759 2.807 2.655 1.00 90.31 371 LEU A N 1
ATOM 2901 C CA . LEU A 1 371 ? -19.178 3.471 3.890 1.00 90.31 371 LEU A CA 1
ATOM 2902 C C . LEU A 1 371 ? -19.836 2.491 4.878 1.00 90.31 371 LEU A C 1
ATOM 2904 O O . LEU A 1 371 ? -19.464 2.471 6.048 1.00 90.31 371 LEU A O 1
ATOM 2908 N N . GLN A 1 372 ? -20.731 1.618 4.401 1.00 90.69 372 GLN A N 1
ATOM 2909 C CA . GLN A 1 372 ? -21.356 0.573 5.231 1.00 90.69 372 GLN A CA 1
ATOM 2910 C C . GLN A 1 372 ? -20.328 -0.414 5.809 1.00 90.69 372 GLN A C 1
ATOM 2912 O O . GLN A 1 372 ? -20.460 -0.885 6.938 1.00 90.69 372 GLN A O 1
ATOM 2917 N N . LEU A 1 373 ? -19.275 -0.738 5.052 1.00 92.31 373 LEU A N 1
ATOM 2918 C CA . LEU A 1 373 ? -18.211 -1.620 5.538 1.00 92.31 373 LEU A CA 1
ATOM 2919 C C . LEU A 1 373 ? -17.433 -0.987 6.702 1.00 92.31 373 LEU A C 1
ATOM 2921 O O . LEU A 1 373 ? -17.047 -1.692 7.636 1.00 92.31 373 LEU A O 1
ATOM 2925 N N . VAL A 1 374 ? -17.252 0.339 6.701 1.00 92.62 374 VAL A N 1
ATOM 2926 C CA . VAL A 1 374 ? -16.629 1.050 7.830 1.00 92.62 374 VAL A CA 1
ATOM 2927 C C . VAL A 1 374 ? -17.497 0.995 9.086 1.00 92.62 374 VAL A C 1
ATOM 2929 O O . VAL A 1 374 ? -16.954 0.854 10.178 1.00 92.62 374 VAL A O 1
ATOM 2932 N N . GLU A 1 375 ? -18.825 1.009 8.974 1.00 86.00 375 GLU A N 1
ATOM 2933 C CA . GLU A 1 375 ? -19.714 0.842 10.140 1.00 86.00 375 GLU A CA 1
ATOM 2934 C C . GLU A 1 375 ? -19.507 -0.515 10.833 1.00 86.00 375 GLU A C 1
ATOM 2936 O O . GLU A 1 375 ? -19.580 -0.631 12.059 1.00 86.00 375 GLU A O 1
ATOM 2941 N N . THR A 1 376 ? -19.158 -1.544 10.056 1.00 81.75 376 THR A N 1
ATOM 2942 C CA . THR A 1 376 ? -18.812 -2.862 10.604 1.00 81.75 376 THR A CA 1
ATOM 2943 C C . THR A 1 376 ? -17.468 -2.830 11.341 1.00 81.75 376 THR A C 1
ATOM 2945 O O . THR A 1 376 ? -17.327 -3.445 12.398 1.00 81.75 376 THR A O 1
ATOM 2948 N N . LEU A 1 377 ? -16.490 -2.068 10.837 1.00 91.88 377 LEU A N 1
ATOM 2949 C CA . LEU A 1 377 ? -15.195 -1.851 11.493 1.00 91.88 377 LEU A CA 1
ATOM 2950 C C . LEU A 1 377 ? -15.338 -1.082 12.817 1.00 91.88 377 LEU A C 1
ATOM 2952 O O . LEU A 1 377 ? -14.706 -1.427 13.822 1.00 91.88 377 LEU A O 1
ATOM 2956 N N . THR A 1 378 ? -16.179 -0.047 12.844 1.00 92.81 378 THR A N 1
ATOM 2957 C CA . THR A 1 378 ? -16.425 0.731 14.065 1.00 92.81 378 THR A CA 1
ATOM 2958 C C . THR A 1 378 ? -17.273 -0.035 15.075 1.00 92.81 378 THR A C 1
ATOM 2960 O O . THR A 1 378 ? -17.238 0.308 16.254 1.00 92.81 378 THR A O 1
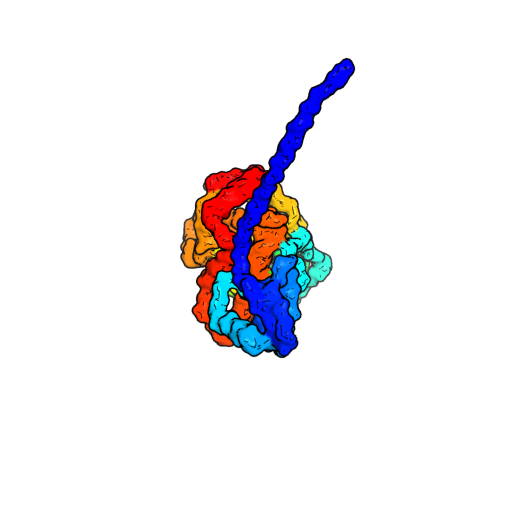ATOM 2963 N N . ALA A 1 379 ? -17.956 -1.110 14.665 1.00 88.56 379 ALA A N 1
ATOM 2964 C CA . ALA A 1 379 ? -18.723 -2.000 15.538 1.00 88.56 379 ALA A CA 1
ATOM 2965 C C . ALA A 1 379 ? -19.742 -1.246 16.418 1.00 88.56 379 ALA A C 1
ATOM 2967 O O . ALA A 1 379 ? -19.931 -1.571 17.589 1.00 88.56 379 ALA A O 1
ATOM 2968 N N . GLY A 1 380 ? -20.365 -0.206 15.854 1.00 88.94 380 GLY A N 1
ATOM 2969 C CA . GLY A 1 380 ? -21.365 0.622 16.534 1.00 88.94 380 GLY A CA 1
ATOM 2970 C C . GLY A 1 380 ? -20.811 1.666 17.510 1.00 88.94 380 GLY A C 1
ATOM 2971 O O . GLY A 1 380 ? -21.606 2.347 18.154 1.00 88.94 380 GLY A O 1
ATOM 2972 N N . ARG A 1 381 ? -19.482 1.820 17.623 1.00 94.19 381 ARG A N 1
ATOM 2973 C CA . ARG A 1 381 ? -18.873 2.870 18.455 1.00 94.19 381 ARG A CA 1
ATOM 2974 C C . ARG A 1 381 ? -19.232 4.266 17.941 1.00 94.19 381 ARG A C 1
ATOM 2976 O O . ARG A 1 381 ? -19.161 4.523 16.736 1.00 94.19 381 ARG A O 1
ATOM 2983 N N . SER A 1 382 ? -19.588 5.162 18.862 1.00 95.56 382 SER A N 1
ATOM 2984 C CA . SER A 1 382 ? -19.794 6.585 18.575 1.00 95.56 382 SER A CA 1
ATOM 2985 C C . SER A 1 382 ? -18.467 7.303 18.308 1.00 95.56 382 SER A C 1
ATOM 2987 O O . SER A 1 382 ? -17.391 6.791 18.620 1.00 95.56 382 SER A O 1
ATOM 2989 N N . ASP A 1 383 ? -18.535 8.520 17.764 1.00 95.38 383 ASP A N 1
ATOM 2990 C CA . ASP A 1 383 ? -17.343 9.355 17.563 1.00 95.38 383 ASP A CA 1
ATOM 2991 C C . ASP A 1 383 ? -16.663 9.733 18.877 1.00 95.38 383 ASP A C 1
ATOM 2993 O O . ASP A 1 383 ? -15.442 9.794 18.923 1.00 95.38 383 ASP A O 1
ATOM 2997 N N . GLU A 1 384 ? -17.430 9.920 19.950 1.00 97.50 384 GLU A N 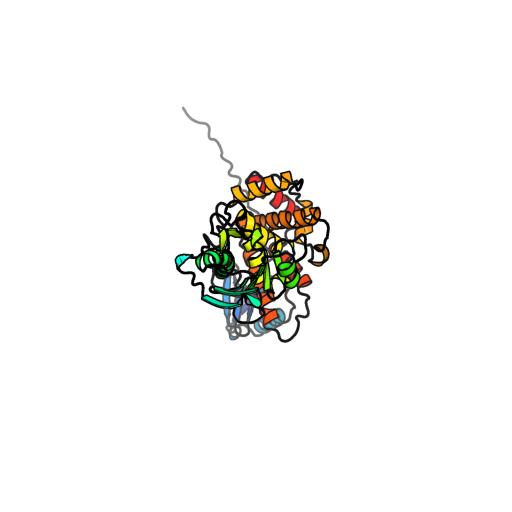1
ATOM 2998 C CA . GLU A 1 384 ? -16.892 10.170 21.290 1.00 97.50 384 GLU A CA 1
ATOM 2999 C C . GLU A 1 384 ? -16.145 8.941 21.829 1.00 97.50 384 GLU A C 1
ATOM 3001 O O . GLU A 1 384 ? -15.023 9.054 22.313 1.00 97.50 384 GLU A O 1
ATOM 3006 N N . GLN A 1 385 ? -16.705 7.740 21.651 1.00 97.75 385 GLN A N 1
ATOM 3007 C CA . GLN A 1 385 ? -16.029 6.501 22.045 1.00 97.75 385 GLN A CA 1
ATOM 3008 C C . GLN A 1 385 ? -14.741 6.282 21.244 1.00 97.75 385 GLN A C 1
ATOM 3010 O O . GLN A 1 385 ? -13.699 5.979 21.819 1.00 97.75 385 GLN A O 1
ATOM 3015 N N . LEU A 1 386 ? -14.791 6.464 19.921 1.00 97.81 386 LEU A N 1
ATOM 3016 C CA . LEU A 1 386 ? -13.607 6.342 19.069 1.00 97.81 386 LEU A CA 1
ATOM 3017 C C . LEU A 1 386 ? -12.565 7.417 19.385 1.00 97.81 386 LEU A C 1
ATOM 3019 O O . LEU A 1 386 ? -11.374 7.115 19.376 1.00 97.81 386 LEU A O 1
ATOM 3023 N N . HIS A 1 387 ? -12.995 8.645 19.683 1.00 97.94 387 HIS A N 1
ATOM 3024 C CA . HIS A 1 387 ? -12.117 9.723 20.127 1.00 97.94 387 HIS A CA 1
ATOM 3025 C C . HIS A 1 387 ? -11.329 9.307 21.372 1.00 97.94 387 HIS A C 1
ATOM 3027 O O . HIS A 1 387 ? -10.096 9.351 21.375 1.00 97.94 387 HIS A O 1
ATOM 3033 N N . ASP A 1 388 ? -12.033 8.859 22.410 1.00 98.06 388 ASP A N 1
ATOM 3034 C CA . ASP A 1 388 ? -11.424 8.496 23.687 1.00 98.06 388 ASP A CA 1
ATOM 3035 C C . ASP A 1 388 ? -10.507 7.279 23.553 1.00 98.06 388 ASP A C 1
ATOM 3037 O O . ASP A 1 388 ? -9.409 7.257 24.117 1.00 98.06 388 ASP A O 1
ATOM 3041 N N . GLU A 1 389 ? -10.906 6.290 22.751 1.00 97.81 389 GLU A N 1
ATOM 3042 C CA . GLU A 1 389 ? -10.078 5.126 22.446 1.00 97.81 389 GLU A CA 1
ATOM 3043 C C . GLU A 1 389 ? -8.808 5.506 21.676 1.00 97.81 389 GLU A C 1
ATOM 3045 O O . GLU A 1 389 ? -7.722 5.066 22.060 1.00 97.81 389 GLU A O 1
ATOM 3050 N N . LEU A 1 390 ? -8.907 6.337 20.631 1.00 98.31 390 LEU A N 1
ATOM 3051 C CA . LEU A 1 390 ? -7.751 6.841 19.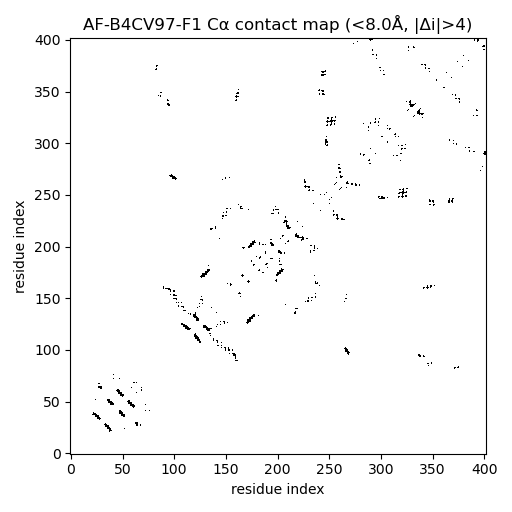881 1.00 98.31 390 LEU A CA 1
ATOM 3052 C C . LEU A 1 390 ? -6.783 7.562 20.823 1.00 98.31 390 LEU A C 1
ATOM 3054 O O . LEU A 1 390 ? -5.603 7.206 20.890 1.00 98.31 390 LEU A O 1
ATOM 3058 N N . MET A 1 391 ? -7.285 8.516 21.611 1.00 98.19 391 MET A N 1
ATOM 3059 C CA . MET A 1 391 ? -6.482 9.262 22.581 1.00 98.19 391 MET A CA 1
ATOM 3060 C C . MET A 1 391 ? -5.791 8.336 23.583 1.00 98.19 391 MET A C 1
ATOM 3062 O O . MET A 1 391 ? -4.578 8.435 23.792 1.00 98.19 391 MET A O 1
ATOM 3066 N N . ALA A 1 392 ? -6.536 7.412 24.193 1.00 98.19 392 ALA A N 1
ATOM 3067 C CA . ALA A 1 392 ? -6.008 6.508 25.206 1.00 98.19 392 ALA A CA 1
ATOM 3068 C C . ALA A 1 392 ? -4.962 5.542 24.631 1.00 98.19 392 ALA A C 1
ATOM 3070 O O . ALA A 1 392 ? -3.886 5.370 25.212 1.00 98.19 392 ALA A O 1
ATOM 3071 N N . LYS A 1 393 ? -5.251 4.924 23.482 1.00 98.19 393 LYS A N 1
ATOM 3072 C CA . LYS A 1 393 ? -4.395 3.899 22.874 1.00 98.19 393 LYS A CA 1
ATOM 3073 C C . LYS A 1 393 ? -3.095 4.471 22.329 1.00 98.19 393 LYS A C 1
ATOM 3075 O O . LYS A 1 393 ? -2.042 3.882 22.556 1.00 98.19 393 LYS A O 1
ATOM 3080 N N . TYR A 1 394 ? -3.137 5.632 21.679 1.00 98.25 394 TYR A N 1
ATOM 3081 C CA . TYR A 1 394 ? -1.911 6.295 21.240 1.00 98.25 394 TYR A CA 1
ATOM 3082 C C . TYR A 1 394 ? -1.083 6.813 22.414 1.00 98.25 394 TYR A C 1
ATOM 3084 O O . TYR A 1 394 ? 0.138 6.632 22.434 1.00 98.25 394 TYR A O 1
ATOM 3092 N N . ARG A 1 395 ? -1.732 7.363 23.449 1.00 97.88 395 ARG A N 1
ATOM 3093 C CA . ARG A 1 395 ? -1.034 7.790 24.667 1.00 97.88 395 ARG A CA 1
ATOM 3094 C C . ARG A 1 395 ? -0.315 6.630 25.353 1.00 97.88 395 ARG A C 1
ATOM 3096 O O . ARG A 1 395 ? 0.793 6.832 25.847 1.00 97.88 395 ARG A O 1
ATOM 3103 N N . ALA A 1 396 ? -0.905 5.433 25.361 1.00 97.50 396 ALA A N 1
ATOM 3104 C CA . ALA A 1 396 ? -0.305 4.238 25.958 1.00 97.50 396 ALA A CA 1
ATOM 3105 C C . ALA A 1 396 ? 1.029 3.833 25.302 1.00 97.50 396 ALA A C 1
ATOM 3107 O O . ALA A 1 396 ? 1.887 3.276 25.980 1.00 97.50 396 ALA A O 1
ATOM 3108 N N . ILE A 1 397 ? 1.233 4.170 24.024 1.00 96.94 397 ILE A N 1
ATOM 3109 C CA . ILE A 1 397 ? 2.499 3.958 23.300 1.00 96.94 397 ILE A CA 1
ATOM 3110 C C . ILE A 1 397 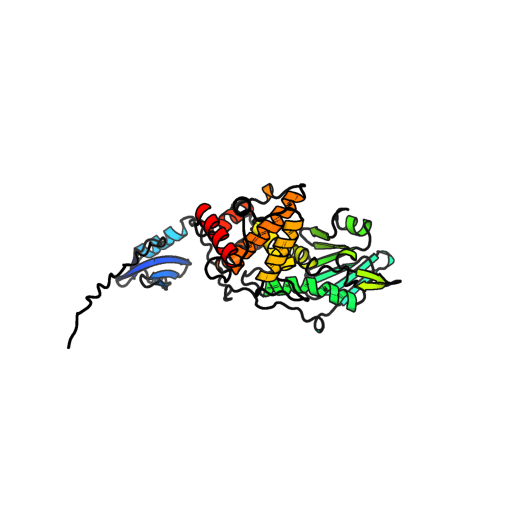? 3.342 5.240 23.187 1.00 96.94 397 ILE A C 1
ATOM 3112 O O . ILE A 1 397 ? 4.270 5.331 22.385 1.00 96.94 397 ILE A O 1
ATOM 3116 N N . GLY A 1 398 ? 3.040 6.259 23.997 1.00 96.38 398 GLY A N 1
ATOM 3117 C CA . GLY A 1 398 ? 3.814 7.500 24.077 1.00 96.38 398 GLY A CA 1
ATOM 3118 C C . GLY A 1 398 ? 3.585 8.484 22.926 1.00 96.38 398 GLY A C 1
ATOM 3119 O O . GLY A 1 398 ? 4.390 9.394 22.744 1.00 96.38 398 GLY A O 1
ATOM 3120 N N . ILE A 1 399 ? 2.505 8.332 22.159 1.00 95.94 399 ILE A N 1
ATOM 3121 C CA . ILE A 1 399 ? 2.122 9.252 21.084 1.00 95.94 399 ILE A CA 1
ATOM 3122 C C . ILE A 1 399 ? 1.000 10.164 21.586 1.00 95.94 399 ILE A C 1
ATOM 3124 O O . ILE A 1 399 ? -0.008 9.701 22.114 1.00 95.94 399 ILE A O 1
ATOM 3128 N N . LYS A 1 400 ? 1.172 11.478 21.424 1.00 94.06 400 LYS A N 1
ATOM 3129 C CA . LYS A 1 400 ? 0.155 12.475 21.781 1.00 94.06 400 LYS A CA 1
ATOM 3130 C C . LYS A 1 400 ? -0.577 12.916 20.520 1.00 94.06 400 LYS A C 1
ATOM 3132 O O . LYS A 1 400 ? 0.051 13.492 19.635 1.00 94.06 400 LYS A O 1
ATOM 3137 N N . LEU A 1 401 ? -1.877 12.651 20.462 1.00 93.44 401 LEU A N 1
ATOM 3138 C CA . LEU A 1 401 ? -2.763 13.249 19.467 1.00 93.44 401 LEU A CA 1
ATOM 3139 C C . LEU A 1 401 ? -3.312 14.576 20.015 1.00 93.44 401 LEU A C 1
ATOM 3141 O O . LEU A 1 401 ? -3.342 14.770 21.236 1.00 93.44 401 LEU A O 1
ATOM 3145 N N . GLN A 1 402 ? -3.675 15.483 19.110 1.00 89.75 402 GLN A N 1
ATOM 3146 C CA . GLN A 1 402 ? -4.289 16.777 19.415 1.00 89.75 402 GLN A CA 1
ATOM 3147 C C . GLN A 1 402 ? -5.812 16.718 19.382 1.00 89.75 402 GLN A C 1
ATOM 3149 O O . GLN A 1 402 ? -6.359 15.953 18.546 1.00 89.75 402 GLN A O 1
#

Mean predicted aligned error: 12.63 Å

Organism: NCBI:txid497964

Secondary structure (DSSP, 8-state):
---PPP-----------PPP-----EEEEBTT--EEEEEEEEE-SSEEEEEETTS-EEEEEGGGB-HHHHHHHHHHHHSPPPSS-------SS-S---SEE---TTT---EEEEEETTTTEEEEEETTEEEEESS---HHHHHHHHHHHHHHHHHHHHSTT------SSSSSEEEEEESSHHHHHHTT--TT-SEEE-SSEEEEETTTTTEEEETTEEEE-TTTPPTTHHHHHHHHHHHGGGGGGS-HHHHHHHHHHIIIIIEETTEEE-SS-HHHHHHHHHHHHTTT----HHHHHHHTT--HHHH----HHHHHHHHHHHHHHHHIIIIISTTTT-HHHHHHHHHHHHHHHHHHH-SS--SS-HHHHHHHHHHHHHTT--HHHHHHHHHHHHHHTTPPP-

pLDDT: mean 85.4, std 17.64, range [28.55, 98.75]

Solvent-accessible surface area (backbone atoms only — not comparable to full-atom values): 22847 Å² total; per-residue (Å²): 131,89,82,84,85,80,85,83,83,83,78,80,79,77,81,79,78,79,81,73,90,63,55,69,71,39,82,46,43,33,74,86,69,53,74,48,61,29,18,70,73,51,71,60,101,59,34,32,35,30,31,33,84,87,71,49,75,46,80,41,55,43,87,50,35,24,74,68,53,46,51,49,51,52,51,61,69,70,42,80,70,74,91,74,70,78,82,73,78,81,77,82,58,68,66,46,73,54,65,72,43,70,61,65,69,88,78,56,59,65,46,75,56,62,76,35,79,90,75,38,41,26,30,36,35,41,94,64,34,34,38,42,21,46,59,76,68,50,65,68,57,47,43,67,59,46,46,53,50,50,38,40,54,50,43,49,76,54,44,57,30,74,53,74,66,68,50,75,53,83,90,35,39,40,37,37,39,20,75,48,74,65,52,33,40,74,79,71,47,53,95,92,53,59,57,50,73,55,91,60,35,34,37,35,32,35,60,60,72,8,39,42,78,57,88,95,38,61,45,79,37,78,89,60,36,55,77,36,60,63,36,36,56,39,41,56,56,48,45,43,64,37,53,54,32,48,38,51,27,57,54,43,2,47,34,42,34,49,22,63,38,22,40,54,96,86,28,40,35,73,61,88,41,64,67,38,47,49,51,50,52,56,55,34,45,76,71,75,47,72,62,40,51,68,58,40,62,54,43,73,71,38,52,65,82,74,65,75,67,91,49,66,65,62,51,53,47,49,38,51,39,6,25,49,53,41,46,38,40,38,49,57,38,89,90,38,50,12,52,51,45,41,50,36,45,26,51,26,25,48,54,34,51,52,59,71,72,43,94,61,85,69,94,64,54,45,66,62,50,19,54,55,46,46,50,55,52,52,66,79,57,49,72,67,56,49,47,54,49,50,51,53,52,38,44,75,75,75,40,81,66,86

Radius of gyration: 26.46 Å; Cα contacts (8 Å, |Δi|>4): 636; chains: 1; bounding box: 72×56×108 Å

Sequence (402 aa):
MAGGLALLLLTHASIAQTPVPASAVRTWTDQLGHVSRAAFVSANDTSVTLRLENGKEASIPLAVLSKADQLYIQQQRGRPATPGASPLIPTGKPLTWPGVVSVDSKALNIVAGKQDPAARQFEYESGSFEFTANAPLSASVMRDVAIDFELGQALFNQLPWGWQPKPKKGTRFRVFITETPEDFAAVGGQPRTIGGSKDDYIFEKMSALGLQKVGQRYAFDYKIKKEGDVLGLTYRLLAGDLRQYTLPWSELGFEELIRHVAYHSGTLRFNGLEPFLKGQIEARARQEVKPEVKRLLAYLRMPRTGERTNDETLLREHYFDGLLLVYFFGFLDGDGKGTRLHQYYQQVAQEALAARDAATRSPIRPSDRALQLVETLTAGRSDEQLHDELMAKYRAIGIKLQ

Foldseek 3Di:
DDDDDDDDDDDDDDDDDDDDDFQDFDWWAFPVGDIFTFHWDADDPFWTWTQGPVRDIDIDGLNGTDPVVNVVNVVVVVDPPPLADDDQPPPVDPQFADAKQFDDLVPWDKDWDDDDLPVLWTWIDTDQAIETESADADRNRVSLVCLLLVSLVSRVVPHSQPFDFAAPDDRHAYEYEYADPVSCVVVPHDPPDQWADDLHYIYGYCQQCQWDDDPRYIDHDPVSHQFQPVSLRSNCRRCRLLVLQAALLQNLLVSCCQRQQQTDDRMGGPPPRLVSLVVVQVVVVVVVAAFALVLLLVSLQDFPVNQDDPDPNVVSNSNNSSNLVCCCLCAQPDPRRNSLVSVLSNVSSVVSVCCVPDPDDDPDRSRNNSNSSSCNSCVVDDSVRSSVSSQVRCVVSVHHHD

InterPro domains:
  IPR007131 SLA1 homology domain 1, SHD1 [PF03983] (22-78)

Nearest PDB structures (foldseek):
  7uwz-assembly1_A  TM=6.053E-01  e=6.708E-02  synthetic construct
  2xk0-assembly1_A  TM=6.133E-01  e=3.854E-01  Drosophila melanogaster
  2w4h-assembly1_M  TM=1.099E-01  e=3.122E-02  Gallus gallus
  2mys-assembly1_A  TM=1.099E-01  e=5.694E-02  Gallus gallus
  1m8q-assembly1_A  TM=1.045E-01  e=6.014E-02  Gallus gallus